Protein AF-A0A661BI18-F1 (afdb_monomer_lite)

Foldseek 3Di:
DPDDAFKWFKAALDLLRATQFIDQNCCVVAVDGGVCDHRVNPHGQNVQFDPVCSVVVSVQQVVCQVVQHKDKDWGWTQHPVRDIFTKIKIWGFDADPVRHTDIITITIHGCRVVVVVVVVVVVVVVLVVLLVVLLVQLQVDQALVVSFVSLFVSLCVNQQFQWKWKFFDDPQWTFTQWIAGNNDIDGDTDTGHAQAAPFNPCQVVVAKDWDQALCPDPRHDNVVCVVVVFGIKIKHFQAAPVRDTGIIMMTGAHPPRDGGDPVSRVSSNSSSPSSNNSSVNSVVVVVVVVVVVVVVVVVLVVVLVVQLVVQLVPDPDPLSSQLSNQQSVCVSVVPQKGFDWFQDPPDRFWIATDPRMDHNDCVLCVLVVVVVNVDTAGQPAALVNPCQNPVAKDKFQALCPPPRHPCSVVCVSSVNGMDIDHFDDDPSHGGD

Structure (mmCIF, N/CA/C/O backbone):
data_AF-A0A661BI18-F1
#
_entry.id   AF-A0A661BI18-F1
#
loop_
_atom_site.group_PDB
_atom_site.id
_atom_site.type_symbol
_atom_site.label_atom_id
_atom_site.label_alt_id
_atom_site.label_comp_id
_atom_site.label_asym_id
_atom_site.label_entity_id
_atom_site.label_seq_id
_atom_site.pdbx_PDB_ins_code
_atom_site.Cartn_x
_atom_site.Cartn_y
_atom_site.Cartn_z
_atom_site.occupancy
_atom_site.B_iso_or_equiv
_atom_site.auth_seq_id
_atom_site.auth_comp_id
_atom_site.auth_asym_id
_atom_site.auth_atom_id
_atom_site.pdbx_PDB_model_num
ATOM 1 N N . MET A 1 1 ? 36.092 -23.874 -42.105 1.00 39.41 1 MET A N 1
ATOM 2 C CA . MET A 1 1 ? 36.125 -23.458 -40.686 1.00 39.41 1 MET A CA 1
ATOM 3 C C . MET A 1 1 ? 34.942 -22.525 -40.419 1.00 39.41 1 MET A C 1
ATOM 5 O O . MET A 1 1 ? 35.130 -21.330 -40.264 1.00 39.41 1 MET A O 1
ATOM 9 N N . GLN A 1 2 ? 33.716 -23.055 -40.415 1.00 44.03 2 GLN A N 1
ATOM 10 C CA . GLN A 1 2 ? 32.519 -22.332 -39.965 1.00 44.03 2 GLN A CA 1
ATOM 11 C C . GLN A 1 2 ? 32.244 -22.826 -38.549 1.00 44.03 2 GLN A C 1
ATOM 13 O O . GLN A 1 2 ? 31.972 -24.012 -38.420 1.00 44.03 2 GLN A O 1
ATOM 18 N N . ASN A 1 3 ? 32.469 -21.990 -37.526 1.00 47.00 3 ASN A N 1
ATOM 19 C CA . ASN A 1 3 ? 31.967 -22.163 -36.144 1.00 47.00 3 ASN A CA 1
ATOM 20 C C . ASN A 1 3 ? 32.455 -21.077 -35.154 1.00 47.00 3 ASN A C 1
ATOM 22 O O . ASN A 1 3 ? 32.251 -21.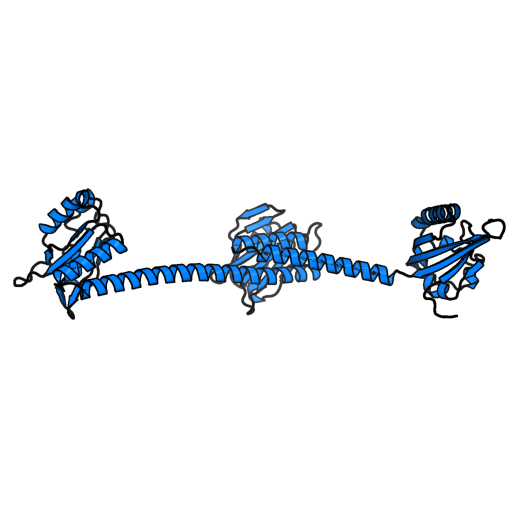223 -33.953 1.00 47.00 3 ASN A O 1
ATOM 26 N N . LEU A 1 4 ? 33.096 -19.992 -35.605 1.00 54.78 4 LEU A N 1
ATOM 27 C CA . LEU A 1 4 ? 33.368 -18.839 -34.740 1.00 54.78 4 LEU A CA 1
ATOM 28 C C . LEU A 1 4 ? 32.207 -17.840 -34.871 1.00 54.78 4 LEU A C 1
ATOM 30 O O . LEU A 1 4 ? 32.028 -17.312 -35.968 1.00 54.78 4 LEU A O 1
ATOM 34 N N . PRO A 1 5 ? 31.409 -17.600 -33.811 1.00 69.69 5 PRO A N 1
ATOM 35 C CA . PRO A 1 5 ? 30.408 -16.541 -33.828 1.00 69.69 5 PRO A CA 1
ATOM 36 C C . PRO A 1 5 ? 31.130 -15.190 -33.878 1.00 69.69 5 PRO A C 1
ATOM 38 O O . PRO A 1 5 ? 31.867 -14.845 -32.954 1.00 69.69 5 PRO A O 1
ATOM 41 N N . GLY A 1 6 ? 30.949 -14.454 -34.976 1.00 86.06 6 GLY A N 1
ATOM 42 C CA . GLY A 1 6 ? 31.563 -13.146 -35.200 1.00 86.06 6 GLY A CA 1
ATOM 43 C C . GLY A 1 6 ? 32.480 -13.062 -36.424 1.00 86.06 6 GLY A C 1
ATOM 44 O O . GLY A 1 6 ? 32.723 -14.028 -37.151 1.00 86.06 6 GLY A O 1
ATOM 45 N N . MET A 1 7 ? 32.986 -11.855 -36.647 1.00 94.38 7 MET A N 1
ATOM 46 C CA . MET A 1 7 ? 33.828 -11.481 -37.773 1.00 94.38 7 MET A CA 1
ATOM 47 C C . MET A 1 7 ? 35.299 -11.511 -37.360 1.00 94.38 7 MET A C 1
ATOM 49 O O . MET A 1 7 ? 35.743 -10.656 -36.599 1.00 94.38 7 MET A O 1
ATOM 53 N N . ALA A 1 8 ? 36.063 -12.477 -37.863 1.00 95.75 8 ALA A N 1
ATOM 54 C CA . ALA A 1 8 ? 37.522 -12.443 -37.788 1.00 95.75 8 ALA A CA 1
ATOM 55 C C . ALA A 1 8 ? 38.056 -11.549 -38.909 1.00 95.75 8 ALA A C 1
ATOM 57 O O . ALA A 1 8 ? 37.572 -11.639 -40.040 1.00 95.75 8 ALA A O 1
ATOM 58 N N . TYR A 1 9 ? 39.047 -10.714 -38.609 1.00 96.19 9 TYR A N 1
ATOM 59 C CA . TYR A 1 9 ? 39.599 -9.766 -39.568 1.00 96.19 9 TYR A CA 1
ATOM 60 C C . TYR A 1 9 ? 41.121 -9.667 -39.489 1.00 96.19 9 TYR A C 1
ATOM 62 O O . TYR A 1 9 ? 41.740 -9.900 -38.447 1.00 96.19 9 TYR A O 1
ATOM 70 N N . ARG A 1 10 ? 41.698 -9.246 -40.612 1.00 97.50 10 ARG A N 1
ATOM 71 C CA . ARG A 1 10 ? 43.020 -8.644 -40.707 1.00 97.50 10 ARG A CA 1
ATOM 72 C C . ARG A 1 10 ? 42.878 -7.334 -41.470 1.00 97.50 10 ARG A C 1
ATOM 74 O O . ARG A 1 10 ? 42.322 -7.343 -42.565 1.00 97.50 10 ARG A O 1
ATOM 81 N N . CYS A 1 11 ? 43.363 -6.226 -40.925 1.00 96.88 11 CYS A N 1
ATOM 82 C CA . CYS A 1 11 ? 43.286 -4.919 -41.576 1.00 96.88 11 CYS A CA 1
ATOM 83 C C . CYS A 1 11 ? 44.583 -4.126 -41.451 1.00 96.88 11 CYS A C 1
ATOM 85 O O . CYS A 1 11 ? 45.434 -4.397 -40.601 1.00 96.88 11 CYS A O 1
ATOM 87 N N . ARG A 1 12 ? 44.731 -3.122 -42.309 1.00 96.69 12 ARG A N 1
ATOM 88 C CA . ARG A 1 12 ? 45.801 -2.134 -42.195 1.00 96.69 12 ARG A CA 1
ATOM 89 C C . ARG A 1 12 ? 45.498 -1.185 -41.045 1.00 96.69 12 ARG A C 1
ATOM 91 O O . ARG A 1 12 ? 44.347 -0.826 -40.805 1.00 96.69 12 ARG A O 1
ATOM 98 N N . ASN A 1 13 ? 46.549 -0.729 -40.369 1.00 96.12 13 ASN A N 1
ATOM 99 C CA . ASN A 1 13 ? 46.438 0.356 -39.399 1.00 96.12 13 ASN A CA 1
ATOM 100 C C . ASN A 1 13 ? 46.360 1.713 -40.124 1.00 96.12 13 ASN A C 1
ATOM 102 O O . ASN A 1 13 ? 47.310 2.495 -40.110 1.00 96.12 13 ASN A O 1
ATOM 106 N N . ASP A 1 14 ? 45.245 1.967 -40.804 1.00 96.12 14 ASP A N 1
ATOM 107 C CA . ASP A 1 14 ? 44.929 3.238 -41.450 1.00 96.12 14 ASP A CA 1
ATOM 108 C C . ASP A 1 14 ? 43.568 3.766 -40.975 1.00 96.12 14 ASP A C 1
ATOM 110 O O . ASP A 1 14 ? 42.781 3.057 -40.349 1.00 96.12 14 ASP A O 1
ATOM 114 N N . ARG A 1 15 ? 43.279 5.038 -41.261 1.00 94.50 15 ARG A N 1
ATOM 115 C CA . ARG A 1 15 ? 42.033 5.690 -40.823 1.00 94.50 15 ARG A CA 1
ATOM 116 C C . ARG A 1 15 ? 40.769 5.082 -41.440 1.00 94.50 15 ARG A C 1
ATOM 118 O O . ARG A 1 15 ? 39.683 5.360 -40.946 1.00 94.50 15 ARG A O 1
ATOM 125 N N . GLN A 1 16 ? 40.899 4.303 -42.515 1.00 95.75 16 GLN A N 1
ATOM 126 C CA . GLN A 1 16 ? 39.777 3.633 -43.175 1.00 95.75 16 GLN A CA 1
ATOM 127 C C . GLN A 1 16 ? 39.543 2.213 -42.641 1.00 95.75 16 GLN A C 1
ATOM 129 O O . GLN A 1 16 ? 38.509 1.617 -42.948 1.00 95.75 16 GLN A O 1
ATOM 134 N N . TRP A 1 17 ? 40.466 1.694 -41.826 1.00 95.88 17 TRP A N 1
ATOM 135 C CA . TRP A 1 17 ? 40.516 0.303 -41.386 1.00 95.88 17 TRP A CA 1
ATOM 136 C C . TRP A 1 17 ? 40.476 -0.666 -42.571 1.00 95.88 17 TRP A C 1
ATOM 138 O O . TRP A 1 17 ? 39.679 -1.604 -42.586 1.00 95.88 17 TRP A O 1
ATOM 148 N N . THR A 1 18 ? 41.324 -0.426 -43.578 1.00 97.06 18 THR A N 1
ATOM 149 C CA . THR A 1 18 ? 41.319 -1.191 -44.834 1.00 97.06 18 THR A CA 1
ATOM 150 C C . THR A 1 18 ? 41.488 -2.686 -44.580 1.00 97.06 18 THR A C 1
ATOM 152 O O . THR A 1 18 ? 42.557 -3.138 -44.160 1.00 97.06 18 THR A O 1
ATOM 155 N N . MET A 1 19 ? 40.439 -3.464 -44.846 1.00 97.19 19 MET A N 1
ATOM 156 C CA . MET A 1 19 ? 40.406 -4.897 -44.557 1.00 97.19 19 MET A CA 1
ATOM 157 C C . MET A 1 19 ? 41.218 -5.688 -45.588 1.00 97.19 19 MET A C 1
ATOM 159 O O . MET A 1 19 ? 40.919 -5.657 -46.774 1.00 97.19 19 MET A O 1
ATOM 163 N N . GLU A 1 20 ? 42.230 -6.434 -45.156 1.00 96.62 20 GLU A N 1
ATOM 164 C CA . GLU A 1 20 ? 43.003 -7.352 -46.009 1.00 96.62 20 GLU A CA 1
ATOM 165 C C . GLU A 1 20 ? 42.360 -8.739 -46.069 1.00 96.62 20 GLU A C 1
ATOM 167 O O . GLU A 1 20 ? 42.471 -9.450 -47.066 1.00 96.62 20 GLU A O 1
ATOM 172 N N . PHE A 1 21 ? 41.689 -9.122 -44.985 1.00 96.31 21 PHE A N 1
ATOM 173 C CA . PHE A 1 21 ? 40.945 -10.364 -44.871 1.00 96.31 21 PHE A CA 1
ATOM 174 C C . PHE A 1 21 ? 39.792 -10.182 -43.891 1.00 96.31 21 PHE A C 1
ATOM 176 O O . PHE A 1 21 ? 39.972 -9.604 -42.820 1.00 96.31 21 PHE A O 1
ATOM 183 N N . VAL A 1 22 ? 38.633 -10.742 -44.227 1.00 95.69 22 VAL A N 1
ATOM 184 C CA . VAL A 1 22 ? 37.495 -10.920 -43.321 1.00 95.69 22 VAL A CA 1
ATOM 185 C C . VAL A 1 22 ? 36.860 -12.281 -43.604 1.00 95.69 22 VAL A C 1
ATOM 187 O O . VAL A 1 22 ? 36.855 -12.735 -44.748 1.00 95.69 22 VAL A O 1
ATOM 190 N N . ASN A 1 23 ? 36.352 -12.966 -42.580 1.00 94.56 23 ASN A N 1
ATOM 191 C CA . ASN A 1 23 ? 35.616 -14.219 -42.776 1.00 94.56 23 ASN A CA 1
ATOM 192 C C . ASN A 1 23 ? 34.126 -13.966 -43.093 1.00 94.56 23 ASN A C 1
ATOM 194 O O . ASN A 1 23 ? 33.617 -12.861 -42.922 1.00 94.56 23 ASN A O 1
ATOM 198 N N . ASP A 1 24 ? 33.398 -15.028 -43.460 1.00 93.31 24 ASP A N 1
ATOM 199 C CA . ASP A 1 24 ? 31.957 -14.973 -43.775 1.00 93.31 24 ASP A CA 1
ATOM 200 C C . ASP A 1 24 ? 31.078 -14.418 -42.635 1.00 93.31 24 ASP A C 1
ATOM 202 O O . ASP A 1 24 ? 29.957 -13.969 -42.877 1.00 93.31 24 ASP A O 1
ATOM 206 N N . GLY A 1 25 ? 31.580 -14.410 -41.392 1.00 91.06 25 GLY A N 1
ATOM 207 C CA . GLY A 1 25 ? 30.890 -13.832 -40.235 1.00 91.06 25 GLY A CA 1
ATOM 208 C C . GLY A 1 25 ? 30.641 -12.323 -40.349 1.00 91.06 25 GLY A C 1
ATOM 209 O O . GLY A 1 25 ? 29.800 -11.788 -39.625 1.00 91.06 25 GLY A O 1
ATOM 210 N N . CYS A 1 26 ? 31.307 -11.629 -41.281 1.00 93.44 26 CYS A N 1
ATOM 211 C CA . CYS A 1 26 ? 31.039 -10.218 -41.552 1.00 93.44 26 CYS A CA 1
ATOM 212 C C . CYS A 1 26 ? 29.621 -9.971 -42.088 1.00 93.44 26 CYS A C 1
ATOM 214 O O . CYS A 1 26 ? 29.071 -8.904 -41.824 1.00 93.44 26 CYS A O 1
ATOM 216 N N . LEU A 1 27 ? 29.006 -10.937 -42.784 1.00 92.50 27 LEU A N 1
ATOM 217 C CA . LEU A 1 27 ? 27.680 -10.758 -43.381 1.00 92.50 27 LEU A CA 1
ATOM 218 C C . LEU A 1 27 ? 26.599 -10.594 -42.312 1.00 92.50 27 LEU A C 1
ATOM 220 O O . LEU A 1 27 ? 25.784 -9.682 -42.397 1.00 92.50 27 LEU A O 1
ATOM 224 N N . GLU A 1 28 ? 26.615 -11.439 -41.284 1.00 90.12 28 GLU A N 1
ATOM 225 C CA . GLU A 1 28 ? 25.668 -11.349 -40.167 1.00 90.12 28 GLU A CA 1
ATOM 226 C C . GLU A 1 28 ? 25.927 -10.108 -39.296 1.00 90.12 28 GLU A C 1
ATOM 228 O O . GLU A 1 28 ? 24.995 -9.469 -38.800 1.00 90.12 28 GLU A O 1
ATOM 233 N N . LEU A 1 29 ? 27.198 -9.736 -39.123 1.00 91.88 29 LEU A N 1
ATOM 234 C CA . LEU A 1 29 ? 27.583 -8.600 -38.292 1.00 91.88 29 LEU A CA 1
ATOM 235 C C . LEU A 1 29 ? 27.287 -7.251 -38.962 1.00 91.88 29 LEU A C 1
ATOM 237 O O . LEU A 1 29 ? 26.745 -6.361 -38.320 1.00 91.88 29 LEU A O 1
ATOM 241 N N . THR A 1 30 ? 27.647 -7.096 -40.235 1.00 93.62 30 THR A N 1
ATOM 242 C CA . THR A 1 30 ? 27.671 -5.799 -40.934 1.00 93.62 30 THR A CA 1
ATOM 243 C C . THR A 1 30 ? 26.608 -5.668 -42.022 1.00 93.62 30 THR A C 1
ATOM 245 O O . THR A 1 30 ? 26.292 -4.556 -42.432 1.00 93.62 30 THR A O 1
ATOM 248 N N . GLY A 1 31 ? 26.054 -6.782 -42.509 1.00 93.44 31 GLY A N 1
ATOM 249 C CA . GLY A 1 31 ? 25.196 -6.819 -43.696 1.00 93.44 31 GLY A CA 1
ATOM 250 C C . GLY A 1 31 ? 25.953 -6.852 -45.031 1.00 93.44 31 GLY A C 1
ATOM 251 O O . GLY A 1 31 ? 25.314 -7.001 -46.071 1.00 93.44 31 GLY A O 1
ATOM 252 N N . TYR A 1 32 ? 27.289 -6.770 -45.020 1.00 94.81 32 TYR A N 1
ATOM 253 C CA . TYR A 1 32 ? 28.136 -6.806 -46.216 1.00 94.81 32 TYR A CA 1
ATOM 254 C C . TYR A 1 32 ? 28.881 -8.135 -46.347 1.00 94.81 32 TYR A C 1
ATOM 256 O O . TYR A 1 32 ? 29.312 -8.732 -45.358 1.00 94.81 32 TYR A O 1
ATOM 264 N N . ARG A 1 33 ? 29.059 -8.601 -47.586 1.00 95.31 33 ARG A N 1
ATOM 265 C CA . ARG A 1 33 ? 29.855 -9.801 -47.885 1.00 95.31 33 ARG A CA 1
ATOM 266 C C . ARG A 1 33 ? 31.360 -9.506 -47.802 1.00 95.31 33 ARG A C 1
ATOM 268 O O . ARG A 1 33 ? 31.752 -8.351 -47.993 1.00 95.31 33 ARG A O 1
ATOM 275 N N . PRO A 1 34 ? 32.217 -10.522 -47.584 1.00 95.69 34 PRO A N 1
ATOM 276 C CA . PRO A 1 34 ? 33.662 -10.327 -47.490 1.00 95.69 34 PRO A CA 1
ATOM 277 C C . PRO A 1 34 ? 34.270 -9.544 -48.656 1.00 95.69 34 PRO A C 1
ATOM 279 O O . PRO A 1 34 ? 35.119 -8.677 -48.445 1.00 95.69 34 PRO A O 1
ATOM 282 N N . GLU A 1 35 ? 33.808 -9.799 -49.880 1.00 95.75 35 GLU A N 1
ATOM 283 C CA . GLU A 1 35 ? 34.329 -9.173 -51.098 1.00 95.75 35 GLU A CA 1
ATOM 284 C C . GLU A 1 35 ? 34.038 -7.670 -51.166 1.00 95.75 35 GLU A C 1
ATOM 286 O O . GLU A 1 35 ? 34.763 -6.947 -51.838 1.00 95.75 35 GLU A O 1
ATOM 291 N N . GLN A 1 36 ? 33.006 -7.205 -50.456 1.00 95.69 36 GLN A N 1
ATOM 292 C CA . GLN A 1 36 ? 32.573 -5.805 -50.429 1.00 95.69 36 GLN A CA 1
ATOM 293 C C . GLN A 1 36 ? 33.377 -4.969 -49.422 1.00 95.69 36 GLN A C 1
ATOM 295 O O . GLN A 1 36 ? 33.557 -3.768 -49.607 1.00 95.69 36 GLN A O 1
ATOM 300 N N . LEU A 1 37 ? 33.873 -5.612 -48.359 1.00 94.75 37 LEU A N 1
ATOM 301 C CA . LEU A 1 37 ? 34.681 -4.980 -47.310 1.00 94.75 37 LEU A CA 1
ATOM 302 C C . LEU A 1 37 ? 36.182 -5.063 -47.600 1.00 94.75 37 LEU A C 1
ATOM 304 O O . LEU A 1 37 ? 36.948 -4.175 -47.225 1.00 94.75 37 LEU A O 1
ATOM 308 N N . THR A 1 38 ? 36.623 -6.142 -48.249 1.00 96.12 38 THR A N 1
ATOM 309 C CA . THR A 1 38 ? 38.045 -6.390 -48.506 1.00 96.12 38 THR A CA 1
ATOM 310 C C . THR A 1 38 ? 38.610 -5.325 -49.447 1.00 96.12 38 THR A C 1
ATOM 312 O O . THR A 1 38 ? 38.064 -5.061 -50.513 1.00 96.12 38 THR A O 1
ATOM 315 N N . ASN A 1 39 ? 39.725 -4.715 -49.050 1.00 94.56 39 ASN A N 1
ATOM 316 C CA . ASN A 1 39 ? 40.373 -3.579 -49.702 1.00 94.56 39 ASN A CA 1
ATOM 317 C C . ASN A 1 39 ? 39.441 -2.374 -49.932 1.00 94.56 39 ASN A C 1
ATOM 319 O O . ASN A 1 39 ? 39.679 -1.605 -50.861 1.00 94.56 39 ASN A O 1
ATOM 323 N N . ASN A 1 40 ? 38.408 -2.210 -49.094 1.00 93.88 40 ASN A N 1
ATOM 324 C CA . ASN A 1 40 ? 37.386 -1.163 -49.210 1.00 93.88 40 ASN A CA 1
ATOM 325 C C . ASN A 1 40 ? 36.717 -1.154 -50.597 1.00 93.88 40 ASN A C 1
ATOM 327 O O . ASN A 1 40 ? 36.548 -0.094 -51.195 1.00 93.88 40 ASN A O 1
ATOM 331 N N . ALA A 1 41 ? 36.402 -2.338 -51.139 1.00 92.38 41 ALA A N 1
ATOM 332 C CA . ALA A 1 41 ? 35.873 -2.481 -52.495 1.00 92.38 41 ALA A CA 1
ATOM 333 C C . ALA A 1 41 ? 34.565 -1.704 -52.716 1.00 92.38 41 ALA A C 1
ATOM 335 O O . ALA A 1 41 ? 34.469 -0.947 -53.681 1.00 92.38 41 ALA A O 1
ATOM 336 N N . ASP A 1 42 ? 33.601 -1.865 -51.805 1.00 92.94 42 ASP A N 1
ATOM 337 C CA . ASP A 1 42 ? 32.327 -1.137 -51.831 1.00 92.94 42 ASP A CA 1
ATOM 338 C C . ASP A 1 42 ? 32.218 -0.140 -50.669 1.00 92.94 42 ASP A C 1
ATOM 340 O O . ASP A 1 42 ? 31.704 0.961 -50.854 1.00 92.94 42 ASP A O 1
ATOM 344 N N . VAL A 1 43 ? 32.674 -0.522 -49.469 1.00 93.69 43 VAL A N 1
ATOM 345 C CA . VAL A 1 43 ? 32.559 0.294 -48.250 1.00 93.69 43 VAL A CA 1
ATOM 346 C C . VAL A 1 43 ? 33.785 0.117 -47.359 1.00 93.69 43 VAL A C 1
ATOM 348 O O . VAL A 1 43 ? 34.260 -1.006 -47.158 1.00 93.69 43 VAL A O 1
ATOM 351 N N . ALA A 1 44 ? 34.313 1.217 -46.814 1.00 96.00 44 ALA A N 1
ATOM 352 C CA . ALA A 1 44 ? 35.384 1.145 -45.829 1.00 96.00 44 ALA A CA 1
ATOM 353 C C . ALA A 1 44 ? 34.826 0.779 -44.450 1.00 96.00 44 ALA A C 1
ATOM 355 O O . ALA A 1 44 ? 33.776 1.267 -44.033 1.00 96.00 44 ALA A O 1
ATOM 356 N N . PHE A 1 45 ? 35.555 -0.031 -43.681 1.00 96.19 45 PHE A N 1
ATOM 357 C CA . PHE A 1 45 ? 35.076 -0.442 -42.358 1.00 96.19 45 PHE A CA 1
ATOM 358 C C . PHE A 1 45 ? 34.932 0.745 -41.386 1.00 96.19 45 PHE A C 1
ATOM 360 O O . PHE A 1 45 ? 34.052 0.732 -40.527 1.00 96.19 45 PHE A O 1
ATOM 367 N N . ALA A 1 46 ? 35.722 1.813 -41.565 1.00 96.00 46 ALA A N 1
ATOM 368 C CA . ALA A 1 46 ? 35.547 3.079 -40.846 1.00 96.00 46 ALA A CA 1
ATOM 369 C C . ALA A 1 46 ? 34.145 3.691 -40.988 1.00 96.00 46 ALA A C 1
ATOM 371 O O . ALA A 1 46 ? 33.646 4.277 -40.031 1.00 96.00 46 ALA A O 1
ATOM 372 N N . GLU A 1 47 ? 33.498 3.531 -42.145 1.00 94.94 47 GLU A N 1
ATOM 373 C CA . GLU A 1 47 ? 32.154 4.066 -42.408 1.00 94.94 47 GLU A CA 1
ATOM 374 C C . GLU A 1 47 ? 31.067 3.303 -41.643 1.00 94.94 47 GLU A C 1
ATOM 376 O O . GLU A 1 47 ? 29.988 3.838 -41.397 1.00 94.94 47 GLU A O 1
ATOM 381 N N . LEU A 1 48 ? 31.365 2.069 -41.228 1.00 96.19 48 LEU A N 1
ATOM 382 C CA . LEU A 1 48 ? 30.469 1.257 -40.413 1.00 96.19 48 LEU A CA 1
ATOM 383 C C . LEU A 1 48 ? 30.592 1.585 -38.924 1.00 96.19 48 LEU A C 1
ATOM 385 O O . LEU A 1 48 ? 29.712 1.225 -38.154 1.00 96.19 48 LEU A O 1
ATOM 389 N N . ILE A 1 49 ? 31.655 2.251 -38.476 1.00 96.62 49 ILE A N 1
ATOM 390 C CA . ILE A 1 49 ? 31.801 2.633 -37.067 1.00 96.62 49 ILE A CA 1
ATOM 391 C C . ILE A 1 49 ? 30.976 3.895 -36.814 1.00 96.62 49 ILE A C 1
ATOM 393 O O . ILE A 1 49 ? 31.099 4.883 -37.543 1.00 96.62 49 ILE A O 1
ATOM 397 N N . HIS A 1 50 ? 30.160 3.881 -35.758 1.00 96.56 50 HIS A N 1
ATOM 398 C CA . HIS A 1 50 ? 29.341 5.031 -35.383 1.00 96.56 50 HIS A CA 1
ATOM 399 C C . HIS A 1 50 ? 30.214 6.296 -35.241 1.00 96.56 50 HIS A C 1
ATOM 401 O O . HIS A 1 50 ? 31.247 6.228 -34.571 1.00 96.56 50 HIS A O 1
ATOM 407 N N . PRO A 1 51 ? 29.827 7.456 -35.815 1.00 95.38 51 PRO A N 1
ATOM 408 C CA . PRO A 1 51 ? 30.688 8.644 -35.893 1.00 95.38 51 PRO A CA 1
ATOM 409 C C . PRO A 1 51 ? 31.281 9.105 -34.554 1.00 95.38 51 PRO A C 1
ATOM 411 O O . PRO A 1 51 ? 32.435 9.521 -34.498 1.00 95.38 51 PRO A O 1
ATOM 414 N N . GLU A 1 52 ? 30.512 8.989 -33.468 1.00 96.88 52 GLU A N 1
ATOM 415 C CA . GLU A 1 52 ? 30.960 9.333 -32.107 1.00 96.88 52 GLU A CA 1
ATOM 416 C C . GLU A 1 52 ? 32.074 8.418 -31.570 1.00 96.88 52 GLU A C 1
ATOM 418 O O . GLU A 1 52 ? 32.849 8.840 -30.714 1.00 96.88 52 GLU A O 1
ATOM 423 N N . ASP A 1 53 ? 32.177 7.185 -32.073 1.00 96.50 53 ASP A N 1
ATOM 424 C CA . ASP A 1 53 ? 33.119 6.181 -31.573 1.00 96.50 53 ASP A CA 1
ATOM 425 C C . ASP A 1 53 ? 34.434 6.167 -32.385 1.00 96.50 53 ASP A C 1
ATOM 427 O O . ASP A 1 53 ? 35.442 5.639 -31.915 1.00 96.50 53 ASP A O 1
ATOM 431 N N . GLN A 1 54 ? 34.467 6.771 -33.584 1.00 95.25 54 GLN A N 1
ATOM 432 C CA . GLN A 1 54 ? 35.589 6.669 -34.533 1.00 95.25 54 GLN A CA 1
ATOM 433 C C . GLN A 1 54 ? 36.918 7.213 -33.986 1.00 95.25 54 GLN A C 1
ATOM 435 O O . GLN A 1 54 ? 37.941 6.526 -34.045 1.00 95.25 54 GLN A O 1
ATOM 440 N N . GLU A 1 55 ? 36.924 8.440 -33.453 1.00 96.19 55 GLU A N 1
ATOM 441 C CA . GLU A 1 55 ? 38.167 9.065 -32.977 1.00 96.19 55 GLU A CA 1
ATOM 442 C C . GLU A 1 55 ? 38.661 8.402 -31.686 1.00 96.19 55 GLU A C 1
ATOM 444 O O . GLU A 1 55 ? 39.852 8.117 -31.556 1.00 96.19 55 GLU A O 1
ATOM 449 N N . ALA A 1 56 ? 37.751 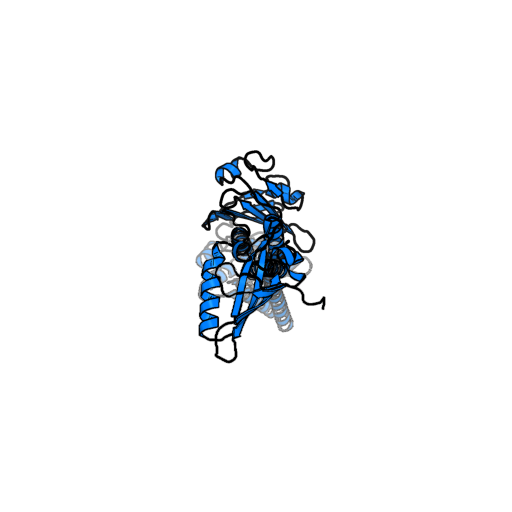8.081 -30.762 1.00 94.50 56 ALA A N 1
ATOM 450 C CA . ALA A 1 56 ? 38.093 7.378 -29.528 1.00 94.50 56 ALA A CA 1
ATOM 451 C C . ALA A 1 56 ? 38.701 5.996 -29.818 1.00 94.50 56 ALA A C 1
ATOM 453 O O . ALA A 1 56 ? 39.741 5.649 -29.253 1.00 94.50 56 ALA A O 1
ATOM 454 N N . LEU A 1 57 ? 38.102 5.238 -30.744 1.00 95.88 57 LEU A N 1
ATOM 455 C CA . LEU A 1 57 ? 38.598 3.926 -31.154 1.00 95.88 57 LEU A CA 1
ATOM 456 C C . LEU A 1 57 ? 39.983 4.020 -31.808 1.00 95.88 57 LEU A C 1
ATOM 458 O O . LEU A 1 57 ? 40.875 3.246 -31.459 1.00 95.88 57 LEU A O 1
ATOM 462 N N . TRP A 1 58 ? 40.193 4.988 -32.709 1.00 96.44 58 TRP A N 1
ATOM 463 C CA . TRP A 1 58 ? 41.496 5.209 -33.342 1.00 96.44 58 TRP A CA 1
ATOM 464 C C . TRP A 1 58 ? 42.597 5.453 -32.305 1.00 96.44 58 TRP A C 1
ATOM 466 O O . TRP A 1 58 ? 43.620 4.764 -32.317 1.00 96.44 58 TRP A O 1
ATOM 476 N N . GLN A 1 59 ? 42.381 6.397 -31.384 1.00 96.31 59 GLN A N 1
ATOM 477 C CA . GLN A 1 59 ? 43.370 6.751 -30.360 1.00 96.31 59 GLN A CA 1
ATOM 478 C C . GLN A 1 59 ? 43.679 5.582 -29.423 1.00 96.31 59 GLN A C 1
ATOM 480 O O . GLN A 1 59 ? 44.843 5.335 -29.088 1.00 96.31 59 GLN A O 1
ATOM 485 N N . ALA A 1 60 ? 42.647 4.836 -29.027 1.00 94.00 60 ALA A N 1
ATOM 486 C CA . ALA A 1 60 ? 42.803 3.692 -28.146 1.00 94.00 60 ALA A CA 1
ATOM 487 C C . ALA A 1 60 ? 43.621 2.569 -28.806 1.00 94.00 60 ALA A C 1
ATOM 489 O O . ALA A 1 60 ? 44.525 2.015 -28.176 1.00 94.00 60 ALA A O 1
ATOM 490 N N . VAL A 1 61 ? 43.387 2.295 -30.096 1.00 95.88 61 VAL A N 1
ATOM 491 C CA . VAL A 1 61 ? 44.208 1.355 -30.873 1.00 95.88 61 VAL A CA 1
ATOM 492 C C . VAL A 1 61 ? 45.650 1.855 -30.989 1.00 95.88 61 VAL A C 1
ATOM 494 O O . VAL A 1 61 ? 46.566 1.088 -30.702 1.00 95.88 61 VAL A O 1
ATOM 497 N N . GLN A 1 62 ? 45.889 3.130 -31.326 1.00 96.38 62 GLN A N 1
ATOM 498 C CA . GLN A 1 62 ? 47.264 3.650 -31.434 1.00 96.38 62 GLN A CA 1
ATOM 499 C C . GLN A 1 62 ? 48.028 3.558 -30.107 1.00 96.38 62 GLN A C 1
ATOM 501 O O . GLN A 1 62 ? 49.213 3.221 -30.090 1.00 96.38 62 GLN A O 1
ATOM 506 N N . THR A 1 63 ? 47.344 3.803 -28.988 1.00 95.38 63 THR A N 1
ATOM 507 C CA . THR A 1 63 ? 47.940 3.690 -27.654 1.00 95.38 63 THR A CA 1
ATOM 508 C C . THR A 1 63 ? 48.338 2.243 -27.362 1.00 95.38 63 THR A C 1
ATOM 510 O O . THR A 1 63 ? 49.492 1.994 -27.008 1.00 95.38 63 THR A O 1
ATOM 513 N N . ALA A 1 64 ? 47.443 1.280 -27.597 1.00 94.25 64 ALA A N 1
ATOM 514 C CA . ALA A 1 64 ? 47.736 -0.141 -27.402 1.00 94.25 64 ALA A CA 1
ATOM 515 C C . ALA A 1 64 ? 48.880 -0.638 -28.304 1.00 94.25 64 ALA A C 1
ATOM 517 O O . ALA A 1 64 ? 49.764 -1.367 -27.852 1.00 94.25 64 ALA A O 1
ATOM 518 N N . LEU A 1 65 ? 48.925 -0.186 -29.561 1.00 94.00 65 LEU A N 1
ATOM 519 C CA . LEU A 1 65 ? 50.006 -0.515 -30.491 1.00 94.00 65 LEU A CA 1
ATOM 520 C C . LEU A 1 65 ? 51.356 0.039 -30.034 1.00 94.00 65 LEU A C 1
ATOM 522 O O . LEU A 1 65 ? 52.360 -0.666 -30.122 1.00 94.00 65 LEU A O 1
ATOM 526 N N . SER A 1 66 ? 51.384 1.264 -29.499 1.00 92.25 66 SER A N 1
ATOM 527 C CA . SER A 1 66 ? 52.611 1.866 -28.960 1.00 92.25 66 SER A CA 1
ATOM 528 C C . SER A 1 66 ? 53.153 1.090 -27.753 1.00 92.25 66 SER A C 1
ATOM 530 O O . SER A 1 66 ? 54.366 0.942 -27.605 1.00 92.25 66 SER A O 1
ATOM 532 N N . ALA A 1 67 ? 52.251 0.524 -26.945 1.00 91.00 67 ALA A N 1
ATOM 533 C CA . ALA A 1 67 ? 52.571 -0.341 -25.815 1.00 91.00 67 ALA A CA 1
ATOM 534 C C . ALA A 1 67 ? 52.868 -1.798 -26.222 1.00 91.00 67 ALA A C 1
ATOM 536 O O . ALA A 1 67 ? 53.347 -2.573 -25.399 1.00 91.00 67 ALA A O 1
ATOM 537 N N . ARG A 1 68 ? 52.626 -2.174 -27.489 1.00 87.75 68 ARG A N 1
ATOM 538 C CA . ARG A 1 68 ? 52.677 -3.559 -28.001 1.00 87.75 68 ARG A CA 1
ATOM 539 C C . ARG A 1 68 ? 51.758 -4.521 -27.239 1.00 87.75 68 ARG A C 1
ATOM 541 O O . ARG A 1 68 ? 52.079 -5.697 -27.070 1.00 87.75 68 ARG A O 1
ATOM 548 N N . GLU A 1 69 ? 50.600 -4.030 -26.815 1.00 92.31 69 GLU A N 1
ATOM 549 C CA . GLU A 1 69 ? 49.604 -4.804 -26.078 1.00 92.31 69 GLU A CA 1
ATOM 550 C C . GLU A 1 69 ? 48.402 -5.171 -26.966 1.00 92.31 69 GLU A C 1
ATOM 552 O O . GLU A 1 69 ? 48.053 -4.435 -27.897 1.00 92.31 69 GLU A O 1
ATOM 557 N N . PRO A 1 70 ? 47.738 -6.313 -26.707 1.00 93.50 70 PRO A N 1
ATOM 558 C CA . PRO A 1 70 ? 46.414 -6.574 -27.253 1.00 93.50 70 PRO A CA 1
ATOM 559 C C . PRO A 1 70 ? 45.417 -5.513 -26.786 1.00 93.50 70 PRO A C 1
ATOM 561 O O . PRO A 1 70 ? 45.510 -5.001 -25.673 1.00 93.50 70 PRO A O 1
ATOM 564 N N . PHE A 1 71 ? 44.412 -5.246 -27.606 1.00 93.88 71 PHE A N 1
ATOM 565 C CA . PHE A 1 71 ? 43.370 -4.278 -27.310 1.00 93.88 71 PHE A CA 1
ATOM 566 C C . PHE A 1 71 ? 41.982 -4.913 -27.308 1.00 93.88 71 PHE A C 1
ATOM 568 O O . PHE A 1 71 ? 41.718 -5.880 -28.027 1.00 93.88 71 PHE A O 1
ATOM 575 N N . GLN A 1 72 ? 41.095 -4.358 -26.483 1.00 94.69 72 GLN A N 1
ATOM 576 C CA . GLN A 1 72 ? 39.702 -4.773 -26.362 1.00 94.69 72 GLN A CA 1
ATOM 577 C C . GLN A 1 72 ? 38.804 -3.548 -26.230 1.00 94.69 72 GLN A C 1
ATOM 579 O O . GLN A 1 72 ? 39.046 -2.709 -25.364 1.00 94.69 72 GLN A O 1
ATOM 584 N N . PHE A 1 73 ? 37.751 -3.468 -27.044 1.00 92.31 73 PHE A N 1
ATOM 585 C CA . PHE A 1 73 ? 36.841 -2.321 -27.059 1.00 92.31 73 PHE A CA 1
ATOM 586 C C . PHE A 1 73 ? 35.388 -2.739 -27.254 1.00 92.31 73 PHE A C 1
ATOM 588 O O . PHE A 1 73 ? 35.104 -3.758 -27.883 1.00 92.31 73 PHE A O 1
ATOM 595 N N . HIS A 1 74 ? 34.483 -1.903 -26.748 1.00 93.88 74 HIS A N 1
ATOM 596 C CA . HIS A 1 74 ? 33.065 -1.920 -27.090 1.00 93.88 74 HIS A CA 1
ATOM 597 C C . HIS A 1 74 ? 32.747 -0.652 -27.876 1.00 93.88 74 HIS A C 1
ATOM 599 O O . HIS A 1 74 ? 33.163 0.431 -27.467 1.00 93.88 74 HIS A O 1
ATOM 605 N N . TYR A 1 75 ? 32.044 -0.784 -28.993 1.00 94.75 75 TYR A N 1
ATOM 606 C CA . TYR A 1 75 ? 31.624 0.355 -29.808 1.00 94.75 75 TYR A CA 1
ATOM 607 C C . TYR A 1 75 ? 30.378 0.007 -30.622 1.00 94.75 75 TYR A C 1
ATOM 609 O O . TYR A 1 75 ? 29.936 -1.144 -30.659 1.00 94.75 75 TYR A O 1
ATOM 617 N N . ARG A 1 76 ? 29.796 1.017 -31.265 1.00 96.00 76 ARG A N 1
ATOM 618 C CA . ARG A 1 76 ? 28.615 0.875 -32.113 1.00 96.00 76 ARG A CA 1
ATOM 619 C C . ARG A 1 76 ? 29.010 0.708 -33.575 1.00 96.00 76 ARG A C 1
ATOM 621 O O . ARG A 1 76 ? 29.807 1.482 -34.106 1.00 96.00 76 ARG A O 1
ATOM 628 N N . LEU A 1 77 ? 28.402 -0.277 -34.229 1.00 95.62 77 LEU A N 1
ATOM 629 C CA . LEU A 1 77 ? 28.536 -0.546 -35.656 1.00 95.62 77 LEU A CA 1
ATOM 630 C C . LEU A 1 77 ? 27.191 -0.313 -36.356 1.00 95.62 77 LEU A C 1
ATOM 632 O O . LEU A 1 77 ? 26.159 -0.809 -35.912 1.00 95.62 77 LEU A O 1
ATOM 636 N N . LEU A 1 78 ? 27.203 0.451 -37.440 1.00 96.00 78 LEU A N 1
ATOM 637 C CA . LEU A 1 78 ? 26.077 0.738 -38.318 1.00 96.00 78 LEU A CA 1
ATOM 638 C C . LEU A 1 78 ? 26.026 -0.334 -39.412 1.00 96.00 78 LEU A C 1
ATOM 640 O O . LEU A 1 78 ? 26.862 -0.358 -40.315 1.00 96.00 78 LEU A O 1
ATOM 644 N N . ALA A 1 79 ? 25.074 -1.259 -39.310 1.00 92.31 79 ALA A N 1
ATOM 645 C CA . ALA A 1 79 ? 24.899 -2.313 -40.303 1.00 92.31 79 ALA A CA 1
ATOM 646 C C . ALA A 1 79 ? 24.211 -1.777 -41.573 1.00 92.31 79 ALA A C 1
ATOM 648 O O . ALA A 1 79 ? 23.456 -0.806 -41.524 1.00 92.31 79 ALA A O 1
ATOM 649 N N . ALA A 1 80 ? 24.397 -2.457 -42.709 1.00 90.06 80 ALA A N 1
ATOM 650 C CA . ALA A 1 80 ? 23.809 -2.090 -44.005 1.00 90.06 80 ALA A CA 1
ATOM 651 C C . ALA A 1 80 ? 22.273 -1.941 -43.977 1.00 90.06 80 ALA A C 1
ATOM 653 O O . ALA A 1 80 ? 21.704 -1.196 -44.771 1.00 90.06 80 ALA A O 1
ATOM 654 N N . GLY A 1 81 ? 21.600 -2.648 -43.061 1.00 82.38 81 GLY A N 1
ATOM 655 C CA . GLY A 1 81 ? 20.150 -2.572 -42.856 1.00 82.38 81 GLY A CA 1
ATOM 656 C C . GLY A 1 81 ? 19.666 -1.324 -42.107 1.00 82.38 81 GLY A C 1
ATOM 657 O O . GLY A 1 81 ? 18.460 -1.149 -41.969 1.00 82.38 81 GLY A O 1
ATOM 658 N N . GLY A 1 82 ? 20.574 -0.466 -41.627 1.00 84.12 82 GLY A N 1
ATOM 659 C CA . GLY A 1 82 ? 20.263 0.722 -40.823 1.00 84.12 82 GLY A CA 1
ATOM 660 C C . GLY A 1 82 ? 20.254 0.477 -39.310 1.00 84.12 82 GLY A C 1
ATOM 661 O O . GLY A 1 82 ? 20.174 1.432 -38.538 1.00 84.12 82 GLY A O 1
ATOM 662 N N . ASP A 1 83 ? 20.383 -0.777 -38.873 1.00 88.62 83 ASP A N 1
ATOM 663 C CA . ASP A 1 83 ? 20.451 -1.130 -37.457 1.00 88.62 83 ASP A CA 1
ATOM 664 C C . ASP A 1 83 ? 21.804 -0.745 -36.849 1.00 88.62 83 ASP A C 1
ATOM 666 O O . ASP A 1 83 ? 22.866 -0.955 -37.440 1.00 88.62 83 ASP A O 1
ATOM 670 N N . THR A 1 84 ? 21.770 -0.235 -35.618 1.00 93.62 84 THR A N 1
ATOM 671 C CA . THR A 1 84 ? 22.977 -0.038 -34.808 1.00 93.62 84 THR A CA 1
ATOM 672 C C . THR A 1 84 ? 23.204 -1.251 -33.917 1.00 93.62 84 THR A C 1
ATOM 674 O O . THR A 1 84 ? 22.363 -1.579 -33.080 1.00 93.62 84 THR A O 1
ATOM 677 N N . LYS A 1 85 ? 24.363 -1.889 -34.061 1.00 93.12 85 LYS A N 1
ATOM 678 C CA . LYS A 1 85 ? 24.790 -3.036 -33.260 1.00 93.12 85 LYS A CA 1
ATOM 679 C C . LYS A 1 85 ? 25.839 -2.621 -32.242 1.00 93.12 85 LYS A C 1
ATOM 681 O O . LYS A 1 85 ? 26.774 -1.894 -32.565 1.00 93.12 85 LYS A O 1
ATOM 686 N N . GLN A 1 86 ? 25.700 -3.108 -31.017 1.00 94.12 86 GLN A N 1
ATOM 687 C CA . GLN A 1 86 ? 26.755 -3.038 -30.011 1.00 94.12 86 GLN A CA 1
ATOM 688 C C . GLN A 1 86 ? 27.729 -4.176 -30.286 1.00 94.12 86 GLN A C 1
ATOM 690 O O . GLN A 1 86 ? 27.332 -5.342 -30.269 1.00 94.12 86 GLN A O 1
ATOM 695 N N . VAL A 1 87 ? 28.991 -3.853 -30.546 1.00 94.62 87 VAL A N 1
ATOM 696 C CA . VAL A 1 87 ? 30.010 -4.853 -30.859 1.00 94.62 87 VAL A CA 1
ATOM 697 C C . VAL A 1 87 ? 31.126 -4.830 -29.834 1.00 94.62 87 VAL A C 1
ATOM 699 O O . VAL A 1 87 ? 31.527 -3.775 -29.344 1.00 94.62 87 VAL A O 1
ATOM 702 N N . TRP A 1 88 ? 31.637 -6.014 -29.521 1.00 95.31 88 TRP A N 1
ATOM 703 C CA . TRP A 1 88 ? 32.873 -6.183 -28.777 1.00 95.31 88 TRP A CA 1
ATOM 704 C C . TRP A 1 88 ? 33.959 -6.658 -29.734 1.00 95.31 88 TRP A C 1
ATOM 706 O O . TRP A 1 88 ? 33.767 -7.645 -30.446 1.00 95.31 88 TRP A O 1
ATOM 716 N N . ALA A 1 89 ? 35.092 -5.962 -29.759 1.00 94.69 89 ALA A N 1
ATOM 717 C CA . ALA A 1 89 ? 36.236 -6.329 -30.577 1.00 94.69 89 ALA A CA 1
ATOM 718 C C . ALA A 1 89 ? 37.455 -6.600 -29.707 1.00 94.69 89 ALA A C 1
ATOM 720 O O . ALA A 1 89 ? 37.752 -5.842 -28.784 1.00 94.69 89 ALA A O 1
ATOM 721 N N . GLN A 1 90 ? 38.200 -7.639 -30.067 1.00 95.94 90 GLN A N 1
ATOM 722 C CA . GLN A 1 90 ? 39.514 -7.920 -29.515 1.00 95.94 90 GLN A CA 1
ATOM 723 C C . GLN A 1 90 ? 40.508 -8.084 -30.658 1.00 95.94 90 GLN A C 1
ATOM 725 O O . GLN A 1 90 ? 40.268 -8.849 -31.592 1.00 95.94 90 GLN A O 1
ATOM 730 N N . GLY A 1 91 ? 41.636 -7.384 -30.579 1.00 95.38 91 GLY A N 1
ATOM 731 C CA . GLY A 1 91 ? 42.673 -7.450 -31.599 1.00 95.38 91 GLY A CA 1
ATOM 732 C C . GLY A 1 91 ? 44.066 -7.169 -31.060 1.00 95.38 91 GLY A C 1
ATOM 733 O O . GLY A 1 91 ? 44.265 -6.926 -29.870 1.00 95.38 91 GLY A O 1
ATOM 734 N N . ARG A 1 92 ? 45.054 -7.258 -31.944 1.00 96.06 92 ARG A N 1
ATOM 735 C CA . ARG A 1 92 ? 46.457 -6.939 -31.666 1.00 96.06 92 ARG A CA 1
ATOM 736 C C . ARG A 1 92 ? 47.162 -6.474 -32.934 1.00 96.06 92 ARG A C 1
ATOM 738 O O . ARG A 1 92 ? 46.757 -6.830 -34.040 1.00 96.06 92 ARG A O 1
ATOM 745 N N . GLY A 1 93 ? 48.259 -5.744 -32.761 1.00 95.69 93 GLY A N 1
ATOM 746 C CA . GLY A 1 93 ? 49.209 -5.501 -33.843 1.00 95.69 93 GLY A CA 1
ATOM 747 C C . GLY A 1 93 ? 50.040 -6.745 -34.154 1.00 95.69 93 GLY A C 1
ATOM 748 O O . GLY A 1 93 ? 50.469 -7.459 -33.247 1.00 95.69 93 GLY A O 1
ATOM 749 N N . VAL A 1 94 ? 50.275 -6.994 -35.437 1.00 93.69 94 VAL A N 1
ATOM 750 C CA . VAL A 1 94 ? 51.211 -8.000 -35.944 1.00 93.69 94 VAL A CA 1
ATOM 751 C C . VAL A 1 94 ? 52.376 -7.261 -36.579 1.00 93.69 94 VAL A C 1
ATOM 753 O O . VAL A 1 94 ? 52.170 -6.487 -37.511 1.00 93.69 94 VAL A O 1
ATOM 756 N N . SER A 1 95 ? 53.584 -7.500 -36.079 1.00 91.88 95 SER A N 1
ATOM 757 C CA . SER A 1 95 ? 54.812 -6.868 -36.565 1.00 91.88 95 SER A CA 1
ATOM 758 C C . SER A 1 95 ? 55.723 -7.866 -37.274 1.00 91.88 95 SER A C 1
ATOM 760 O O . SER A 1 95 ? 55.619 -9.071 -37.045 1.00 91.88 95 SER A O 1
ATOM 762 N N . ASP A 1 96 ? 56.605 -7.361 -38.132 1.00 90.25 96 ASP A N 1
ATOM 763 C CA . ASP A 1 96 ? 57.661 -8.147 -38.769 1.00 90.25 96 ASP A CA 1
ATOM 764 C C . ASP A 1 96 ? 58.837 -8.433 -37.808 1.00 90.25 96 ASP A C 1
ATOM 766 O O . ASP A 1 96 ? 58.831 -8.039 -36.638 1.00 90.25 96 ASP A O 1
ATOM 770 N N . GLU A 1 97 ? 59.871 -9.118 -38.307 1.00 85.31 97 GLU A N 1
ATOM 771 C CA . GLU A 1 97 ? 61.088 -9.438 -37.542 1.00 85.31 97 GLU A CA 1
ATOM 772 C C . GLU A 1 97 ? 61.884 -8.189 -37.111 1.00 85.31 97 GLU A C 1
ATOM 774 O O . GLU A 1 97 ? 62.641 -8.248 -36.141 1.00 85.31 97 GLU A O 1
ATOM 779 N N . ASN A 1 98 ? 61.684 -7.049 -37.782 1.00 84.81 98 ASN A N 1
ATOM 780 C CA . ASN A 1 98 ? 62.320 -5.768 -37.467 1.00 84.81 98 ASN A CA 1
ATOM 781 C C . ASN A 1 98 ? 61.490 -4.918 -36.487 1.00 84.81 98 ASN A C 1
ATOM 783 O O . ASN A 1 98 ? 61.951 -3.875 -36.019 1.00 84.81 98 ASN A O 1
ATOM 787 N N . GLY A 1 99 ? 60.285 -5.372 -36.130 1.00 81.44 99 GLY A N 1
ATOM 788 C CA . GLY A 1 99 ? 59.369 -4.677 -35.233 1.00 81.44 99 GLY A CA 1
ATOM 789 C C . GLY A 1 99 ? 58.504 -3.609 -35.907 1.00 81.44 99 GLY A C 1
ATOM 790 O O . GLY A 1 99 ? 57.856 -2.844 -35.188 1.00 81.44 99 GLY A O 1
ATOM 791 N N . GLU A 1 100 ? 58.462 -3.554 -37.240 1.00 89.19 100 GLU A N 1
ATOM 792 C CA . GLU A 1 100 ? 57.545 -2.699 -37.998 1.00 89.19 100 GLU A CA 1
ATOM 793 C C . GLU A 1 100 ? 56.141 -3.317 -38.030 1.00 89.19 100 GLU A C 1
ATOM 795 O O . GLU A 1 100 ? 55.980 -4.527 -38.178 1.00 89.19 100 GLU A O 1
ATOM 800 N N . LEU A 1 101 ? 55.096 -2.503 -37.848 1.00 91.88 101 LEU A N 1
ATOM 801 C CA . LEU A 1 101 ? 53.705 -2.969 -37.837 1.00 91.88 101 LEU A CA 1
ATOM 802 C C . LEU A 1 101 ? 53.256 -3.367 -39.252 1.00 91.88 101 LEU A C 1
ATOM 804 O O . LEU A 1 101 ? 53.167 -2.517 -40.132 1.00 91.88 101 LEU A O 1
ATOM 808 N N . LEU A 1 102 ? 52.915 -4.642 -39.445 1.00 92.56 102 LEU A N 1
ATOM 809 C CA . LEU A 1 102 ? 52.430 -5.183 -40.717 1.00 92.56 102 LEU A CA 1
ATOM 810 C C . LEU A 1 102 ? 50.912 -5.065 -40.864 1.00 92.56 102 LEU A C 1
ATOM 812 O O . LEU A 1 102 ? 50.427 -4.696 -41.927 1.00 92.56 102 LEU A O 1
ATOM 816 N N . ALA A 1 103 ? 50.158 -5.419 -39.823 1.00 95.38 103 ALA A N 1
ATOM 817 C CA . ALA A 1 103 ? 48.697 -5.377 -39.836 1.00 95.38 103 ALA A CA 1
ATOM 818 C C . ALA A 1 103 ? 48.124 -5.441 -38.420 1.00 95.38 103 ALA A C 1
ATOM 820 O O . ALA A 1 103 ? 48.834 -5.687 -37.445 1.00 95.38 103 ALA A O 1
ATOM 821 N N . LEU A 1 104 ? 46.813 -5.270 -38.330 1.00 96.56 104 LEU A N 1
ATOM 822 C CA . LEU A 1 104 ? 46.008 -5.556 -37.157 1.00 96.56 104 LEU A CA 1
ATOM 823 C C . LEU A 1 104 ? 45.222 -6.831 -37.411 1.00 96.56 104 LEU A C 1
ATOM 825 O O . LEU A 1 104 ? 44.620 -6.981 -38.470 1.00 96.56 104 LEU A O 1
ATOM 829 N N . GLU A 1 105 ? 45.211 -7.735 -36.441 1.00 96.88 105 GLU A N 1
ATOM 830 C CA . GLU A 1 105 ? 44.406 -8.954 -36.489 1.00 96.88 105 GLU A CA 1
ATOM 831 C C . GLU A 1 105 ? 43.515 -9.030 -35.262 1.00 96.88 105 GLU A C 1
ATOM 833 O O . GLU A 1 105 ? 43.944 -8.715 -34.148 1.00 96.88 105 GLU A O 1
ATOM 838 N N . GLY A 1 106 ? 42.283 -9.482 -35.456 1.00 95.00 106 GLY A N 1
ATOM 839 C CA . GLY A 1 106 ? 41.334 -9.589 -34.366 1.00 95.00 106 GLY A CA 1
ATOM 840 C C . GLY A 1 106 ? 40.032 -10.251 -34.761 1.00 95.00 106 GLY A C 1
ATOM 841 O O . GLY A 1 106 ? 39.880 -10.813 -35.847 1.00 95.00 106 GLY A O 1
ATOM 842 N N . PHE A 1 107 ? 39.080 -10.183 -33.846 1.00 95.12 107 PHE A N 1
ATOM 843 C CA . PHE A 1 107 ? 37.722 -10.629 -34.079 1.00 95.12 107 PHE A CA 1
ATOM 844 C C . PHE A 1 107 ? 36.722 -9.659 -33.445 1.00 95.12 107 PHE A C 1
ATOM 846 O O . PHE A 1 107 ? 37.043 -8.953 -32.487 1.00 95.12 107 PHE A O 1
ATOM 853 N N . ILE A 1 108 ? 35.520 -9.614 -34.011 1.00 95.88 108 ILE A N 1
ATOM 854 C CA . ILE A 1 108 ? 34.437 -8.707 -33.636 1.00 95.88 108 ILE A CA 1
ATOM 855 C C . ILE A 1 108 ? 33.166 -9.532 -33.455 1.00 95.88 108 ILE A C 1
ATOM 857 O O . ILE A 1 108 ? 32.802 -10.312 -34.335 1.00 95.88 108 ILE A O 1
ATOM 861 N N . ILE A 1 109 ? 32.489 -9.372 -32.322 1.00 93.81 109 ILE A N 1
ATOM 862 C CA . ILE A 1 109 ? 31.269 -10.109 -31.979 1.00 93.81 109 ILE A CA 1
ATOM 863 C C . ILE A 1 109 ? 30.137 -9.118 -31.731 1.00 93.81 109 ILE A C 1
ATOM 865 O O . ILE A 1 109 ? 30.320 -8.120 -31.035 1.00 93.81 109 ILE A O 1
ATOM 869 N N . ASP A 1 110 ? 28.959 -9.423 -32.272 1.00 92.81 110 ASP A N 1
ATOM 870 C CA . ASP A 1 110 ? 27.718 -8.730 -31.935 1.00 92.81 110 ASP A CA 1
ATOM 871 C C . ASP A 1 110 ? 27.301 -9.088 -30.501 1.00 92.81 110 ASP A C 1
ATOM 873 O O . ASP A 1 110 ? 27.008 -10.243 -30.187 1.00 92.81 110 ASP A O 1
ATOM 877 N N . VAL A 1 111 ? 27.287 -8.094 -29.618 1.00 92.06 111 VAL A N 1
ATOM 878 C CA . VAL A 1 111 ? 26.860 -8.232 -28.221 1.00 92.06 111 VAL A CA 1
ATOM 879 C C . VAL A 1 111 ? 25.522 -7.539 -27.958 1.00 92.06 111 VAL A C 1
ATOM 881 O O . VAL A 1 111 ? 25.110 -7.440 -26.804 1.00 92.06 111 VAL A O 1
ATOM 884 N N . SER A 1 112 ? 24.799 -7.114 -29.002 1.00 88.19 112 SER A N 1
ATOM 885 C CA . SER A 1 112 ? 23.538 -6.364 -28.885 1.00 88.19 112 SER A CA 1
ATOM 886 C C . SER A 1 112 ? 22.478 -7.130 -28.095 1.00 88.19 112 SER A C 1
ATOM 888 O O . SER A 1 112 ? 21.890 -6.589 -27.160 1.00 88.19 112 SER A O 1
ATOM 890 N N . ALA A 1 113 ? 22.279 -8.416 -28.404 1.00 87.00 113 ALA A N 1
ATOM 891 C CA . ALA A 1 113 ? 21.304 -9.253 -27.701 1.00 87.00 113 ALA A CA 1
ATOM 892 C C . ALA A 1 113 ? 21.656 -9.435 -26.216 1.00 87.00 113 ALA A C 1
ATOM 894 O O . ALA A 1 113 ? 20.778 -9.389 -25.355 1.00 87.00 113 ALA A O 1
ATOM 895 N N . ARG A 1 114 ? 22.949 -9.599 -25.905 1.00 86.00 114 ARG A N 1
ATOM 896 C CA . ARG A 1 114 ? 23.434 -9.726 -24.526 1.00 86.00 114 ARG A CA 1
ATOM 897 C C . ARG A 1 114 ? 23.263 -8.418 -23.759 1.00 86.00 114 ARG A C 1
ATOM 899 O O . ARG A 1 114 ? 22.733 -8.449 -22.656 1.00 86.00 114 ARG A O 1
ATOM 906 N N . ALA A 1 115 ? 23.673 -7.294 -24.342 1.00 82.25 115 ALA A N 1
ATOM 907 C CA . ALA A 1 115 ? 23.552 -5.978 -23.724 1.00 82.25 115 ALA A CA 1
ATOM 908 C C . ALA A 1 115 ? 22.082 -5.618 -23.448 1.00 82.25 115 ALA A C 1
ATOM 910 O O . ALA A 1 115 ? 21.755 -5.143 -22.361 1.00 82.25 115 ALA A O 1
ATOM 911 N N . ALA A 1 116 ? 21.179 -5.918 -24.388 1.00 83.88 116 ALA A N 1
ATOM 912 C CA . ALA A 1 116 ? 19.743 -5.728 -24.199 1.00 83.88 116 ALA A CA 1
ATOM 913 C C . ALA A 1 116 ? 19.177 -6.629 -23.087 1.00 83.88 116 ALA A C 1
ATOM 915 O O . ALA A 1 116 ? 18.431 -6.153 -22.232 1.00 83.88 116 ALA A O 1
ATOM 916 N N . ALA A 1 117 ? 19.553 -7.913 -23.059 1.00 85.38 117 ALA A N 1
ATOM 917 C CA . ALA A 1 117 ? 19.111 -8.846 -22.022 1.00 85.38 117 ALA A CA 1
ATOM 918 C C . ALA A 1 117 ? 19.625 -8.459 -20.625 1.00 85.38 117 ALA A C 1
ATOM 920 O O . ALA A 1 117 ? 18.879 -8.538 -19.652 1.00 85.38 117 ALA A O 1
ATOM 921 N N . GLU A 1 118 ? 20.879 -8.018 -20.523 1.00 87.81 118 GLU A N 1
ATOM 922 C CA . GLU A 1 118 ? 21.487 -7.566 -19.270 1.00 87.81 118 GLU A CA 1
ATOM 923 C C . GLU A 1 118 ? 20.841 -6.272 -18.767 1.00 87.81 118 GLU A C 1
ATOM 925 O O . GLU A 1 118 ? 20.488 -6.185 -17.592 1.00 87.81 118 GLU A O 1
ATOM 930 N N . SER A 1 119 ? 20.593 -5.309 -19.658 1.00 82.88 119 SER A N 1
ATOM 931 C CA . SER A 1 119 ? 19.874 -4.076 -19.324 1.00 82.88 119 SER A CA 1
ATOM 932 C C . SER A 1 119 ? 18.445 -4.356 -18.846 1.00 82.88 119 SER A C 1
ATOM 934 O O . SER A 1 119 ? 18.014 -3.826 -17.821 1.00 82.88 119 SER A O 1
ATOM 936 N N . GLU A 1 120 ? 17.719 -5.250 -19.524 1.00 86.00 120 GLU A N 1
ATOM 937 C CA . GLU A 1 120 ? 16.372 -5.648 -19.108 1.00 86.00 120 GLU A CA 1
ATOM 938 C C . GLU A 1 120 ? 16.378 -6.370 -17.754 1.00 86.00 120 GLU A C 1
ATOM 940 O O . GLU A 1 120 ? 15.513 -6.121 -16.910 1.00 86.00 120 GLU A O 1
ATOM 945 N N . LEU A 1 121 ? 17.361 -7.241 -17.516 1.00 88.44 121 LEU A N 1
ATOM 946 C CA . LEU A 1 121 ? 17.517 -7.936 -16.242 1.00 88.44 121 LEU A CA 1
ATOM 947 C C . LEU A 1 121 ? 17.831 -6.959 -15.105 1.00 88.44 121 LEU A C 1
ATOM 949 O O . LEU A 1 121 ? 17.180 -7.026 -14.063 1.00 88.44 121 LEU A O 1
ATOM 953 N N . GLN A 1 122 ? 18.755 -6.018 -15.313 1.00 85.88 122 GLN A N 1
ATOM 954 C CA . GLN A 1 122 ? 19.062 -4.965 -14.342 1.00 85.88 122 GLN A CA 1
ATOM 955 C C . GLN A 1 122 ? 17.829 -4.106 -14.043 1.00 85.88 122 GLN A C 1
ATOM 957 O O . GLN A 1 122 ? 17.527 -3.852 -12.877 1.00 85.88 122 GLN A O 1
ATOM 962 N N . ARG A 1 123 ? 17.058 -3.732 -15.072 1.00 81.88 123 ARG A N 1
ATOM 963 C CA . ARG A 1 123 ? 15.807 -2.979 -14.916 1.00 81.88 123 ARG A CA 1
ATOM 964 C C . ARG A 1 123 ? 14.789 -3.740 -14.066 1.00 81.88 123 ARG A C 1
ATOM 966 O O . ARG A 1 123 ? 14.199 -3.164 -13.155 1.00 81.88 123 ARG A O 1
ATOM 973 N N . ARG A 1 124 ? 14.591 -5.035 -14.327 1.00 86.25 124 ARG A N 1
ATOM 974 C CA . ARG A 1 124 ? 13.694 -5.888 -13.526 1.00 86.25 124 ARG A CA 1
ATOM 975 C C . ARG A 1 124 ? 14.189 -6.056 -12.095 1.00 86.25 124 ARG A C 1
ATOM 977 O O . ARG A 1 124 ? 13.386 -5.979 -11.171 1.00 86.25 124 ARG A O 1
ATOM 984 N N . GLN A 1 125 ? 15.490 -6.267 -11.906 1.00 87.75 125 GLN A N 1
ATOM 985 C CA . GLN A 1 125 ? 16.085 -6.431 -10.583 1.00 87.75 125 GLN A CA 1
ATOM 986 C C . GLN A 1 125 ? 15.927 -5.163 -9.742 1.00 87.75 125 GLN A C 1
ATOM 988 O O . GLN A 1 125 ? 15.524 -5.259 -8.587 1.00 87.75 125 GLN A O 1
ATOM 993 N N . HIS A 1 126 ? 16.177 -3.990 -10.328 1.00 83.69 126 HIS A N 1
ATOM 994 C CA . HIS A 1 126 ? 15.972 -2.714 -9.652 1.00 83.69 126 HIS A CA 1
ATOM 995 C C . HIS A 1 126 ? 14.506 -2.535 -9.232 1.00 83.69 126 HIS A C 1
ATOM 997 O O . HIS A 1 126 ? 14.235 -2.278 -8.064 1.00 83.69 126 HIS A O 1
ATOM 1003 N N . LYS A 1 127 ? 13.550 -2.805 -10.134 1.00 81.56 127 LYS A N 1
ATOM 1004 C CA . LYS A 1 127 ? 12.109 -2.750 -9.821 1.00 81.56 127 LYS A CA 1
ATOM 1005 C C . LYS A 1 127 ? 11.711 -3.682 -8.671 1.00 81.56 127 LYS A C 1
ATOM 1007 O O . LYS A 1 127 ? 10.984 -3.273 -7.769 1.00 81.56 127 LYS A O 1
ATOM 1012 N N . LEU A 1 128 ? 12.195 -4.927 -8.679 1.00 84.75 128 LEU A N 1
ATOM 1013 C CA . LEU A 1 128 ? 11.929 -5.889 -7.603 1.00 84.75 128 LEU A CA 1
ATOM 1014 C C . LEU A 1 128 ? 12.525 -5.440 -6.263 1.00 84.75 128 LEU A C 1
ATOM 1016 O O . LEU A 1 128 ? 11.904 -5.650 -5.223 1.00 84.75 128 LEU A O 1
ATOM 1020 N N . GLN A 1 129 ? 13.709 -4.822 -6.278 1.00 88.19 129 GLN A N 1
ATOM 1021 C CA . GLN A 1 129 ? 14.329 -4.269 -5.074 1.00 88.19 129 GLN A CA 1
ATOM 1022 C C . GLN A 1 129 ? 13.495 -3.123 -4.498 1.00 88.19 129 GLN A C 1
ATOM 1024 O O . GLN A 1 129 ? 13.167 -3.173 -3.314 1.00 88.19 129 GLN A O 1
ATOM 1029 N N . THR A 1 130 ? 13.078 -2.165 -5.332 1.00 86.75 130 THR A N 1
ATOM 1030 C CA . THR A 1 130 ? 12.224 -1.045 -4.911 1.00 86.75 130 THR A CA 1
ATOM 1031 C C . THR A 1 130 ? 10.910 -1.540 -4.311 1.00 86.75 130 THR A C 1
ATOM 1033 O O . THR A 1 130 ? 10.540 -1.121 -3.217 1.00 86.75 130 THR A O 1
ATOM 1036 N N . LEU A 1 131 ? 10.236 -2.494 -4.966 1.00 88.44 131 LEU A N 1
ATOM 1037 C CA . LEU A 1 131 ? 9.013 -3.107 -4.437 1.00 88.44 131 LEU A CA 1
ATOM 1038 C C . LEU A 1 131 ? 9.251 -3.834 -3.108 1.00 88.44 131 LEU A C 1
ATOM 1040 O O . LEU A 1 131 ? 8.456 -3.705 -2.183 1.00 88.44 131 LEU A O 1
ATOM 1044 N N . SER A 1 132 ? 10.345 -4.587 -2.980 1.00 88.50 132 SER A N 1
ATOM 1045 C CA . SER A 1 132 ? 10.650 -5.308 -1.739 1.00 88.50 132 SER A CA 1
ATOM 1046 C C . SER A 1 132 ? 10.925 -4.363 -0.567 1.00 88.50 132 SER A C 1
ATOM 1048 O O . SER A 1 132 ? 10.508 -4.641 0.561 1.00 88.50 132 SER A O 1
ATOM 1050 N N . GL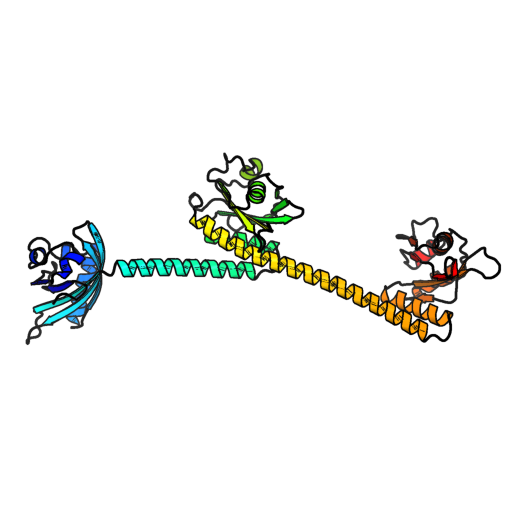U A 1 133 ? 11.621 -3.255 -0.813 1.00 91.12 133 GLU A N 1
ATOM 1051 C CA . GLU A 1 133 ? 11.887 -2.226 0.192 1.00 91.12 133 GLU A CA 1
ATOM 1052 C C . GLU A 1 133 ? 10.603 -1.493 0.598 1.00 91.12 133 GLU A C 1
ATOM 1054 O O . GLU A 1 133 ? 10.316 -1.368 1.790 1.00 91.12 133 GLU A O 1
ATOM 1059 N N . ALA A 1 134 ? 9.785 -1.118 -0.386 1.00 89.44 134 ALA A N 1
ATOM 1060 C CA . ALA A 1 134 ? 8.449 -0.564 -0.207 1.00 89.44 134 ALA A CA 1
ATOM 1061 C C . ALA A 1 134 ? 7.558 -1.458 0.675 1.00 89.44 134 ALA A C 1
ATOM 1063 O O . ALA A 1 134 ? 7.068 -1.023 1.720 1.00 89.44 134 ALA A O 1
ATOM 1064 N N . SER A 1 135 ? 7.415 -2.738 0.317 1.00 90.62 135 SER A N 1
ATOM 1065 C CA . SER A 1 135 ? 6.650 -3.713 1.100 1.00 90.62 135 SER A CA 1
ATOM 1066 C C . SER A 1 135 ? 7.177 -3.844 2.529 1.00 90.62 135 SER A C 1
ATOM 1068 O O . SER A 1 135 ? 6.386 -3.967 3.464 1.00 90.62 135 SER A O 1
ATOM 1070 N N . ARG A 1 136 ? 8.501 -3.803 2.729 1.00 91.81 136 ARG A N 1
ATOM 1071 C CA . ARG A 1 136 ? 9.111 -3.895 4.063 1.00 91.81 136 ARG A CA 1
ATOM 1072 C C . ARG A 1 136 ? 8.801 -2.674 4.925 1.00 91.81 136 ARG A C 1
ATOM 1074 O O . ARG A 1 136 ? 8.495 -2.857 6.098 1.00 91.81 136 ARG A O 1
ATOM 1081 N N . ARG A 1 137 ? 8.858 -1.460 4.360 1.00 93.12 137 ARG A N 1
ATOM 1082 C CA . ARG A 1 137 ? 8.482 -0.214 5.056 1.00 93.12 137 ARG A CA 1
ATOM 1083 C C . ARG A 1 137 ? 7.040 -0.292 5.555 1.00 93.12 137 ARG A C 1
ATOM 1085 O O . ARG A 1 137 ? 6.802 -0.053 6.732 1.00 93.12 137 ARG A O 1
ATOM 1092 N N . ILE A 1 138 ? 6.115 -0.708 4.688 1.00 92.56 138 ILE A N 1
ATOM 1093 C CA . ILE A 1 138 ? 4.687 -0.847 5.018 1.00 92.56 138 ILE A CA 1
ATOM 1094 C C . ILE A 1 138 ? 4.474 -1.899 6.121 1.00 92.56 138 ILE A C 1
ATOM 1096 O O . ILE A 1 138 ? 3.793 -1.633 7.106 1.00 92.56 138 ILE A O 1
ATOM 1100 N N . ASN A 1 139 ? 5.099 -3.076 6.001 1.00 89.62 139 ASN A N 1
ATOM 1101 C CA . ASN A 1 139 ? 4.924 -4.178 6.959 1.00 89.62 139 ASN A CA 1
ATOM 1102 C C . ASN A 1 139 ? 5.645 -3.981 8.306 1.00 89.62 139 ASN A C 1
ATOM 1104 O O . ASN A 1 139 ? 5.411 -4.751 9.234 1.00 89.62 139 ASN A O 1
ATOM 1108 N N . ALA A 1 140 ? 6.527 -2.987 8.435 1.00 88.06 140 ALA A N 1
ATOM 1109 C CA . ALA A 1 140 ? 7.186 -2.670 9.704 1.00 88.06 140 ALA A CA 1
ATOM 1110 C C . ALA A 1 140 ? 6.287 -1.872 10.668 1.00 88.06 140 ALA A C 1
ATOM 1112 O O . ALA A 1 140 ? 6.640 -1.691 11.833 1.00 88.06 140 ALA A O 1
ATOM 1113 N N . VAL A 1 141 ? 5.146 -1.379 10.184 1.00 87.50 141 VAL A N 1
ATOM 1114 C CA . VAL A 1 141 ? 4.239 -0.503 10.922 1.00 87.50 141 VAL A CA 1
ATOM 1115 C C . VAL A 1 141 ? 3.079 -1.306 11.508 1.00 87.50 141 VAL A C 1
ATOM 1117 O O . VAL A 1 141 ? 2.488 -2.141 10.832 1.00 87.50 141 VAL A O 1
ATOM 1120 N N . LEU A 1 142 ? 2.741 -1.035 12.772 1.00 86.62 142 LEU A N 1
ATOM 1121 C CA . LEU A 1 142 ? 1.724 -1.784 13.526 1.00 86.62 142 LEU A CA 1
ATOM 1122 C C . LEU A 1 142 ? 0.451 -0.974 13.820 1.00 86.62 142 LEU A C 1
ATOM 1124 O O . LEU A 1 142 ? -0.475 -1.487 14.443 1.00 86.62 142 LEU A O 1
ATOM 1128 N N . GLU A 1 143 ? 0.391 0.283 13.380 1.00 92.62 143 GLU A N 1
ATOM 1129 C CA . GLU A 1 143 ? -0.763 1.165 13.557 1.00 92.62 143 GLU A CA 1
ATOM 1130 C C . GLU A 1 143 ? -1.378 1.511 12.203 1.00 92.62 143 GLU A C 1
ATOM 1132 O O . GLU A 1 143 ? -0.697 2.061 11.338 1.00 92.62 143 GLU A O 1
ATOM 1137 N N . ILE A 1 144 ? -2.675 1.231 12.031 1.00 94.44 144 ILE A N 1
ATOM 1138 C CA . ILE A 1 144 ? -3.385 1.405 10.752 1.00 94.44 144 ILE A CA 1
ATOM 1139 C C . ILE A 1 144 ? -3.188 2.810 10.151 1.00 94.44 144 ILE A C 1
ATOM 1141 O O . ILE A 1 144 ? -2.800 2.873 8.987 1.00 94.44 144 ILE A O 1
ATOM 1145 N N . PRO A 1 145 ? -3.353 3.931 10.889 1.00 94.44 145 PRO A N 1
ATOM 1146 C CA . PRO A 1 145 ? -3.154 5.261 10.303 1.00 94.44 145 PRO A CA 1
ATOM 1147 C C . PRO A 1 145 ? -1.745 5.455 9.727 1.00 94.44 145 PRO A C 1
ATOM 1149 O O . PRO A 1 145 ? -1.569 6.056 8.670 1.00 94.44 145 PRO A O 1
ATOM 1152 N N . VAL A 1 146 ? -0.734 4.893 10.393 1.00 94.94 146 VAL A N 1
ATOM 1153 C CA . VAL A 1 146 ? 0.657 4.976 9.943 1.00 94.94 146 VAL A CA 1
ATOM 1154 C C . VAL A 1 146 ? 0.893 4.046 8.745 1.00 94.94 146 VAL A C 1
ATOM 1156 O O . VAL A 1 146 ? 1.580 4.450 7.812 1.00 94.94 146 VAL A O 1
ATOM 1159 N N . VAL A 1 147 ? 0.279 2.852 8.712 1.00 96.31 147 VAL A N 1
ATOM 1160 C CA . VAL A 1 147 ? 0.327 1.941 7.550 1.00 96.31 147 VAL A CA 1
ATOM 1161 C C . VAL A 1 147 ? -0.216 2.643 6.307 1.00 96.31 147 VAL A C 1
ATOM 1163 O O . VAL A 1 147 ? 0.444 2.638 5.269 1.00 96.31 147 VAL A O 1
ATOM 1166 N N . LEU A 1 148 ? -1.388 3.277 6.419 1.00 97.38 148 LEU A N 1
ATOM 1167 C CA . LEU A 1 148 ? -2.030 4.003 5.321 1.00 97.38 148 LEU A CA 1
ATOM 1168 C C . LEU A 1 148 ? -1.168 5.176 4.838 1.00 97.38 148 LEU A C 1
ATOM 1170 O O . LEU A 1 148 ? -0.945 5.322 3.636 1.00 97.38 148 LEU A O 1
ATOM 1174 N N . ARG A 1 149 ? -0.607 5.968 5.760 1.00 96.25 149 ARG A N 1
ATOM 1175 C CA . ARG A 1 149 ? 0.294 7.076 5.413 1.00 96.25 149 ARG A CA 1
ATOM 1176 C C . ARG A 1 149 ? 1.544 6.593 4.676 1.00 96.25 149 ARG A C 1
ATOM 1178 O O . ARG A 1 149 ? 1.892 7.147 3.635 1.00 96.25 149 ARG A O 1
ATOM 1185 N N . THR A 1 150 ? 2.199 5.549 5.189 1.00 96.44 150 THR A N 1
ATOM 1186 C CA . THR A 1 150 ? 3.386 4.957 4.555 1.00 96.44 150 THR A CA 1
ATOM 1187 C C . THR A 1 150 ? 3.050 4.345 3.197 1.00 96.44 150 THR A C 1
ATOM 1189 O O . THR A 1 150 ? 3.835 4.495 2.266 1.00 96.44 150 THR A O 1
ATOM 1192 N N . LEU A 1 151 ? 1.887 3.698 3.049 1.00 97.69 151 LEU A N 1
ATOM 1193 C CA . LEU A 1 151 ? 1.412 3.184 1.764 1.00 97.69 151 LEU A CA 1
ATOM 1194 C C . LEU A 1 151 ? 1.308 4.305 0.726 1.00 97.69 151 LEU A C 1
ATOM 1196 O O . LEU A 1 151 ? 1.851 4.157 -0.365 1.00 97.69 151 LEU A O 1
ATOM 1200 N N . VAL A 1 152 ? 0.651 5.417 1.065 1.00 98.06 152 VAL A N 1
ATOM 1201 C CA . VAL A 1 152 ? 0.473 6.555 0.150 1.00 98.06 152 VAL A CA 1
ATOM 1202 C C . VAL A 1 152 ? 1.813 7.170 -0.244 1.00 98.06 152 VAL A C 1
ATOM 1204 O O . VAL A 1 152 ? 2.040 7.426 -1.422 1.00 98.06 152 VAL A O 1
ATOM 1207 N N . GLU A 1 153 ? 2.709 7.382 0.722 1.00 96.00 153 GLU A N 1
ATOM 1208 C CA . GLU A 1 153 ? 4.048 7.933 0.484 1.00 96.00 153 GLU A CA 1
ATOM 1209 C C . GLU A 1 153 ? 4.852 7.058 -0.489 1.00 96.00 153 GLU A C 1
ATOM 1211 O O . GLU A 1 153 ? 5.336 7.533 -1.516 1.00 96.00 153 GLU A O 1
ATOM 1216 N N . VAL A 1 154 ? 4.924 5.759 -0.201 1.00 95.25 154 VAL A N 1
ATOM 1217 C CA . VAL A 1 154 ? 5.655 4.778 -1.009 1.00 95.25 154 VAL A CA 1
ATOM 1218 C C . VAL A 1 154 ? 5.037 4.618 -2.398 1.00 95.25 154 VAL A C 1
ATOM 1220 O O . VAL A 1 154 ? 5.759 4.545 -3.392 1.00 95.25 154 VAL A O 1
ATOM 1223 N N . ALA A 1 155 ? 3.706 4.562 -2.486 1.00 96.69 155 ALA A N 1
ATOM 1224 C CA . ALA A 1 155 ? 2.995 4.462 -3.754 1.00 96.69 155 ALA A CA 1
ATOM 1225 C C . ALA A 1 155 ? 3.286 5.669 -4.645 1.00 96.69 155 ALA A C 1
ATOM 1227 O O . ALA A 1 155 ? 3.621 5.492 -5.815 1.00 96.69 155 ALA A O 1
ATOM 1228 N N . ARG A 1 156 ? 3.248 6.876 -4.077 1.00 95.81 156 ARG A N 1
ATOM 1229 C CA . ARG A 1 156 ? 3.582 8.110 -4.785 1.00 95.81 156 ARG A CA 1
ATOM 1230 C C . ARG A 1 156 ? 4.973 8.093 -5.395 1.00 95.81 156 ARG A C 1
ATOM 1232 O O . ARG A 1 156 ? 5.116 8.443 -6.560 1.00 95.81 156 ARG A O 1
ATOM 1239 N N . GLU A 1 157 ? 5.981 7.707 -4.616 1.00 93.56 157 GLU A N 1
ATOM 1240 C CA . GLU A 1 157 ? 7.367 7.606 -5.089 1.00 93.56 157 GLU A CA 1
ATOM 1241 C C . GLU A 1 157 ? 7.492 6.576 -6.219 1.00 93.56 157 GLU A C 1
ATOM 1243 O O . GLU A 1 157 ? 8.219 6.789 -7.186 1.00 93.56 157 GLU A O 1
ATOM 1248 N N . LEU A 1 158 ? 6.760 5.464 -6.109 1.00 92.75 158 LEU A N 1
ATOM 1249 C CA . LEU A 1 158 ? 6.848 4.346 -7.039 1.00 92.75 158 LEU A CA 1
ATOM 1250 C C . LEU A 1 158 ? 6.213 4.636 -8.404 1.00 92.75 158 LEU A C 1
ATOM 1252 O O . LEU A 1 158 ? 6.763 4.212 -9.421 1.00 92.75 158 LEU A O 1
ATOM 1256 N N . VAL A 1 159 ? 5.069 5.326 -8.428 1.00 94.75 159 VAL A N 1
ATOM 1257 C CA . VAL A 1 159 ? 4.351 5.672 -9.671 1.00 94.75 159 VAL A CA 1
ATOM 1258 C C . VAL A 1 159 ? 4.492 7.140 -10.067 1.00 94.75 159 VAL A C 1
ATOM 1260 O O . VAL A 1 159 ? 3.791 7.594 -10.965 1.00 94.75 159 VAL A O 1
ATOM 1263 N N . ASP A 1 160 ? 5.392 7.878 -9.416 1.00 95.44 160 ASP A N 1
ATOM 1264 C CA . ASP A 1 160 ? 5.667 9.299 -9.663 1.00 95.44 160 ASP A CA 1
ATOM 1265 C C . ASP A 1 160 ? 4.417 10.203 -9.586 1.00 95.44 160 ASP A C 1
ATOM 1267 O O . ASP A 1 160 ? 4.210 11.100 -10.408 1.00 95.44 160 ASP A O 1
ATOM 1271 N N . ALA A 1 161 ? 3.553 9.943 -8.600 1.00 97.19 161 ALA A N 1
ATOM 1272 C CA . ALA A 1 161 ? 2.335 10.720 -8.379 1.00 97.19 161 ALA A CA 1
ATOM 1273 C C . ALA A 1 161 ? 2.582 11.977 -7.522 1.00 97.19 161 ALA A C 1
ATOM 1275 O O . ALA A 1 161 ? 3.407 11.995 -6.600 1.00 97.19 161 ALA A O 1
ATOM 1276 N N . GLU A 1 162 ? 1.822 13.035 -7.797 1.00 96.88 162 GLU A N 1
ATOM 1277 C CA . GLU A 1 162 ? 1.866 14.312 -7.084 1.00 96.88 162 GLU A CA 1
ATOM 1278 C C . GLU A 1 162 ? 1.127 14.233 -5.748 1.00 96.88 162 GLU A C 1
ATOM 1280 O O . GLU A 1 162 ? 1.526 14.864 -4.760 1.00 96.88 162 GLU A O 1
ATOM 1285 N N . SER A 1 163 ? 0.041 13.461 -5.685 1.00 97.50 163 SER A N 1
ATOM 1286 C CA . SER A 1 163 ? -0.777 13.350 -4.482 1.00 97.50 163 SER A CA 1
ATOM 1287 C C . SER A 1 163 ? -1.503 12.015 -4.356 1.00 97.50 163 SER A C 1
ATOM 1289 O O . SER A 1 163 ? -1.502 11.207 -5.280 1.00 97.50 163 SER A O 1
ATOM 1291 N N . GLY A 1 164 ? -2.077 11.761 -3.186 1.00 97.94 164 GLY A N 1
ATOM 1292 C CA . GLY A 1 164 ? -2.862 10.562 -2.943 1.00 97.94 164 GLY A CA 1
ATOM 1293 C C . GLY A 1 164 ? -3.393 10.468 -1.521 1.00 97.94 164 GLY A C 1
ATOM 1294 O O . GLY A 1 164 ? -3.041 11.273 -0.654 1.00 97.94 164 GLY A O 1
ATOM 1295 N N . ALA A 1 165 ? -4.246 9.481 -1.289 1.00 98.31 165 ALA A N 1
ATOM 1296 C CA . ALA A 1 165 ? -4.888 9.234 -0.005 1.00 98.31 165 ALA A CA 1
ATOM 1297 C C . ALA A 1 165 ? -5.193 7.746 0.158 1.00 98.31 165 ALA A C 1
ATOM 1299 O O . ALA A 1 165 ? -5.230 7.006 -0.820 1.00 98.31 165 ALA A O 1
ATOM 1300 N N . ALA A 1 166 ? -5.409 7.295 1.387 1.00 98.50 166 ALA A N 1
ATOM 1301 C CA . ALA A 1 166 ? -5.803 5.920 1.655 1.00 98.50 166 ALA A CA 1
ATOM 1302 C C . ALA A 1 166 ? -6.872 5.869 2.740 1.00 98.50 166 ALA A C 1
ATOM 1304 O O . ALA A 1 166 ? -6.921 6.729 3.623 1.00 98.50 166 ALA A O 1
ATOM 1305 N N . ALA A 1 167 ? -7.703 4.840 2.661 1.00 98.25 167 ALA A N 1
ATOM 1306 C CA . ALA A 1 167 ? -8.821 4.606 3.550 1.00 98.25 167 ALA A CA 1
ATOM 1307 C C . ALA A 1 167 ? -8.817 3.190 4.104 1.00 98.25 167 ALA A C 1
ATOM 1309 O O . ALA A 1 167 ? -8.323 2.249 3.482 1.00 98.25 167 ALA A O 1
ATOM 1310 N N . VAL A 1 168 ? -9.448 3.052 5.264 1.00 97.50 168 VAL A N 1
ATOM 1311 C CA . VAL A 1 168 ? -9.839 1.774 5.858 1.00 97.50 168 VAL A CA 1
ATOM 1312 C C . VAL A 1 168 ? -11.363 1.691 5.887 1.00 97.50 168 VAL A C 1
ATOM 1314 O O . VAL A 1 168 ? -12.048 2.716 5.904 1.00 97.50 168 VAL A O 1
ATOM 1317 N N . VAL A 1 169 ? -11.899 0.474 5.863 1.00 96.94 169 VAL A N 1
ATOM 1318 C CA . VAL A 1 169 ? -13.333 0.249 6.051 1.00 96.94 169 VAL A CA 1
ATOM 1319 C C . VAL A 1 169 ? -13.691 0.390 7.535 1.00 96.94 169 VAL A C 1
ATOM 1321 O O . VAL A 1 169 ? -13.200 -0.372 8.368 1.00 96.94 169 VAL A O 1
ATOM 1324 N N . GLU A 1 170 ? -14.583 1.326 7.862 1.00 95.44 170 GLU A N 1
ATOM 1325 C CA . GLU A 1 170 ? -15.174 1.508 9.195 1.00 95.44 170 GLU A CA 1
ATOM 1326 C C . GLU A 1 170 ? -16.698 1.583 9.071 1.00 95.44 170 GLU A C 1
ATOM 1328 O O . GLU A 1 170 ? -17.221 2.324 8.244 1.00 95.44 170 GLU A O 1
ATOM 1333 N N . ASP A 1 171 ? -17.423 0.789 9.865 1.00 93.75 171 ASP A N 1
ATOM 1334 C CA . ASP A 1 171 ? -18.896 0.749 9.876 1.00 93.75 171 ASP A CA 1
ATOM 1335 C C . ASP A 1 171 ? -19.557 0.582 8.486 1.00 93.75 171 ASP A C 1
ATOM 1337 O O . ASP A 1 171 ? -20.697 0.984 8.261 1.00 93.75 171 ASP A O 1
ATOM 1341 N N . GLY A 1 172 ? -18.854 -0.071 7.551 1.00 94.19 172 GLY A N 1
ATOM 1342 C CA . GLY A 1 172 ? -19.323 -0.317 6.183 1.00 94.19 172 GLY A CA 1
ATOM 1343 C C . GLY A 1 172 ? -19.037 0.811 5.184 1.00 94.19 172 GLY A C 1
ATOM 1344 O O . GLY A 1 172 ? -19.462 0.710 4.034 1.00 94.19 172 GLY A O 1
ATOM 1345 N N . GLU A 1 173 ? -18.304 1.848 5.589 1.00 97.75 173 GLU A N 1
ATOM 1346 C CA . GLU A 1 173 ? -17.876 2.968 4.746 1.00 97.75 173 GLU A CA 1
ATOM 1347 C C . GLU A 1 173 ? -16.349 2.998 4.616 1.00 97.75 173 GLU A C 1
ATOM 1349 O O . GLU A 1 173 ? -15.631 2.553 5.509 1.00 97.75 173 GLU A O 1
ATOM 1354 N N . LEU A 1 174 ? -15.832 3.542 3.512 1.00 98.19 174 LEU A N 1
ATOM 1355 C CA . LEU A 1 174 ? -14.408 3.867 3.392 1.00 98.19 174 LEU A CA 1
ATOM 1356 C C . LEU A 1 174 ? -14.147 5.230 4.024 1.00 98.19 174 LEU A C 1
ATOM 1358 O O . LEU A 1 174 ? -14.751 6.223 3.614 1.00 98.19 174 LEU A O 1
ATOM 1362 N N . VAL A 1 175 ? -13.243 5.271 5.002 1.00 98.19 175 VAL A N 1
ATOM 1363 C CA . VAL A 1 175 ? -12.911 6.481 5.761 1.00 98.19 175 VAL A CA 1
ATOM 1364 C C . VAL A 1 175 ? -11.499 6.942 5.421 1.00 98.19 175 VAL A C 1
ATOM 1366 O O . VAL A 1 175 ? -10.522 6.264 5.741 1.00 98.19 175 VAL A O 1
ATOM 1369 N N . PHE A 1 176 ? -11.395 8.114 4.797 1.00 98.12 176 PHE A N 1
ATOM 1370 C CA . PHE A 1 176 ? -10.134 8.802 4.529 1.00 98.12 176 PHE A CA 1
ATOM 1371 C C . PHE A 1 176 ? -9.906 9.887 5.579 1.00 98.12 176 PHE A C 1
ATOM 1373 O O . PHE A 1 176 ? -10.711 10.812 5.708 1.00 98.12 176 PHE A O 1
ATOM 1380 N N . SER A 1 177 ? -8.786 9.793 6.294 1.00 96.88 177 SER A N 1
ATOM 1381 C CA . SER A 1 177 ? -8.402 10.741 7.349 1.00 96.88 177 SER A CA 1
ATOM 1382 C C . SER A 1 177 ? -7.271 11.689 6.947 1.00 96.88 177 SER A C 1
ATOM 1384 O O . SER A 1 177 ? -7.085 12.742 7.560 1.00 96.88 177 SER A O 1
ATOM 1386 N N . GLU A 1 178 ? -6.496 11.332 5.921 1.00 97.81 178 GLU A N 1
ATOM 1387 C CA . GLU A 1 178 ? -5.300 12.063 5.508 1.00 97.81 178 GLU A CA 1
ATOM 1388 C C . GLU A 1 178 ? -5.181 12.130 3.985 1.00 97.81 178 GLU A C 1
ATOM 1390 O O . GLU A 1 178 ? -5.409 11.147 3.280 1.00 97.81 178 GLU A O 1
ATOM 1395 N N . TYR A 1 179 ? -4.774 13.298 3.488 1.00 97.81 179 TYR A N 1
ATOM 1396 C CA . TYR A 1 179 ? -4.448 13.545 2.088 1.00 97.81 179 TYR A CA 1
ATOM 1397 C C . TYR A 1 179 ? -2.991 13.986 1.971 1.00 97.81 179 TYR A C 1
ATOM 1399 O O . TYR A 1 179 ? -2.588 14.960 2.604 1.00 97.81 179 TYR A O 1
ATOM 1407 N N . ASN A 1 180 ? -2.193 13.305 1.153 1.00 97.69 180 ASN A N 1
ATOM 1408 C CA . ASN A 1 180 ? -0.805 13.679 0.900 1.00 97.69 180 ASN A CA 1
ATOM 1409 C C . ASN A 1 180 ? -0.716 14.451 -0.421 1.00 97.69 180 ASN A C 1
ATOM 1411 O O . ASN A 1 180 ? -0.932 13.869 -1.482 1.00 97.69 180 ASN A O 1
ATOM 1415 N N . LYS A 1 181 ? -0.352 15.738 -0.378 1.00 95.44 181 LYS A N 1
ATOM 1416 C CA . LYS A 1 181 ? -0.114 16.574 -1.565 1.00 95.44 181 LYS A CA 1
ATOM 1417 C C . LYS A 1 181 ? 1.318 17.079 -1.579 1.00 95.44 181 LYS A C 1
ATOM 1419 O O . LYS A 1 181 ? 1.761 17.743 -0.649 1.00 95.44 181 LYS A O 1
ATOM 1424 N N . THR A 1 182 ? 2.053 16.758 -2.639 1.00 89.88 182 THR A N 1
ATOM 1425 C CA . THR A 1 182 ? 3.465 17.141 -2.829 1.00 89.88 182 THR A CA 1
ATOM 1426 C C . THR A 1 182 ? 4.389 16.896 -1.614 1.00 89.88 182 THR A C 1
ATOM 1428 O O . THR A 1 182 ? 5.367 17.605 -1.423 1.00 89.88 182 THR A O 1
ATOM 1431 N N . GLY A 1 183 ? 4.111 15.866 -0.810 1.00 88.75 183 GLY A N 1
ATOM 1432 C CA . GLY A 1 183 ? 4.876 15.440 0.366 1.00 88.75 183 GLY A CA 1
ATOM 1433 C C . GLY A 1 183 ? 4.329 15.989 1.684 1.00 88.75 183 GLY A C 1
ATOM 1434 O O . GLY A 1 183 ? 4.745 15.544 2.749 1.00 88.75 183 GLY A O 1
ATOM 1435 N N . GLU A 1 184 ? 3.381 16.922 1.625 1.00 94.44 184 GLU A N 1
ATOM 1436 C CA . GLU A 1 184 ? 2.720 17.500 2.788 1.00 94.44 184 GLU A CA 1
ATOM 1437 C C . GLU A 1 184 ? 1.412 16.753 3.079 1.00 94.44 184 GLU A C 1
ATOM 1439 O O . GLU A 1 184 ? 0.634 16.459 2.169 1.00 94.44 184 GLU A O 1
ATOM 1444 N N . VAL A 1 185 ? 1.184 16.411 4.349 1.00 95.81 185 VAL A N 1
ATOM 1445 C CA . VAL A 1 185 ? 0.009 15.650 4.794 1.00 95.81 185 VAL A CA 1
ATOM 1446 C C . VAL A 1 185 ? -1.008 16.596 5.422 1.00 95.81 185 VAL A C 1
ATOM 1448 O O . VAL A 1 185 ? -0.698 17.304 6.379 1.00 95.81 185 VAL A O 1
ATOM 1451 N N . PHE A 1 186 ? -2.234 16.566 4.906 1.00 95.19 186 PHE A N 1
ATOM 1452 C CA . PHE A 1 186 ? -3.357 17.375 5.364 1.00 95.19 186 PHE A CA 1
ATOM 1453 C C . PHE A 1 186 ? -4.436 16.479 5.976 1.00 95.19 186 PHE A C 1
ATOM 1455 O O . PHE A 1 186 ? -4.759 15.443 5.389 1.00 95.19 186 PHE A O 1
ATOM 1462 N N . PRO A 1 187 ? -5.026 16.861 7.121 1.00 96.69 187 PRO A N 1
ATOM 1463 C CA . PRO A 1 187 ? -6.162 16.139 7.671 1.00 96.69 187 PRO A CA 1
ATOM 1464 C C . PRO A 1 187 ? -7.404 16.361 6.802 1.00 96.69 187 PRO A C 1
ATOM 1466 O O . PRO A 1 187 ? -7.696 17.485 6.388 1.00 96.69 187 PRO A O 1
ATOM 1469 N N . ILE A 1 188 ? -8.147 15.286 6.568 1.00 95.81 188 ILE A N 1
ATOM 1470 C CA . ILE A 1 188 ? -9.446 15.273 5.890 1.00 95.81 188 ILE A CA 1
ATOM 1471 C C . ILE A 1 188 ? -10.416 14.386 6.682 1.00 95.81 188 ILE A C 1
ATOM 1473 O O . ILE A 1 188 ? -10.002 13.636 7.561 1.00 95.81 188 ILE A O 1
ATOM 1477 N N . ASP A 1 189 ? -11.710 14.490 6.397 1.00 95.94 189 ASP A N 1
ATOM 1478 C CA . ASP A 1 189 ? -12.739 13.596 6.942 1.00 95.94 189 ASP A CA 1
ATOM 1479 C C . ASP A 1 189 ? -13.738 13.304 5.824 1.00 95.94 189 ASP A C 1
ATOM 1481 O O . ASP A 1 189 ? -14.769 13.967 5.681 1.00 95.94 189 ASP A O 1
ATOM 1485 N N . TYR A 1 190 ? -13.355 12.374 4.948 1.00 96.75 190 TYR A N 1
ATOM 1486 C CA . TYR A 1 190 ? -14.208 11.924 3.855 1.00 96.75 190 TYR A CA 1
ATOM 1487 C C . TYR A 1 190 ? -14.640 10.484 4.083 1.00 96.75 190 TYR A C 1
ATOM 1489 O O . TYR A 1 190 ? -13.819 9.598 4.326 1.00 96.75 190 TYR A O 1
ATOM 1497 N N . ARG A 1 191 ? -15.951 10.267 3.977 1.00 97.81 191 ARG A N 1
ATOM 1498 C CA . ARG A 1 191 ? -16.606 8.977 4.170 1.00 97.81 191 ARG A CA 1
ATOM 1499 C C . ARG A 1 191 ? -17.375 8.614 2.917 1.00 97.81 191 ARG A C 1
ATOM 1501 O O . ARG A 1 191 ? -18.179 9.409 2.427 1.00 97.81 191 ARG A O 1
ATOM 1508 N N . PHE A 1 192 ? -17.114 7.421 2.406 1.00 97.88 192 PHE A N 1
ATOM 1509 C CA . PHE A 1 192 ? -17.706 6.940 1.169 1.00 97.88 192 PHE A CA 1
ATOM 1510 C C . PHE A 1 192 ? -18.463 5.639 1.433 1.00 97.88 192 PHE A C 1
ATOM 1512 O O . PHE A 1 192 ? -17.834 4.590 1.614 1.00 97.88 192 PHE A O 1
ATOM 1519 N N . PRO A 1 193 ? -19.807 5.678 1.467 1.00 97.44 193 PRO A N 1
ATOM 1520 C CA . PRO A 1 193 ? -20.598 4.462 1.436 1.00 97.44 193 PRO A CA 1
ATOM 1521 C C . PRO A 1 193 ? -20.489 3.785 0.065 1.00 97.44 193 PRO A C 1
ATOM 1523 O O . PRO A 1 193 ? -20.029 4.361 -0.926 1.00 97.44 193 PRO A O 1
ATOM 1526 N N . ARG A 1 194 ? -20.960 2.541 -0.003 1.00 95.50 194 ARG A N 1
ATOM 1527 C CA . ARG A 1 194 ? -20.987 1.759 -1.243 1.00 95.50 194 ARG A CA 1
ATOM 1528 C C . ARG A 1 194 ? -21.679 2.516 -2.386 1.00 95.50 194 ARG A C 1
ATOM 1530 O O . ARG A 1 194 ? -22.717 3.145 -2.186 1.00 95.50 194 ARG A O 1
ATOM 1537 N N . SER A 1 195 ? -21.103 2.415 -3.583 1.00 93.44 195 SER A N 1
ATOM 1538 C CA . SER A 1 195 ? -21.574 3.045 -4.827 1.00 93.44 195 SER A CA 1
ATOM 1539 C C . SER A 1 195 ? -21.594 4.585 -4.822 1.00 93.44 195 SER A C 1
ATOM 1541 O O . SER A 1 195 ? -22.173 5.185 -5.728 1.00 93.44 195 SER A O 1
ATOM 1543 N N . TYR A 1 196 ? -20.957 5.239 -3.842 1.00 96.50 196 TYR A N 1
ATOM 1544 C CA . TYR A 1 196 ? -20.821 6.696 -3.778 1.00 96.50 196 TYR A CA 1
ATOM 1545 C C . TYR A 1 196 ? -19.364 7.140 -3.952 1.00 96.50 196 TYR A C 1
ATOM 1547 O O . TYR A 1 196 ? -18.489 6.765 -3.172 1.00 96.50 196 TYR A O 1
ATOM 1555 N N . GLY A 1 197 ? -19.107 7.969 -4.966 1.00 97.56 197 GLY A N 1
ATOM 1556 C CA . GLY A 1 197 ? -17.746 8.354 -5.340 1.00 97.56 197 GLY A CA 1
ATOM 1557 C C . GLY A 1 197 ? -16.950 7.203 -5.969 1.00 97.56 197 GLY A C 1
ATOM 1558 O O . GLY A 1 197 ? -17.424 6.065 -6.047 1.00 97.56 197 GLY A O 1
ATOM 1559 N N . VAL A 1 198 ? -15.714 7.488 -6.383 1.00 98.12 198 VAL A N 1
ATOM 1560 C CA . VAL A 1 198 ? -14.779 6.455 -6.851 1.00 98.12 198 VAL A CA 1
ATOM 1561 C C . VAL A 1 198 ? -14.507 5.408 -5.760 1.00 98.12 198 VAL A C 1
ATOM 1563 O O . VAL A 1 198 ? -14.703 4.229 -6.068 1.00 98.12 198 VAL A O 1
ATOM 1566 N N . PRO A 1 199 ? -14.224 5.772 -4.489 1.00 98.06 199 PRO A N 1
ATOM 1567 C CA . PRO A 1 199 ? -14.010 4.779 -3.435 1.00 98.06 199 PRO A CA 1
ATOM 1568 C C . PRO A 1 199 ? -15.206 3.845 -3.232 1.00 98.06 199 PRO A C 1
ATOM 1570 O O . PRO A 1 199 ? -15.057 2.626 -3.132 1.00 98.06 199 PRO A O 1
ATOM 1573 N N . GLY A 1 200 ? -16.427 4.389 -3.229 1.00 97.75 200 GLY A N 1
ATOM 1574 C CA . GLY A 1 200 ? -17.643 3.586 -3.115 1.00 97.75 200 GLY A CA 1
ATOM 1575 C C . GLY A 1 200 ? -17.878 2.683 -4.328 1.00 97.75 200 GLY A C 1
ATOM 1576 O O . GLY A 1 200 ? -18.415 1.583 -4.174 1.00 97.75 200 GLY A O 1
ATOM 1577 N N . HIS A 1 201 ? -17.470 3.111 -5.526 1.00 98.12 201 HIS A N 1
ATOM 1578 C CA . HIS A 1 201 ? -17.505 2.274 -6.724 1.00 98.12 201 HIS A CA 1
ATOM 1579 C C . HIS A 1 201 ? -16.468 1.144 -6.656 1.00 98.12 201 HIS A C 1
ATOM 1581 O O . HIS A 1 201 ? -16.817 -0.010 -6.905 1.00 98.12 201 HIS A O 1
ATOM 1587 N N . VAL A 1 202 ? -15.233 1.430 -6.231 1.00 97.94 202 VAL A N 1
ATOM 1588 C CA . VAL A 1 202 ? -14.182 0.422 -5.999 1.00 97.94 202 VAL A CA 1
ATOM 1589 C C . VAL A 1 202 ? -14.598 -0.586 -4.933 1.00 97.94 202 VAL A C 1
ATOM 1591 O O . VAL A 1 202 ? -14.375 -1.785 -5.110 1.00 97.94 202 VAL A O 1
ATOM 1594 N N . MET A 1 203 ? -15.289 -0.146 -3.878 1.00 96.81 203 MET A N 1
ATOM 1595 C CA . MET A 1 203 ? -15.892 -1.045 -2.891 1.00 96.81 203 MET A CA 1
ATOM 1596 C C . MET A 1 203 ? -16.878 -2.040 -3.525 1.00 96.81 203 MET A C 1
ATOM 1598 O O . MET A 1 203 ? -16.998 -3.173 -3.060 1.00 96.81 203 MET A O 1
ATOM 1602 N N . GLU A 1 204 ? -17.593 -1.641 -4.577 1.00 95.38 204 GLU A N 1
ATOM 1603 C CA . GLU A 1 204 ? -18.565 -2.493 -5.260 1.00 95.38 204 GLU A CA 1
ATOM 1604 C C . GLU A 1 204 ? -17.914 -3.472 -6.243 1.00 95.38 204 GLU A C 1
ATOM 1606 O O . GLU A 1 204 ? -18.296 -4.643 -6.262 1.00 95.38 204 GLU A O 1
ATOM 1611 N N . ILE A 1 205 ? -16.950 -3.008 -7.045 1.00 96.69 205 ILE A N 1
ATOM 1612 C CA . ILE A 1 205 ? -16.311 -3.829 -8.086 1.00 96.69 205 ILE A CA 1
ATOM 1613 C C . ILE A 1 205 ? -15.120 -4.650 -7.572 1.00 96.69 205 ILE A C 1
ATOM 1615 O O . ILE A 1 205 ? -14.715 -5.598 -8.241 1.00 96.69 205 ILE A O 1
ATOM 1619 N N . GLN A 1 206 ? -14.550 -4.280 -6.418 1.00 96.06 206 GLN A N 1
ATOM 1620 C CA . GLN A 1 206 ? -13.337 -4.866 -5.828 1.00 96.06 206 GLN A CA 1
ATOM 1621 C C . GLN A 1 206 ? -12.176 -5.011 -6.830 1.00 96.06 206 GLN A C 1
ATOM 1623 O O . GLN A 1 206 ? -11.401 -5.967 -6.800 1.00 96.06 206 GLN A O 1
ATOM 1628 N N . ALA A 1 207 ? -12.044 -4.037 -7.724 1.00 97.25 207 ALA A N 1
ATOM 1629 C CA . ALA A 1 207 ? -11.012 -3.968 -8.745 1.00 97.25 207 ALA A CA 1
ATOM 1630 C C . ALA A 1 207 ? -10.513 -2.521 -8.875 1.00 97.25 207 ALA A C 1
ATOM 1632 O O . ALA A 1 207 ? -11.250 -1.602 -8.511 1.00 97.25 207 ALA A O 1
ATOM 1633 N N . PRO A 1 208 ? -9.285 -2.300 -9.382 1.00 98.31 208 PRO A N 1
ATOM 1634 C CA . PRO A 1 208 ? -8.792 -0.952 -9.616 1.00 98.31 208 PRO A CA 1
ATOM 1635 C C . PRO A 1 208 ? -9.707 -0.166 -10.554 1.00 98.31 208 PRO A C 1
ATOM 1637 O O . PRO A 1 208 ? -10.147 -0.689 -11.582 1.00 98.31 208 PRO A O 1
ATOM 1640 N N . TYR A 1 209 ? -9.926 1.102 -10.231 1.00 98.19 209 TYR A N 1
ATOM 1641 C CA . TYR A 1 209 ? -10.632 2.047 -11.083 1.00 98.19 209 TYR A CA 1
ATOM 1642 C C . TYR A 1 209 ? -9.677 3.162 -11.499 1.00 98.19 209 TYR A C 1
ATOM 1644 O O . TYR A 1 209 ? -8.967 3.725 -10.670 1.00 98.19 209 TYR A O 1
ATOM 1652 N N . ARG A 1 210 ? -9.637 3.485 -12.794 1.00 97.25 210 ARG A N 1
ATOM 1653 C CA . ARG A 1 210 ? -8.759 4.526 -13.339 1.00 97.25 210 ARG A CA 1
ATOM 1654 C C . ARG A 1 210 ? -9.573 5.540 -14.123 1.00 97.25 210 ARG A C 1
ATOM 1656 O O . ARG A 1 210 ? -10.236 5.167 -15.089 1.00 97.25 210 ARG A O 1
ATOM 1663 N N . SER A 1 211 ? -9.399 6.814 -13.787 1.00 96.19 211 SER A N 1
ATOM 1664 C CA . SER A 1 211 ? -9.929 7.938 -14.553 1.00 96.19 211 SER A CA 1
ATOM 1665 C C . SER A 1 211 ? -8.805 8.762 -15.174 1.00 96.19 211 SER A C 1
ATOM 1667 O O . SER A 1 211 ? -7.882 9.197 -14.484 1.00 96.19 211 SER A O 1
ATOM 1669 N N . GLN A 1 212 ? -8.885 8.992 -16.487 1.00 93.94 212 GLN A N 1
ATOM 1670 C CA . GLN A 1 212 ? -7.982 9.897 -17.217 1.00 93.94 212 GLN A CA 1
ATOM 1671 C C . GLN A 1 212 ? -8.571 11.307 -17.393 1.00 93.94 212 GLN A C 1
ATOM 1673 O O . GLN A 1 212 ? -7.912 12.177 -17.957 1.00 93.94 212 GLN A O 1
ATOM 1678 N N . ASP A 1 213 ? -9.803 11.524 -16.935 1.00 95.31 213 ASP A N 1
ATOM 1679 C CA . ASP A 1 213 ? -10.487 12.813 -16.972 1.00 95.31 213 ASP A CA 1
ATOM 1680 C C . ASP A 1 213 ? -11.455 12.897 -15.791 1.00 95.31 213 ASP A C 1
ATOM 1682 O O . ASP A 1 213 ? -12.665 12.718 -15.927 1.00 95.31 213 ASP A O 1
ATOM 1686 N N . ALA A 1 214 ? -10.898 13.155 -14.610 1.00 95.56 214 ALA A N 1
ATOM 1687 C CA . ALA A 1 214 ? -11.646 13.210 -13.361 1.00 95.56 214 ALA A CA 1
ATOM 1688 C C . ALA A 1 214 ? -12.735 14.295 -13.362 1.00 95.56 214 ALA A C 1
ATOM 1690 O O . ALA A 1 214 ? -13.691 14.202 -12.602 1.00 95.56 214 ALA A O 1
ATOM 1691 N N . VAL A 1 215 ? -12.612 15.322 -14.210 1.00 95.81 215 VAL A N 1
ATOM 1692 C CA . VAL A 1 215 ? -13.595 16.413 -14.304 1.00 95.81 215 VAL A CA 1
ATOM 1693 C C . VAL A 1 215 ? -14.903 15.927 -14.930 1.00 95.81 215 VAL A C 1
ATOM 1695 O O . VAL A 1 215 ? -15.973 16.398 -14.550 1.00 95.81 215 VAL A O 1
ATOM 1698 N N . ASN A 1 216 ? -14.822 14.999 -15.885 1.00 96.62 216 ASN A N 1
ATOM 1699 C CA . ASN A 1 216 ? -15.978 14.477 -16.618 1.00 96.62 216 ASN A CA 1
ATOM 1700 C C . ASN A 1 216 ? -16.335 13.030 -16.235 1.00 96.62 216 ASN A C 1
ATOM 1702 O O . ASN A 1 216 ? -17.210 12.426 -16.861 1.00 96.62 216 ASN A O 1
ATOM 1706 N N . ASP A 1 217 ? -15.665 12.463 -15.233 1.00 97.62 217 ASP A N 1
ATOM 1707 C CA . ASP A 1 217 ? -15.885 11.092 -14.786 1.00 97.62 217 ASP A CA 1
ATOM 1708 C C . ASP A 1 217 ? -17.184 10.970 -13.965 1.00 97.62 217 ASP A C 1
ATOM 1710 O O . ASP A 1 217 ? -17.377 11.720 -13.006 1.00 97.62 217 ASP A O 1
ATOM 1714 N N . PRO A 1 218 ? -18.084 10.024 -14.297 1.00 96.69 218 PRO A N 1
ATOM 1715 C CA . PRO A 1 218 ? -19.381 9.895 -13.632 1.00 96.69 218 PRO A CA 1
ATOM 1716 C C . PRO A 1 218 ? -19.299 9.424 -12.173 1.00 96.69 218 PRO A C 1
ATOM 1718 O O . PRO A 1 218 ? -20.272 9.589 -11.437 1.00 96.69 218 PRO A O 1
ATOM 1721 N N . HIS A 1 219 ? -18.184 8.819 -11.757 1.00 97.19 219 HIS A N 1
ATOM 1722 C CA . HIS A 1 219 ? -17.972 8.350 -10.388 1.00 97.19 219 HIS A CA 1
ATOM 1723 C C . HIS A 1 219 ? -17.215 9.367 -9.531 1.00 97.19 219 HIS A C 1
ATOM 1725 O O . HIS A 1 219 ? -17.197 9.236 -8.308 1.00 97.19 219 HIS A O 1
ATOM 1731 N N . VAL A 1 220 ? -16.613 10.396 -10.128 1.00 97.75 220 VAL A N 1
ATOM 1732 C CA . VAL A 1 220 ? -15.905 11.440 -9.382 1.00 97.75 220 VAL A CA 1
ATOM 1733 C C . VAL A 1 220 ? -16.895 12.466 -8.841 1.00 97.75 220 VAL A C 1
ATOM 1735 O O . VAL A 1 220 ? -17.739 12.990 -9.562 1.00 97.75 220 VAL A O 1
ATOM 1738 N N . ILE A 1 221 ? -16.776 12.779 -7.549 1.00 97.62 221 ILE A N 1
ATOM 1739 C CA . ILE A 1 221 ? -17.601 13.799 -6.894 1.00 97.62 221 ILE A CA 1
ATOM 1740 C C . ILE A 1 221 ? -17.027 15.187 -7.226 1.00 97.62 221 ILE A C 1
ATOM 1742 O O . ILE A 1 221 ? -15.899 15.479 -6.805 1.00 97.62 221 ILE A O 1
ATOM 1746 N N . PRO A 1 222 ? -17.770 16.058 -7.940 1.00 96.69 222 PRO A N 1
ATOM 1747 C CA . PRO A 1 222 ? -17.245 17.333 -8.428 1.00 96.69 222 PRO A CA 1
ATOM 1748 C C . PRO A 1 222 ? -16.726 18.255 -7.323 1.00 96.69 222 PRO A C 1
ATOM 1750 O O . PRO A 1 222 ? -15.707 18.914 -7.498 1.00 96.69 222 PRO A O 1
ATOM 1753 N N . GLU A 1 223 ? -17.391 18.294 -6.170 1.00 96.88 223 GLU A N 1
ATOM 1754 C CA . GLU A 1 223 ? -17.011 19.150 -5.045 1.00 96.88 223 GLU A CA 1
ATOM 1755 C C . GLU A 1 223 ? -15.647 18.751 -4.462 1.00 96.88 223 GLU A C 1
ATOM 1757 O O . GLU A 1 223 ? -14.828 19.615 -4.145 1.00 96.88 223 GLU A O 1
ATOM 1762 N N . ILE A 1 224 ? -15.379 17.444 -4.362 1.00 95.25 224 ILE A N 1
ATOM 1763 C CA . ILE A 1 224 ? -14.103 16.909 -3.865 1.00 95.25 224 ILE A CA 1
ATOM 1764 C C . ILE A 1 224 ? -13.004 17.127 -4.907 1.00 95.25 224 ILE A C 1
ATOM 1766 O O . ILE A 1 224 ? -11.915 17.595 -4.568 1.00 95.25 224 ILE A O 1
ATOM 1770 N N . GLN A 1 225 ? -13.303 16.860 -6.182 1.00 96.31 225 GLN A N 1
ATOM 1771 C CA . GLN A 1 225 ? -12.378 17.103 -7.289 1.00 96.31 225 GLN A CA 1
ATOM 1772 C C . GLN A 1 225 ? -11.954 18.574 -7.354 1.00 96.31 225 GLN A C 1
ATOM 1774 O O . GLN A 1 225 ? -10.765 18.857 -7.474 1.00 96.31 225 GLN A O 1
ATOM 1779 N N . GLN A 1 226 ? -12.889 19.516 -7.204 1.00 95.69 226 GLN A N 1
ATOM 1780 C CA . GLN A 1 226 ? -12.594 20.952 -7.200 1.00 95.69 226 GLN A CA 1
ATOM 1781 C C . GLN A 1 226 ? -11.776 21.381 -5.978 1.00 95.69 226 GLN A C 1
ATOM 1783 O O . GLN A 1 226 ? -10.885 22.221 -6.107 1.00 95.69 226 GLN A O 1
ATOM 1788 N N . ALA A 1 227 ? -12.060 20.814 -4.802 1.00 94.19 227 ALA A N 1
ATOM 1789 C CA . ALA A 1 227 ? -11.343 21.133 -3.571 1.00 94.19 227 ALA A CA 1
ATOM 1790 C C . ALA A 1 227 ? -9.885 20.642 -3.594 1.00 94.19 227 ALA A C 1
ATOM 1792 O O . ALA A 1 227 ? -8.978 21.367 -3.182 1.00 94.19 227 ALA A O 1
ATOM 1793 N N . LEU A 1 228 ? -9.649 19.422 -4.087 1.00 93.62 228 LEU A N 1
ATOM 1794 C CA . LEU A 1 228 ? -8.319 18.801 -4.114 1.00 93.62 228 LEU A CA 1
ATOM 1795 C C . LEU A 1 228 ? -7.526 19.152 -5.386 1.00 93.62 228 LEU A C 1
ATOM 1797 O O . LEU A 1 228 ? -6.294 19.278 -5.339 1.00 93.62 228 LEU A O 1
ATOM 1801 N N . GLY A 1 229 ? -8.235 19.395 -6.491 1.00 94.56 229 GLY A N 1
ATOM 1802 C CA . GLY A 1 229 ? -7.717 19.906 -7.758 1.00 94.56 229 GLY A CA 1
ATOM 1803 C C . GLY A 1 229 ? -7.103 18.859 -8.690 1.00 94.56 229 GLY A C 1
ATOM 1804 O O . GLY A 1 229 ? -6.333 19.249 -9.566 1.00 94.56 229 GLY A O 1
ATOM 1805 N N . PHE A 1 230 ? -7.405 17.570 -8.507 1.00 95.19 230 PHE A N 1
ATOM 1806 C CA . PHE A 1 230 ? -6.809 16.490 -9.303 1.00 95.19 230 PHE A CA 1
ATOM 1807 C C . PHE A 1 230 ? -7.477 16.317 -10.672 1.00 95.19 230 PHE A C 1
ATOM 1809 O O . PHE A 1 230 ? -8.676 16.560 -10.814 1.00 95.19 230 PHE A O 1
ATOM 1816 N N . LYS A 1 231 ? -6.727 15.895 -11.696 1.00 95.81 231 LYS A N 1
ATOM 1817 C CA . LYS A 1 231 ? -7.240 15.729 -13.075 1.00 95.81 231 LYS A CA 1
ATOM 1818 C C . LYS A 1 231 ? -7.316 14.277 -13.515 1.00 95.81 231 LYS A C 1
ATOM 1820 O O . LYS A 1 231 ? -8.196 13.930 -14.297 1.00 95.81 231 LYS A O 1
ATOM 1825 N N . VAL A 1 232 ? -6.405 13.445 -13.031 1.00 96.31 232 VAL A N 1
ATOM 1826 C CA . VAL A 1 232 ? -6.404 12.000 -13.258 1.00 96.31 232 VAL A CA 1
ATOM 1827 C C . VAL A 1 232 ? -6.267 11.281 -11.929 1.00 96.31 232 VAL A C 1
ATOM 1829 O O . VAL A 1 232 ? -5.612 11.779 -11.012 1.00 96.31 232 VAL A O 1
ATOM 1832 N N . LEU A 1 233 ? -6.871 10.101 -11.831 1.00 96.88 233 LEU A N 1
ATOM 1833 C CA . LEU A 1 233 ? -6.797 9.285 -10.627 1.00 96.88 233 LEU A CA 1
ATOM 1834 C C . LEU A 1 233 ? -6.726 7.798 -10.948 1.00 96.88 233 LEU A C 1
ATOM 1836 O O . LEU A 1 233 ? -7.226 7.330 -11.976 1.00 96.88 233 LEU A O 1
ATOM 1840 N N . VAL A 1 234 ? -6.149 7.056 -10.017 1.00 98.38 234 VAL A N 1
ATOM 1841 C CA . VAL A 1 234 ? -6.299 5.609 -9.915 1.00 98.38 234 VAL A CA 1
ATOM 1842 C C . VAL A 1 234 ? -6.610 5.263 -8.467 1.00 98.38 234 VAL A C 1
ATOM 1844 O O . VAL A 1 234 ? -5.863 5.662 -7.581 1.00 98.38 234 VAL A O 1
ATOM 1847 N N . ASP A 1 235 ? -7.694 4.527 -8.243 1.00 98.56 235 ASP A N 1
ATOM 1848 C CA . ASP A 1 235 ? -8.070 3.969 -6.944 1.00 98.56 235 ASP A CA 1
ATOM 1849 C C . ASP A 1 235 ? -7.889 2.450 -6.974 1.00 98.56 235 ASP A C 1
ATOM 1851 O O . ASP A 1 235 ? -8.270 1.780 -7.942 1.00 98.56 235 ASP A O 1
ATOM 1855 N N . VAL A 1 236 ? -7.263 1.903 -5.936 1.00 98.75 236 VAL A N 1
ATOM 1856 C CA . VAL A 1 236 ? -6.901 0.491 -5.835 1.00 98.75 236 VAL A CA 1
ATOM 1857 C C . VAL A 1 236 ? -7.442 -0.094 -4.529 1.00 98.75 236 VAL A C 1
ATOM 1859 O O . VAL A 1 236 ? -7.111 0.398 -3.447 1.00 98.75 236 VAL A O 1
ATOM 1862 N N . PRO A 1 237 ? -8.227 -1.187 -4.587 1.00 98.62 237 PRO A N 1
ATOM 1863 C CA . PRO A 1 237 ? -8.741 -1.829 -3.387 1.00 98.62 237 PRO A CA 1
ATOM 1864 C C . PRO A 1 237 ? -7.622 -2.538 -2.617 1.00 98.62 237 PRO A C 1
ATOM 1866 O O . PRO A 1 237 ? -6.756 -3.197 -3.197 1.00 98.62 237 PRO A O 1
ATOM 1869 N N . ILE A 1 238 ? -7.692 -2.459 -1.293 1.00 98.56 238 ILE A N 1
ATOM 1870 C CA . ILE A 1 238 ? -6.864 -3.227 -0.366 1.00 98.56 238 ILE A CA 1
ATOM 1871 C C . ILE A 1 238 ? -7.699 -4.426 0.079 1.00 98.56 238 ILE A C 1
ATOM 1873 O O . ILE A 1 238 ? -8.610 -4.297 0.899 1.00 98.56 238 ILE A O 1
ATOM 1877 N N . LEU A 1 239 ? -7.411 -5.584 -0.511 1.00 97.94 239 LEU A N 1
ATOM 1878 C CA . LEU A 1 239 ? -8.126 -6.831 -0.248 1.00 97.94 239 LEU A CA 1
ATOM 1879 C C . LEU A 1 239 ? -7.313 -7.712 0.699 1.00 97.94 239 LEU A C 1
ATOM 1881 O O . LEU A 1 239 ? -6.128 -7.947 0.452 1.00 97.94 239 LEU A O 1
ATOM 1885 N N . GLY A 1 240 ? -7.964 -8.184 1.758 1.00 95.06 240 GLY A N 1
ATOM 1886 C CA . GLY A 1 240 ? -7.409 -9.159 2.688 1.00 95.06 240 GLY A CA 1
ATOM 1887 C C . GLY A 1 240 ? -7.281 -10.551 2.075 1.00 95.06 240 GLY A C 1
ATOM 1888 O O . GLY A 1 240 ? -7.596 -10.787 0.900 1.00 95.06 240 GLY A O 1
ATOM 1889 N N . ARG A 1 241 ? -6.786 -11.496 2.875 1.00 87.75 241 ARG A N 1
ATOM 1890 C CA . ARG A 1 241 ? -6.526 -12.874 2.431 1.00 87.75 241 ARG A CA 1
ATOM 1891 C C . ARG A 1 241 ? -7.783 -13.595 1.924 1.00 87.75 241 ARG A C 1
ATOM 1893 O O . ARG A 1 241 ? -7.660 -14.404 1.001 1.00 87.75 241 ARG A O 1
ATOM 1900 N N . ASP A 1 242 ? -8.953 -13.306 2.485 1.00 89.19 242 ASP A N 1
ATOM 1901 C CA . ASP A 1 242 ? -10.233 -13.931 2.132 1.00 89.19 242 ASP A CA 1
ATOM 1902 C C . ASP A 1 242 ? -11.034 -13.092 1.111 1.00 89.19 242 ASP A C 1
ATOM 1904 O O . ASP A 1 242 ? -12.226 -13.328 0.898 1.00 89.19 242 ASP A O 1
ATOM 1908 N N . LEU A 1 243 ? -10.364 -12.152 0.424 1.00 89.69 243 LEU A N 1
ATOM 1909 C CA . LEU A 1 243 ? -10.943 -11.193 -0.532 1.00 89.69 243 LEU A CA 1
ATOM 1910 C C . LEU A 1 243 ? -11.951 -10.216 0.096 1.00 89.69 243 LEU A C 1
ATOM 1912 O O . LEU A 1 243 ? -12.730 -9.559 -0.603 1.00 89.69 243 LEU A O 1
ATOM 1916 N N . GLU A 1 244 ? -11.925 -10.083 1.417 1.00 94.56 244 GLU A N 1
ATOM 1917 C CA . GLU A 1 244 ? -12.613 -9.030 2.136 1.00 94.56 244 GLU A CA 1
ATOM 1918 C C . GLU A 1 244 ? -11.965 -7.672 1.846 1.00 94.56 244 GLU A C 1
ATOM 1920 O O . GLU A 1 244 ? -10.744 -7.540 1.751 1.00 94.56 244 GLU A O 1
ATOM 1925 N N . LEU A 1 245 ? -12.786 -6.635 1.690 1.00 97.19 245 LEU A N 1
ATOM 1926 C CA . LEU A 1 245 ? -12.284 -5.279 1.507 1.00 97.19 245 LEU A CA 1
ATOM 1927 C C . LEU A 1 245 ? -11.848 -4.714 2.859 1.00 97.19 245 LEU A C 1
ATOM 1929 O O . LEU A 1 245 ? -12.681 -4.489 3.735 1.00 97.19 245 LEU A O 1
ATOM 1933 N N . LEU A 1 246 ? -10.552 -4.456 3.008 1.00 97.62 246 LEU A N 1
ATOM 1934 C CA . LEU A 1 246 ? -9.987 -3.812 4.193 1.00 97.62 246 LEU A CA 1
ATOM 1935 C C . LEU A 1 246 ? -9.924 -2.290 4.034 1.00 97.62 246 LEU A C 1
ATOM 1937 O O . LEU A 1 246 ? -9.966 -1.563 5.023 1.00 97.62 246 LEU A O 1
ATOM 1941 N N . GLY A 1 247 ? -9.828 -1.806 2.796 1.00 98.12 247 GLY A N 1
ATOM 1942 C CA . GLY A 1 247 ? -9.664 -0.393 2.478 1.00 98.12 247 GLY A CA 1
ATOM 1943 C C . GLY A 1 247 ? -9.488 -0.151 0.982 1.00 98.12 247 GLY A C 1
ATOM 1944 O O . GLY A 1 247 ? -9.638 -1.067 0.174 1.00 98.12 247 GLY A O 1
ATOM 1945 N N . CYS A 1 248 ? -9.115 1.066 0.612 1.00 98.62 248 CYS A N 1
ATOM 1946 C CA . CYS A 1 248 ? -8.626 1.400 -0.725 1.00 98.62 248 CYS A CA 1
ATOM 1947 C C . CYS A 1 248 ? -7.600 2.532 -0.634 1.00 98.62 248 CYS A C 1
ATOM 1949 O O . CYS A 1 248 ? -7.408 3.120 0.436 1.00 98.62 248 CYS A O 1
ATOM 1951 N N . PHE A 1 249 ? -6.899 2.811 -1.725 1.00 98.62 249 PHE A N 1
ATOM 1952 C CA . PHE A 1 249 ? -6.015 3.964 -1.796 1.00 98.62 249 PHE A CA 1
ATOM 1953 C C . PHE A 1 249 ? -5.915 4.516 -3.211 1.00 98.62 249 PHE A C 1
ATOM 1955 O O . PHE A 1 249 ? -5.868 3.775 -4.194 1.00 98.62 249 PHE A O 1
ATOM 1962 N N . GLU A 1 250 ? -5.823 5.838 -3.276 1.00 98.19 250 GLU A N 1
ATOM 1963 C CA . GLU A 1 250 ? -5.923 6.624 -4.493 1.00 98.19 250 GLU A CA 1
ATOM 1964 C C . GLU A 1 250 ? -4.631 7.386 -4.755 1.00 98.19 250 GLU A C 1
ATOM 1966 O O . GLU A 1 250 ? -4.091 8.031 -3.852 1.00 98.19 250 GLU A O 1
ATOM 1971 N N . MET A 1 251 ? -4.155 7.348 -5.999 1.00 98.50 251 MET A N 1
ATOM 1972 C CA . MET A 1 251 ? -3.099 8.226 -6.501 1.00 98.50 251 MET A CA 1
ATOM 1973 C C . MET A 1 251 ? -3.690 9.234 -7.480 1.00 98.50 251 MET A C 1
ATOM 1975 O O . MET A 1 251 ? -4.492 8.880 -8.345 1.00 98.50 251 MET A O 1
ATOM 1979 N N . HIS A 1 252 ? -3.251 10.481 -7.364 1.00 97.81 252 HIS A N 1
ATOM 1980 C CA . HIS A 1 252 ? -3.747 11.627 -8.113 1.00 97.81 252 HIS A CA 1
ATOM 1981 C C . HIS A 1 252 ? -2.605 12.348 -8.806 1.00 97.81 252 HIS A C 1
ATOM 1983 O O . HIS A 1 252 ? -1.653 12.755 -8.135 1.00 97.81 252 HIS A O 1
ATOM 1989 N N . ASP A 1 253 ? -2.782 12.548 -10.114 1.00 96.81 253 ASP A N 1
ATOM 1990 C CA . ASP A 1 253 ? -1.878 13.232 -11.042 1.00 96.81 253 ASP A CA 1
ATOM 1991 C C . ASP A 1 253 ? -0.435 12.706 -11.046 1.00 96.81 253 ASP A C 1
ATOM 1993 O O . ASP A 1 253 ? 0.245 12.653 -10.029 1.00 96.81 253 ASP A O 1
ATOM 1997 N N . LYS A 1 254 ? 0.081 12.336 -12.218 1.00 94.88 254 LYS A N 1
ATOM 1998 C CA . LYS A 1 254 ? 1.498 11.984 -12.377 1.00 94.88 254 LYS A CA 1
ATOM 1999 C C . LYS A 1 254 ? 2.303 13.232 -12.719 1.00 94.88 254 LYS A C 1
ATOM 2001 O O . LYS A 1 254 ? 1.826 14.068 -13.500 1.00 94.88 254 LYS A O 1
ATOM 2006 N N . HIS A 1 255 ? 3.533 13.339 -12.218 1.00 92.69 255 HIS A N 1
ATOM 2007 C CA . HIS A 1 255 ? 4.408 14.441 -12.613 1.00 92.69 255 HIS A CA 1
ATOM 2008 C C . HIS A 1 255 ? 4.559 14.494 -14.141 1.00 92.69 255 HIS A C 1
ATOM 2010 O O . HIS A 1 255 ? 4.617 13.483 -14.845 1.00 92.69 255 HIS A O 1
ATOM 2016 N N . GLY A 1 256 ? 4.572 15.713 -14.680 1.00 87.81 256 GLY A N 1
ATOM 2017 C CA . GLY A 1 256 ? 4.612 15.938 -16.126 1.00 87.81 256 GLY A CA 1
ATOM 2018 C C . GLY A 1 256 ? 3.270 15.741 -16.845 1.00 87.81 256 GLY A C 1
ATOM 2019 O O . GLY A 1 256 ? 3.221 15.920 -18.061 1.00 87.81 256 GLY A O 1
ATOM 2020 N N . GLY A 1 257 ? 2.182 15.431 -16.128 1.00 84.38 257 GLY A N 1
ATOM 2021 C CA . GLY A 1 257 ? 0.826 15.363 -16.685 1.00 84.38 257 GLY A CA 1
ATOM 2022 C C . GLY A 1 257 ? 0.553 14.124 -17.542 1.00 84.38 257 GLY A C 1
ATOM 2023 O O . GLY A 1 257 ? -0.318 14.157 -18.412 1.00 84.38 257 GLY A O 1
ATOM 2024 N N . VAL A 1 258 ? 1.309 13.046 -17.329 1.00 89.06 258 VAL A N 1
ATOM 2025 C CA . VAL A 1 258 ? 1.125 11.760 -18.017 1.00 89.06 258 VAL A CA 1
ATOM 2026 C C . VAL A 1 258 ? 0.029 10.951 -17.297 1.00 89.06 258 VAL A C 1
ATOM 2028 O O . VAL A 1 258 ? -0.011 10.959 -16.069 1.00 89.06 258 VAL A O 1
ATOM 2031 N N . PRO A 1 259 ? -0.880 10.250 -17.998 1.00 91.25 259 PRO A N 1
ATOM 2032 C CA . PRO A 1 259 ? -1.867 9.394 -17.338 1.00 91.25 259 PRO A CA 1
ATOM 2033 C C . PRO A 1 259 ? -1.224 8.142 -16.718 1.00 91.25 259 PRO A C 1
ATOM 2035 O O . PRO A 1 259 ? -0.208 7.653 -17.214 1.00 91.25 259 PRO A O 1
ATOM 2038 N N . PHE A 1 260 ? -1.858 7.583 -15.682 1.00 96.31 260 PHE A N 1
ATOM 2039 C CA . PHE A 1 260 ? -1.460 6.297 -15.097 1.00 96.31 260 PHE A CA 1
ATOM 2040 C C . PHE A 1 260 ? -1.651 5.143 -16.094 1.00 96.31 260 PHE A C 1
ATOM 2042 O O . PHE A 1 260 ? -2.736 4.973 -16.660 1.00 96.31 260 PHE A O 1
ATOM 2049 N N . ASP A 1 261 ? -0.632 4.314 -16.293 1.00 95.44 261 ASP A N 1
ATOM 2050 C CA . ASP A 1 261 ? -0.673 3.186 -17.229 1.00 95.44 261 ASP A CA 1
ATOM 2051 C C . ASP A 1 261 ? -0.952 1.831 -16.538 1.00 95.44 261 ASP A C 1
ATOM 2053 O O . ASP A 1 261 ? -1.250 1.751 -15.348 1.00 95.44 261 ASP A O 1
ATOM 2057 N N . GLU A 1 262 ? -0.945 0.738 -17.308 1.00 95.56 262 GLU A N 1
ATOM 2058 C CA . GLU A 1 262 ? -1.147 -0.624 -16.778 1.00 95.56 262 GLU A CA 1
ATOM 2059 C C . GLU A 1 262 ? 0.025 -1.122 -15.917 1.00 95.56 262 GLU A C 1
ATOM 2061 O O . GLU A 1 262 ? -0.103 -2.090 -15.165 1.00 95.56 262 GLU A O 1
ATOM 2066 N N . GLU A 1 263 ? 1.216 -0.547 -16.069 1.00 93.19 263 GLU A N 1
ATOM 2067 C CA . GLU A 1 263 ? 2.344 -0.853 -15.198 1.00 93.19 263 GLU A CA 1
ATOM 2068 C C . GLU A 1 263 ? 2.169 -0.182 -13.834 1.00 93.19 263 GLU A C 1
ATOM 2070 O O . GLU A 1 263 ? 2.321 -0.868 -12.823 1.00 93.19 263 GLU A O 1
ATOM 2075 N N . ASP A 1 264 ? 1.733 1.079 -13.799 1.00 96.00 264 ASP A N 1
ATOM 2076 C CA . ASP A 1 264 ? 1.409 1.797 -12.563 1.00 96.00 264 ASP A CA 1
ATOM 2077 C C . ASP A 1 264 ? 0.359 1.036 -11.741 1.00 96.00 264 ASP A C 1
ATOM 2079 O O . ASP A 1 264 ? 0.581 0.735 -10.568 1.00 96.00 264 ASP A O 1
ATOM 2083 N N . VAL A 1 265 ? -0.752 0.627 -12.367 1.00 97.25 265 VAL A N 1
ATOM 2084 C CA . VAL A 1 265 ? -1.818 -0.137 -11.690 1.00 97.25 265 VAL A CA 1
ATOM 2085 C C . VAL A 1 265 ? -1.275 -1.437 -11.086 1.00 97.25 265 VAL A C 1
ATOM 2087 O O . VAL A 1 265 ? -1.573 -1.752 -9.934 1.00 97.25 265 VAL A O 1
ATOM 2090 N N . ARG A 1 266 ? -0.427 -2.176 -11.816 1.00 95.50 266 ARG A N 1
ATOM 2091 C CA . ARG A 1 266 ? 0.180 -3.422 -11.313 1.00 95.50 266 ARG A CA 1
ATOM 2092 C C . ARG A 1 266 ? 1.103 -3.181 -10.120 1.00 95.50 266 ARG A C 1
ATOM 2094 O O . ARG A 1 266 ? 1.112 -3.983 -9.187 1.00 95.50 266 ARG A O 1
ATOM 2101 N N . LEU A 1 267 ? 1.881 -2.100 -10.140 1.00 94.81 267 LEU A N 1
ATOM 2102 C CA . LEU A 1 267 ? 2.746 -1.718 -9.022 1.00 94.81 267 LEU A CA 1
ATOM 2103 C C . LEU A 1 267 ? 1.916 -1.371 -7.779 1.00 94.81 267 LEU A C 1
ATOM 2105 O O . LEU A 1 267 ? 2.206 -1.870 -6.691 1.00 94.81 267 LEU A O 1
ATOM 2109 N N . LEU A 1 268 ? 0.844 -0.596 -7.950 1.00 97.62 268 LEU A N 1
ATOM 2110 C CA . LEU A 1 268 ? -0.067 -0.229 -6.866 1.00 97.62 268 LEU A CA 1
ATOM 2111 C C . LEU A 1 268 ? -0.780 -1.456 -6.282 1.00 97.62 268 LEU A C 1
ATOM 2113 O O . LEU A 1 268 ? -0.843 -1.597 -5.065 1.00 97.62 268 LEU A O 1
ATOM 2117 N N . GLN A 1 269 ? -1.226 -2.410 -7.103 1.00 97.12 269 GLN A N 1
ATOM 2118 C CA . GLN A 1 269 ? -1.812 -3.666 -6.612 1.00 97.12 269 GLN A CA 1
ATOM 2119 C C . GLN A 1 269 ? -0.836 -4.487 -5.747 1.00 97.12 269 GLN A C 1
ATOM 2121 O O . GLN A 1 269 ? -1.241 -5.064 -4.737 1.00 97.12 269 GLN A O 1
ATOM 2126 N N . CYS A 1 270 ? 0.458 -4.515 -6.089 1.00 95.44 270 CYS A N 1
ATOM 2127 C CA . CYS A 1 270 ? 1.481 -5.160 -5.254 1.00 95.44 270 CYS A CA 1
ATOM 2128 C C . CYS A 1 270 ? 1.621 -4.481 -3.880 1.00 95.44 270 CYS A C 1
ATOM 2130 O O . CYS A 1 270 ? 1.786 -5.158 -2.856 1.00 95.44 270 CYS A O 1
ATOM 2132 N N . LEU A 1 271 ? 1.540 -3.148 -3.842 1.00 97.25 271 LEU A N 1
ATOM 2133 C CA . LEU A 1 271 ? 1.536 -2.399 -2.586 1.00 97.25 271 LEU A CA 1
ATOM 2134 C C . LEU A 1 271 ? 0.244 -2.624 -1.798 1.00 97.25 271 LEU A C 1
ATOM 2136 O O . LEU A 1 271 ? 0.320 -2.806 -0.586 1.00 97.25 271 LEU A O 1
ATOM 2140 N N . ALA A 1 272 ? -0.905 -2.716 -2.471 1.00 97.88 272 ALA A N 1
ATOM 2141 C CA . ALA A 1 272 ? -2.194 -3.034 -1.859 1.00 97.88 272 ALA A CA 1
ATOM 2142 C C . ALA A 1 272 ? -2.136 -4.362 -1.092 1.00 97.88 272 ALA A C 1
ATOM 2144 O O . ALA A 1 272 ? -2.499 -4.419 0.078 1.00 97.88 272 ALA A O 1
ATOM 2145 N N . ALA A 1 273 ? -1.591 -5.416 -1.709 1.00 95.81 273 ALA A N 1
ATOM 2146 C CA . ALA A 1 273 ? -1.415 -6.716 -1.058 1.00 95.81 273 ALA A CA 1
ATOM 2147 C C . ALA A 1 273 ? -0.473 -6.648 0.161 1.00 95.81 273 ALA A C 1
ATOM 2149 O O . ALA A 1 273 ? -0.683 -7.315 1.178 1.00 95.81 273 ALA A O 1
ATOM 2150 N N . SER A 1 274 ? 0.564 -5.808 0.081 1.00 95.44 274 SER A N 1
ATOM 2151 C CA . SER A 1 274 ? 1.479 -5.578 1.204 1.00 95.44 274 SER A CA 1
ATOM 2152 C C . SER A 1 274 ? 0.796 -4.821 2.346 1.00 95.44 274 SER A C 1
ATOM 2154 O O . SER A 1 274 ? 0.992 -5.169 3.508 1.00 95.44 274 SER A O 1
ATOM 2156 N N . ALA A 1 275 ? -0.019 -3.816 2.024 1.00 97.12 275 ALA A N 1
ATOM 2157 C CA . ALA A 1 275 ? -0.794 -3.053 2.993 1.00 97.12 275 ALA A CA 1
ATOM 2158 C C . ALA A 1 275 ? -1.891 -3.892 3.645 1.00 97.12 275 ALA A C 1
ATOM 2160 O O . ALA A 1 275 ? -2.071 -3.785 4.851 1.00 97.12 275 ALA A O 1
ATOM 2161 N N . ALA A 1 276 ? -2.558 -4.771 2.894 1.00 97.12 276 ALA A N 1
ATOM 2162 C CA . ALA A 1 276 ? -3.537 -5.708 3.438 1.00 97.12 276 ALA A CA 1
ATOM 2163 C C . ALA A 1 276 ? -2.927 -6.544 4.569 1.00 97.12 276 ALA A C 1
ATOM 2165 O O . ALA A 1 276 ? -3.440 -6.550 5.684 1.00 97.12 276 ALA A O 1
ATOM 2166 N N . THR A 1 277 ? -1.750 -7.127 4.319 1.00 95.00 277 THR A N 1
ATOM 2167 C CA . THR A 1 277 ? -1.003 -7.895 5.329 1.00 95.00 277 THR A CA 1
ATOM 2168 C C . THR A 1 277 ? -0.686 -7.050 6.572 1.00 95.00 277 THR A C 1
ATOM 2170 O O . THR A 1 277 ? -0.845 -7.504 7.705 1.00 95.00 277 THR A O 1
ATOM 2173 N N . ALA A 1 278 ? -0.245 -5.803 6.382 1.00 95.62 278 ALA A N 1
ATOM 2174 C CA . ALA A 1 278 ? 0.076 -4.900 7.485 1.00 95.62 278 ALA A CA 1
ATOM 2175 C C . ALA A 1 278 ? -1.169 -4.479 8.291 1.00 95.62 278 ALA A C 1
ATOM 2177 O O . ALA A 1 278 ? -1.117 -4.440 9.521 1.00 95.62 278 ALA A O 1
ATOM 2178 N N . ILE A 1 279 ? -2.295 -4.213 7.621 1.00 95.69 279 ILE A N 1
ATOM 2179 C CA . ILE A 1 279 ? -3.575 -3.870 8.255 1.00 95.69 279 ILE A CA 1
ATOM 2180 C C . ILE A 1 279 ? -4.107 -5.057 9.061 1.00 95.69 279 ILE A C 1
ATOM 2182 O O . ILE A 1 279 ? -4.460 -4.875 10.225 1.00 95.69 279 ILE A O 1
ATOM 2186 N N . GLU A 1 280 ? -4.112 -6.268 8.499 1.00 93.94 280 GLU A N 1
ATOM 2187 C CA . GLU A 1 280 ? -4.510 -7.491 9.211 1.00 93.94 280 GLU A CA 1
ATOM 2188 C C . GLU A 1 280 ? -3.654 -7.698 10.469 1.00 93.94 280 GLU A C 1
ATOM 2190 O O . GLU A 1 280 ? -4.181 -7.916 11.561 1.00 93.94 280 GLU A O 1
ATOM 2195 N N . ASN A 1 281 ? -2.331 -7.549 10.352 1.00 92.25 281 ASN A N 1
ATOM 2196 C CA . ASN A 1 281 ? -1.420 -7.658 11.491 1.00 92.25 281 ASN A CA 1
ATOM 2197 C C . ASN A 1 281 ? -1.722 -6.610 12.573 1.00 92.25 281 ASN A C 1
ATOM 2199 O O . ASN A 1 281 ? -1.793 -6.945 13.758 1.00 92.25 281 ASN A O 1
ATOM 2203 N N . ALA A 1 282 ? -1.940 -5.352 12.182 1.00 91.62 282 ALA A N 1
ATOM 2204 C CA . ALA A 1 282 ? -2.305 -4.277 13.101 1.00 91.62 282 ALA A CA 1
ATOM 2205 C C . ALA A 1 282 ? -3.645 -4.558 13.810 1.00 91.62 282 ALA A C 1
ATOM 2207 O O . ALA A 1 282 ? -3.774 -4.353 15.021 1.00 91.62 282 ALA A O 1
ATOM 2208 N N . GLN A 1 283 ? -4.637 -5.082 13.084 1.00 89.69 283 GLN A N 1
ATOM 2209 C CA . GLN A 1 283 ? -5.931 -5.477 13.644 1.00 89.69 283 GLN A CA 1
ATOM 2210 C C . GLN A 1 283 ? -5.798 -6.645 14.629 1.00 89.69 283 GLN A C 1
ATOM 2212 O O . GLN A 1 283 ? -6.359 -6.574 15.724 1.00 89.69 283 GLN A O 1
ATOM 2217 N N . ILE A 1 284 ? -5.023 -7.681 14.291 1.00 88.69 284 ILE A N 1
ATOM 2218 C CA . ILE A 1 284 ? -4.758 -8.833 15.167 1.00 88.69 284 ILE A CA 1
ATOM 2219 C C . ILE A 1 284 ? -4.084 -8.380 16.464 1.00 88.69 284 ILE A C 1
ATOM 2221 O O . ILE A 1 284 ? -4.519 -8.761 17.552 1.00 88.69 284 ILE A O 1
ATOM 2225 N N . LEU A 1 285 ? -3.060 -7.527 16.378 1.00 86.50 285 LEU A N 1
ATOM 2226 C CA . LEU A 1 285 ? -2.377 -6.992 17.559 1.00 86.50 285 LEU A CA 1
ATOM 2227 C C . LEU A 1 285 ? -3.323 -6.175 18.441 1.00 86.50 285 LEU A C 1
ATOM 2229 O O . LEU A 1 285 ? -3.336 -6.345 19.663 1.00 86.50 285 LEU A O 1
ATOM 2233 N N . LYS A 1 286 ? -4.171 -5.339 17.830 1.00 86.12 286 LYS A N 1
ATOM 2234 C CA . LYS A 1 286 ? -5.201 -4.589 18.555 1.00 86.12 286 LYS A CA 1
ATOM 2235 C C . LYS A 1 286 ? -6.165 -5.538 19.267 1.00 86.12 286 LYS A C 1
ATOM 2237 O O . LYS A 1 286 ? -6.438 -5.341 20.450 1.00 86.12 286 LYS A O 1
ATOM 2242 N N . GLN A 1 287 ? -6.660 -6.575 18.593 1.00 86.56 287 GLN A N 1
ATOM 2243 C CA . GLN A 1 287 ? -7.553 -7.572 19.196 1.00 86.56 287 GLN A CA 1
ATOM 2244 C C . GLN A 1 287 ? -6.882 -8.323 20.352 1.00 86.56 287 GLN A C 1
ATOM 2246 O O . GLN A 1 287 ? -7.511 -8.512 21.395 1.00 86.56 287 GLN A O 1
ATOM 2251 N N . HIS A 1 288 ? -5.608 -8.694 20.203 1.00 88.31 288 HIS A N 1
ATOM 2252 C CA . HIS A 1 288 ? -4.836 -9.368 21.245 1.00 88.31 288 HIS A CA 1
ATOM 2253 C C . HIS A 1 288 ? -4.718 -8.512 22.508 1.00 88.31 288 HIS A C 1
ATOM 2255 O O . HIS A 1 288 ? -5.073 -8.973 23.590 1.00 88.31 288 HIS A O 1
ATOM 2261 N N . ALA A 1 289 ? -4.332 -7.241 22.372 1.00 84.44 289 ALA A N 1
ATOM 2262 C CA . ALA A 1 289 ? -4.223 -6.321 23.506 1.00 84.44 289 ALA A CA 1
ATOM 2263 C C . ALA A 1 289 ? -5.563 -6.144 24.256 1.00 84.44 289 ALA A C 1
ATOM 2265 O O . ALA A 1 289 ? -5.611 -6.105 25.491 1.00 84.44 289 ALA A O 1
ATOM 2266 N N . HIS A 1 290 ? -6.683 -6.093 23.522 1.00 84.75 290 HIS A N 1
ATOM 2267 C CA . HIS A 1 290 ? -8.018 -6.043 24.130 1.00 84.75 290 HIS A CA 1
ATOM 2268 C C . HIS A 1 290 ? -8.374 -7.355 24.843 1.00 84.75 290 HIS A C 1
ATOM 2270 O O . HIS A 1 290 ? -8.954 -7.328 25.931 1.00 84.75 290 HIS A O 1
ATOM 2276 N N . ALA A 1 291 ? -8.039 -8.504 24.251 1.00 87.19 291 ALA A N 1
ATOM 2277 C CA . ALA A 1 291 ? -8.267 -9.812 24.853 1.00 87.19 291 ALA A CA 1
ATOM 2278 C C . ALA A 1 291 ? -7.444 -10.001 26.136 1.00 87.19 291 ALA A C 1
ATOM 2280 O O . ALA A 1 291 ? -7.997 -10.452 27.137 1.00 87.19 291 ALA A O 1
ATOM 2281 N N . GLU A 1 292 ? -6.175 -9.590 26.147 1.00 87.81 292 GLU A N 1
ATOM 2282 C CA . GLU A 1 292 ? -5.313 -9.607 27.335 1.00 87.81 292 GLU A CA 1
ATOM 2283 C C . GLU A 1 292 ? -5.884 -8.747 28.459 1.00 87.81 292 GLU A C 1
ATOM 2285 O O . GLU A 1 292 ? -6.009 -9.214 29.588 1.00 87.81 292 GLU A O 1
ATOM 2290 N N . THR A 1 293 ? -6.326 -7.527 28.146 1.00 86.88 293 THR A N 1
ATOM 2291 C CA . THR A 1 293 ? -6.960 -6.642 29.135 1.00 86.88 293 THR A CA 1
ATOM 2292 C C . THR A 1 293 ? -8.228 -7.279 29.715 1.00 86.88 293 THR A C 1
ATOM 2294 O O . THR A 1 293 ? -8.470 -7.239 30.923 1.00 86.88 293 THR A O 1
ATOM 2297 N N . ARG A 1 294 ? -9.043 -7.927 28.870 1.00 86.81 294 ARG A N 1
ATOM 2298 C CA . ARG A 1 294 ? -10.238 -8.660 29.318 1.00 86.81 294 ARG A CA 1
ATOM 2299 C C . ARG A 1 294 ? -9.885 -9.861 30.191 1.00 86.81 294 ARG A C 1
ATOM 2301 O O . ARG A 1 294 ? -10.579 -10.090 31.181 1.00 86.81 294 ARG A O 1
ATOM 2308 N N . LEU A 1 295 ? -8.853 -10.621 29.828 1.00 90.06 295 LEU A N 1
ATOM 2309 C CA . LEU A 1 295 ? -8.367 -11.776 30.583 1.00 90.06 295 LEU A CA 1
ATOM 2310 C C . LEU A 1 295 ? -7.812 -11.355 31.944 1.00 90.06 295 LEU A C 1
ATOM 2312 O O . LEU A 1 295 ? -8.180 -11.963 32.945 1.00 90.06 295 LEU A O 1
ATOM 2316 N N . ALA A 1 296 ? -7.013 -10.287 31.996 1.00 86.25 296 ALA A N 1
ATOM 2317 C CA . ALA A 1 296 ? -6.504 -9.715 33.240 1.00 86.25 296 ALA A CA 1
ATOM 2318 C C . ALA A 1 296 ? -7.656 -9.352 34.190 1.00 86.25 296 ALA A C 1
ATOM 2320 O O . ALA A 1 296 ? -7.688 -9.819 35.328 1.00 86.25 296 ALA A O 1
ATOM 2321 N N . ARG A 1 297 ? -8.679 -8.649 33.683 1.00 85.00 297 ARG A N 1
ATOM 2322 C CA . ARG A 1 297 ? -9.873 -8.287 34.465 1.00 85.00 297 ARG A CA 1
ATOM 2323 C C . ARG A 1 297 ? -10.663 -9.503 34.967 1.00 85.00 297 ARG A C 1
ATOM 2325 O O . ARG A 1 297 ? -11.190 -9.480 36.076 1.00 85.00 297 ARG A O 1
ATOM 2332 N N . HIS A 1 298 ? -10.762 -10.572 34.172 1.00 85.56 298 HIS A N 1
ATOM 2333 C CA . HIS A 1 298 ? -11.389 -11.821 34.627 1.00 85.56 298 HIS A CA 1
ATOM 2334 C C . HIS A 1 298 ? -10.546 -12.523 35.698 1.00 85.56 298 HIS A C 1
ATOM 2336 O O . HIS A 1 298 ? -11.108 -13.044 36.658 1.00 85.56 298 HIS A O 1
ATOM 2342 N N . GLY A 1 299 ? -9.218 -12.521 35.557 1.00 85.50 299 GLY A N 1
ATOM 2343 C CA . GLY A 1 299 ? -8.296 -13.078 36.546 1.00 85.50 299 GLY A CA 1
ATOM 2344 C C . GLY A 1 299 ? -8.422 -12.398 37.909 1.00 85.50 299 GLY A C 1
ATOM 2345 O O . GLY A 1 299 ? -8.547 -13.088 38.918 1.00 85.50 299 GLY A O 1
ATOM 2346 N N . GLU A 1 300 ? -8.480 -11.064 37.936 1.00 85.44 300 GLU A N 1
ATOM 2347 C CA . GLU A 1 300 ? -8.693 -10.277 39.161 1.00 85.44 300 GLU A CA 1
ATOM 2348 C C . GLU A 1 300 ? -10.013 -10.636 39.859 1.00 85.44 300 GLU A C 1
ATOM 2350 O O . GLU A 1 300 ? -10.038 -10.855 41.071 1.00 85.44 300 GLU A O 1
ATOM 2355 N N . LEU A 1 301 ? -11.106 -10.770 39.098 1.00 85.69 301 LEU A N 1
ATOM 2356 C CA . LEU A 1 301 ? -12.407 -11.160 39.647 1.00 85.69 301 LEU A CA 1
ATOM 2357 C C . LEU A 1 301 ? -12.392 -12.588 40.212 1.00 85.69 301 LEU A C 1
ATOM 2359 O O . LEU A 1 301 ? -12.919 -12.827 41.297 1.00 85.69 301 LEU A O 1
ATOM 2363 N N . VAL A 1 302 ? -11.797 -13.542 39.490 1.00 86.19 302 VAL A N 1
ATOM 2364 C CA . VAL A 1 302 ? -11.686 -14.934 39.956 1.00 86.19 302 VAL A CA 1
ATOM 2365 C C . VAL A 1 302 ? -10.843 -15.014 41.228 1.00 86.19 302 VAL A C 1
ATOM 2367 O O . VAL A 1 302 ? -11.199 -15.763 42.139 1.00 86.19 302 VAL A O 1
ATOM 2370 N N . GLN A 1 303 ? -9.764 -14.234 41.317 1.00 83.75 303 GLN A N 1
ATOM 2371 C CA . GLN A 1 303 ? -8.931 -14.174 42.514 1.00 83.75 303 GLN A CA 1
ATOM 2372 C C . GLN A 1 303 ? -9.710 -13.605 43.707 1.00 83.75 303 GLN A C 1
ATOM 2374 O O . GLN A 1 303 ? -9.726 -14.237 44.759 1.00 83.75 303 GLN A O 1
ATOM 2379 N N . LEU A 1 304 ? -10.447 -12.503 43.518 1.00 85.75 304 LEU A N 1
ATOM 2380 C CA . LEU A 1 304 ? -11.324 -11.945 44.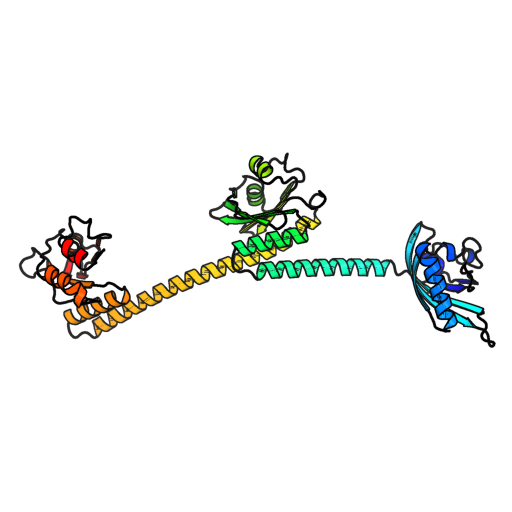552 1.00 85.75 304 LEU A CA 1
ATOM 2381 C C . LEU A 1 304 ? -12.355 -12.972 45.042 1.00 85.75 304 LEU A C 1
ATOM 2383 O O . LEU A 1 304 ? -12.511 -13.167 46.243 1.00 85.75 304 LEU A O 1
ATOM 2387 N N . LEU A 1 305 ? -13.042 -13.663 44.126 1.00 86.44 305 LEU A N 1
ATOM 2388 C CA . LEU A 1 305 ? -14.020 -14.693 44.494 1.00 86.44 305 LEU A CA 1
ATOM 2389 C C . LEU A 1 305 ? -13.378 -15.834 45.294 1.00 86.44 305 LEU A C 1
ATOM 2391 O O . LEU A 1 305 ? -13.986 -16.344 46.235 1.00 86.44 305 LEU A O 1
ATOM 2395 N N . ARG A 1 306 ? -12.153 -16.232 44.936 1.00 84.25 306 ARG A N 1
ATOM 2396 C CA . ARG A 1 306 ? -11.407 -17.271 45.650 1.00 84.25 306 ARG A CA 1
ATOM 2397 C C . ARG A 1 306 ? -11.023 -16.823 47.057 1.00 84.25 306 ARG A C 1
ATOM 2399 O O . ARG A 1 306 ? -11.210 -17.600 47.990 1.00 84.25 306 ARG A O 1
ATOM 2406 N N . ASP A 1 307 ? -10.520 -15.603 47.210 1.00 83.50 307 ASP A N 1
ATOM 2407 C CA . ASP A 1 307 ? -10.095 -15.058 48.503 1.00 83.50 307 ASP A CA 1
ATOM 2408 C C . ASP A 1 307 ? -11.293 -14.898 49.454 1.00 83.50 307 ASP A C 1
ATOM 2410 O O . ASP A 1 307 ? -11.221 -15.306 50.618 1.00 83.50 307 ASP A O 1
ATOM 2414 N N . VAL A 1 308 ? -12.433 -14.430 48.929 1.00 85.62 308 VAL A N 1
ATOM 2415 C CA . VAL A 1 308 ? -13.695 -14.297 49.673 1.00 85.62 308 VAL A CA 1
ATOM 2416 C C . VAL A 1 308 ? -14.215 -15.671 50.106 1.00 85.62 308 VAL A C 1
ATOM 2418 O O . VAL A 1 308 ? -14.618 -15.852 51.257 1.00 85.62 308 VAL A O 1
ATOM 2421 N N . ALA A 1 309 ? -14.170 -16.666 49.214 1.00 83.56 309 ALA A N 1
ATOM 2422 C CA . ALA A 1 309 ? -14.606 -18.028 49.519 1.00 83.56 309 ALA A CA 1
ATOM 2423 C C . ALA A 1 309 ? -13.701 -18.724 50.552 1.00 83.56 309 ALA A C 1
ATOM 2425 O O . ALA A 1 309 ? -14.208 -19.417 51.434 1.00 83.56 309 ALA A O 1
ATOM 2426 N N . MET A 1 310 ? -12.376 -18.542 50.471 1.00 83.19 310 MET A N 1
ATOM 2427 C CA . MET A 1 310 ? -11.433 -19.084 51.459 1.00 83.19 310 MET A CA 1
ATOM 2428 C C . MET A 1 310 ? -11.652 -18.447 52.830 1.00 83.19 310 MET A C 1
ATOM 2430 O O . MET A 1 310 ? -11.841 -19.171 53.804 1.00 83.19 310 MET A O 1
ATOM 2434 N N . ALA A 1 311 ? -11.731 -17.116 52.897 1.00 81.12 311 ALA A N 1
ATOM 2435 C CA . ALA A 1 311 ? -11.992 -16.415 54.149 1.00 81.12 311 ALA A CA 1
ATOM 2436 C C . ALA A 1 311 ? -13.337 -16.795 54.780 1.00 81.12 311 ALA A C 1
ATOM 2438 O O . ALA A 1 311 ? -13.424 -16.937 55.995 1.00 81.12 311 ALA A O 1
ATOM 2439 N N . SER A 1 312 ? -14.370 -17.010 53.961 1.00 82.25 312 SER A N 1
ATOM 2440 C CA . SER A 1 312 ? -15.670 -17.483 54.445 1.00 82.25 312 SER A CA 1
ATOM 2441 C C . SER A 1 312 ? -15.600 -18.899 55.022 1.00 82.25 312 SER A C 1
ATOM 2443 O O . SER A 1 312 ? -16.241 -19.175 56.031 1.00 82.25 312 SER A O 1
ATOM 2445 N N . ASN A 1 313 ? -14.829 -19.799 54.399 1.00 82.19 313 ASN A N 1
ATOM 2446 C CA . ASN A 1 313 ? -14.680 -21.186 54.857 1.00 82.19 313 ASN A CA 1
ATOM 2447 C C . ASN A 1 313 ? -13.790 -21.328 56.102 1.00 82.19 313 ASN A C 1
ATOM 2449 O O . ASN A 1 313 ? -13.960 -22.285 56.855 1.00 82.19 313 ASN A O 1
ATOM 2453 N N . GLU A 1 314 ? -12.822 -20.431 56.297 1.00 84.75 314 GLU A N 1
ATOM 2454 C CA . GLU A 1 314 ? -11.897 -20.458 57.439 1.00 84.75 314 GLU A CA 1
ATOM 2455 C C . GLU A 1 314 ? -12.435 -19.720 58.675 1.00 84.75 314 GLU A C 1
ATOM 2457 O O . GLU A 1 314 ? -11.922 -19.923 59.776 1.00 84.75 314 GLU A O 1
ATOM 2462 N N . ALA A 1 315 ? -13.469 -18.888 58.515 1.00 88.00 315 ALA A N 1
ATOM 2463 C CA . ALA A 1 315 ? -14.058 -18.110 59.599 1.00 88.00 315 ALA A CA 1
ATOM 2464 C C . ALA A 1 315 ? -14.702 -18.992 60.685 1.00 88.00 315 ALA A C 1
ATOM 2466 O O . ALA A 1 315 ? -15.407 -19.964 60.403 1.00 88.00 315 ALA A O 1
ATOM 2467 N N . GLY A 1 316 ? -14.523 -18.608 61.951 1.00 88.44 316 GLY A N 1
ATOM 2468 C CA . GLY A 1 316 ? -15.124 -19.287 63.100 1.00 88.44 316 GLY A CA 1
ATOM 2469 C C . GLY A 1 316 ? -16.580 -18.889 63.371 1.00 88.44 316 GLY A C 1
ATOM 2470 O O . GLY A 1 316 ? -17.239 -19.516 64.202 1.00 88.44 316 GLY A O 1
ATOM 2471 N N . SER A 1 317 ? -17.092 -17.851 62.701 1.00 88.69 317 SER A N 1
ATOM 2472 C CA . SER A 1 317 ? -18.465 -17.345 62.846 1.00 88.69 317 SER A CA 1
ATOM 2473 C C . SER A 1 317 ? -18.957 -16.604 61.594 1.00 88.69 317 SER A C 1
ATOM 2475 O O . SER A 1 317 ? -18.160 -16.210 60.744 1.00 88.69 317 SER A O 1
ATOM 2477 N N . VAL A 1 318 ? -20.276 -16.384 61.494 1.00 83.12 318 VAL A N 1
ATOM 2478 C CA . VAL A 1 318 ? -20.899 -15.635 60.382 1.00 83.12 318 VAL A CA 1
ATOM 2479 C C . VAL A 1 318 ? -20.420 -14.180 60.348 1.00 83.12 318 VAL A C 1
ATOM 2481 O O . VAL A 1 318 ? -20.078 -13.688 59.277 1.00 83.12 318 VAL A O 1
ATOM 2484 N N . ASP A 1 319 ? -20.322 -13.519 61.503 1.00 85.88 319 ASP A N 1
ATOM 2485 C CA . ASP A 1 319 ? -19.852 -12.130 61.594 1.00 85.88 319 ASP A CA 1
ATOM 2486 C C . ASP A 1 319 ? -18.391 -11.996 61.143 1.00 85.88 319 ASP A C 1
ATOM 2488 O O . ASP A 1 319 ? -18.045 -11.059 60.428 1.00 85.88 319 ASP A O 1
ATOM 2492 N N . GLU A 1 320 ? -17.533 -12.959 61.500 1.00 86.88 320 GLU A N 1
ATOM 2493 C CA . GLU A 1 320 ? -16.132 -12.992 61.061 1.00 86.88 320 GLU A CA 1
ATOM 2494 C C . GLU A 1 320 ? -16.017 -13.227 59.547 1.00 86.88 320 GLU A C 1
ATOM 2496 O O . GLU A 1 320 ? -15.241 -12.545 58.871 1.00 86.88 320 GLU A O 1
ATOM 2501 N N . ALA A 1 321 ? -16.840 -14.127 58.995 1.00 86.75 321 ALA A N 1
ATOM 2502 C CA . ALA A 1 321 ? -16.923 -14.351 57.555 1.00 86.75 321 ALA A CA 1
ATOM 2503 C C . ALA A 1 321 ? -17.379 -13.080 56.823 1.00 86.75 321 ALA A C 1
ATOM 2505 O O . ALA A 1 321 ? -16.727 -12.649 55.872 1.00 86.75 321 ALA A O 1
ATOM 2506 N N . MET A 1 322 ? -18.460 -12.443 57.287 1.00 86.75 322 MET A N 1
ATOM 2507 C CA . MET A 1 322 ? -18.996 -11.218 56.691 1.00 86.75 322 MET A CA 1
ATOM 2508 C C . MET A 1 322 ? -18.017 -10.045 56.791 1.00 86.75 322 MET A C 1
ATOM 2510 O O . MET A 1 322 ? -17.838 -9.338 55.800 1.00 86.75 322 MET A O 1
ATOM 2514 N N . GLN A 1 323 ? -17.353 -9.856 57.937 1.00 90.94 323 GLN A N 1
ATOM 2515 C CA . GLN A 1 323 ? -16.317 -8.833 58.105 1.00 90.94 323 GLN A CA 1
ATOM 2516 C C . GLN A 1 323 ? -15.184 -9.045 57.098 1.00 90.94 323 GLN A C 1
ATOM 2518 O O . GLN A 1 323 ? -14.807 -8.116 56.387 1.00 90.94 323 GLN A O 1
ATOM 2523 N N . SER A 1 324 ? -14.666 -10.272 56.992 1.00 88.50 324 SER A N 1
ATOM 2524 C CA . SER A 1 324 ? -13.563 -10.578 56.079 1.00 88.50 324 SER A CA 1
ATOM 2525 C C . SER A 1 324 ? -13.960 -10.390 54.610 1.00 88.50 324 SER A C 1
ATOM 2527 O O . SER A 1 324 ? -13.217 -9.774 53.842 1.00 88.50 324 SER A O 1
ATOM 2529 N N . CYS A 1 325 ? -15.165 -10.827 54.224 1.00 87.75 325 CYS A N 1
ATOM 2530 C CA . CYS A 1 325 ? -15.713 -10.591 52.885 1.00 87.75 325 CYS A CA 1
ATOM 2531 C C . CYS A 1 325 ? -15.811 -9.095 52.570 1.00 87.75 325 CYS A C 1
ATOM 2533 O O . CYS A 1 325 ? -15.371 -8.655 51.509 1.00 87.75 325 CYS A O 1
ATOM 2535 N N . LEU A 1 326 ? -16.368 -8.315 53.500 1.00 90.38 326 LEU A N 1
ATOM 2536 C CA . LEU A 1 326 ? -16.531 -6.872 53.364 1.00 90.38 326 LEU A CA 1
ATOM 2537 C C . LEU A 1 326 ? -15.178 -6.175 53.175 1.00 90.38 326 LEU A C 1
ATOM 2539 O O . LEU A 1 326 ? -15.018 -5.384 52.247 1.00 90.38 326 LEU A O 1
ATOM 2543 N N . GLU A 1 327 ? -14.187 -6.501 54.009 1.00 90.50 327 GLU A N 1
ATOM 2544 C CA . GLU A 1 327 ? -12.843 -5.931 53.904 1.00 90.50 327 GLU A CA 1
ATOM 2545 C C . GLU A 1 327 ? -12.171 -6.262 52.572 1.00 90.50 327 GLU A C 1
ATOM 2547 O O . GLU A 1 327 ? -11.563 -5.383 51.960 1.00 90.50 327 GLU A O 1
ATOM 2552 N N . GLN A 1 328 ? -12.269 -7.510 52.110 1.00 88.19 328 GLN A N 1
ATOM 2553 C CA . GLN A 1 328 ? -11.669 -7.922 50.842 1.00 88.19 328 GLN A CA 1
ATOM 2554 C C . GLN A 1 328 ? -12.329 -7.236 49.651 1.00 88.19 328 GLN A C 1
ATOM 2556 O O . GLN A 1 328 ? -11.626 -6.680 48.808 1.00 88.19 328 GLN A O 1
ATOM 2561 N N . VAL A 1 329 ? -13.665 -7.198 49.605 1.00 88.94 329 VAL A N 1
ATOM 2562 C CA . VAL A 1 329 ? -14.395 -6.491 48.547 1.00 88.94 329 VAL A CA 1
ATOM 2563 C C . VAL A 1 329 ? -13.984 -5.024 48.520 1.00 88.94 329 VAL A C 1
ATOM 2565 O O . VAL A 1 329 ? -13.630 -4.520 47.455 1.00 88.94 329 VAL A O 1
ATOM 2568 N N . CYS A 1 330 ? -13.960 -4.337 49.664 1.00 91.44 330 CYS A N 1
ATOM 2569 C CA . CYS A 1 330 ? -13.582 -2.926 49.704 1.00 91.44 330 CYS A CA 1
ATOM 2570 C C . CYS A 1 330 ? -12.118 -2.689 49.315 1.00 91.44 330 CYS A C 1
ATOM 2572 O O . CYS A 1 330 ? -11.848 -1.788 48.522 1.00 91.44 330 CYS A O 1
ATOM 2574 N N . ARG A 1 331 ? -11.174 -3.513 49.793 1.00 88.75 331 ARG A N 1
ATOM 2575 C CA . ARG A 1 331 ? -9.752 -3.396 49.424 1.00 88.75 331 ARG A CA 1
ATOM 2576 C C . ARG A 1 331 ? -9.518 -3.645 47.933 1.00 88.75 331 ARG A C 1
ATOM 2578 O O . ARG A 1 331 ? -8.756 -2.903 47.323 1.00 88.75 331 ARG A O 1
ATOM 2585 N N . SER A 1 332 ? -10.177 -4.643 47.345 1.00 84.69 332 SER A N 1
ATOM 2586 C CA . SER A 1 332 ? -9.995 -5.001 45.932 1.00 84.69 332 SER A CA 1
ATOM 2587 C C . SER A 1 332 ? -10.717 -4.061 44.966 1.00 84.69 332 SER A C 1
ATOM 2589 O O . SER A 1 332 ? -10.236 -3.841 43.861 1.00 84.69 332 SER A O 1
ATOM 2591 N N . THR A 1 333 ? -11.860 -3.493 45.361 1.00 86.06 333 THR A N 1
ATOM 2592 C CA . THR A 1 333 ? -12.612 -2.526 44.532 1.00 86.06 333 THR A CA 1
ATOM 2593 C C . THR A 1 333 ? -12.166 -1.079 44.737 1.00 86.06 333 THR A C 1
ATOM 2595 O O . THR A 1 333 ? -12.483 -0.220 43.916 1.00 86.06 333 THR A O 1
ATOM 2598 N N . GLY A 1 334 ? -11.446 -0.793 45.825 1.00 89.12 334 GLY A N 1
ATOM 2599 C CA . GLY A 1 334 ? -11.052 0.560 46.213 1.00 89.12 334 GLY A CA 1
ATOM 2600 C C . GLY A 1 334 ? -12.166 1.366 46.889 1.00 89.12 334 GLY A C 1
ATOM 2601 O O . GLY A 1 334 ? -12.034 2.583 47.028 1.00 89.12 334 GLY A O 1
ATOM 2602 N N . PHE A 1 335 ? -13.266 0.734 47.314 1.00 91.88 335 PHE A N 1
ATOM 2603 C CA . PHE A 1 335 ? -14.305 1.425 48.076 1.00 91.88 335 PHE A CA 1
ATOM 2604 C C . PHE A 1 335 ? -13.761 1.917 49.415 1.00 91.88 335 PHE A C 1
ATOM 2606 O O . PHE A 1 335 ? -13.231 1.146 50.208 1.00 91.88 335 PHE A O 1
ATOM 2613 N N . CYS A 1 336 ? -13.927 3.212 49.684 1.00 93.50 336 CYS A N 1
ATOM 2614 C CA . CYS A 1 336 ? -13.397 3.845 50.889 1.00 93.50 336 CYS A CA 1
ATOM 2615 C C . CYS A 1 336 ? -14.140 3.445 52.171 1.00 93.50 336 CYS A C 1
ATOM 2617 O O . CYS A 1 336 ? -13.568 3.555 53.257 1.00 93.50 336 CYS A O 1
ATOM 2619 N N . ILE A 1 337 ? -15.393 2.993 52.048 1.00 94.88 337 ILE A N 1
ATOM 2620 C CA . ILE A 1 337 ? -16.247 2.559 53.154 1.00 94.88 337 ILE A CA 1
ATOM 2621 C C . ILE A 1 337 ? -17.024 1.311 52.736 1.00 94.88 337 ILE A C 1
ATOM 2623 O O . ILE A 1 337 ? -17.626 1.283 51.663 1.00 94.88 337 ILE A O 1
ATOM 2627 N N . GLY A 1 338 ? -17.054 0.314 53.615 1.00 95.06 338 GLY A N 1
ATOM 2628 C CA . GLY A 1 338 ? -17.949 -0.837 53.545 1.00 95.06 338 GLY A CA 1
ATOM 2629 C C . GLY A 1 338 ? -18.712 -0.988 54.853 1.00 95.06 338 GLY A C 1
ATOM 2630 O O . GLY A 1 338 ? -18.141 -0.780 55.922 1.00 95.06 338 GLY A O 1
ATOM 2631 N N . HIS A 1 339 ? -19.991 -1.347 54.779 1.00 95.31 339 HIS A N 1
ATOM 2632 C CA . HIS A 1 339 ? -20.818 -1.607 55.953 1.00 95.31 339 HIS A CA 1
ATOM 2633 C C . HIS A 1 339 ? -21.959 -2.572 55.618 1.00 95.31 339 HIS A C 1
ATOM 2635 O O . HIS A 1 339 ? -22.482 -2.526 54.504 1.00 95.31 339 HIS A O 1
ATOM 2641 N N . ALA A 1 340 ? -22.358 -3.402 56.583 1.00 92.56 340 ALA A N 1
ATOM 2642 C CA . ALA A 1 340 ? -23.491 -4.316 56.472 1.00 92.56 340 ALA A CA 1
ATOM 2643 C C . ALA A 1 340 ? -24.607 -3.945 57.460 1.00 92.56 340 ALA A C 1
ATOM 2645 O O . ALA A 1 340 ? -24.335 -3.527 58.589 1.00 92.56 340 ALA A O 1
ATOM 2646 N N . TYR A 1 341 ? -25.857 -4.146 57.052 1.00 91.44 341 TYR A N 1
ATOM 2647 C CA . TYR A 1 341 ? -27.039 -3.970 57.897 1.00 91.44 341 TYR A CA 1
ATOM 2648 C C . TYR A 1 341 ? -27.676 -5.336 58.145 1.00 91.44 341 TYR A C 1
ATOM 2650 O O . TYR A 1 341 ? -27.456 -6.262 57.378 1.00 91.44 341 TYR A O 1
ATOM 2658 N N . LEU A 1 342 ? -28.465 -5.475 59.208 1.00 88.12 342 LEU A N 1
ATOM 2659 C CA . LEU A 1 342 ? -29.284 -6.667 59.437 1.00 88.12 342 LEU A CA 1
ATOM 2660 C C . LEU A 1 342 ? -30.734 -6.254 59.727 1.00 88.12 342 LEU A C 1
ATOM 2662 O O . LEU A 1 342 ? -30.965 -5.225 60.367 1.00 88.12 342 LEU A O 1
ATOM 2666 N N . PRO A 1 343 ? -31.741 -7.031 59.293 1.00 82.62 343 PRO A N 1
ATOM 2667 C CA . PRO A 1 343 ? -33.119 -6.821 59.724 1.00 82.62 343 PRO A CA 1
ATOM 2668 C C . PRO A 1 343 ? -33.263 -7.052 61.239 1.00 82.62 343 PRO A C 1
ATOM 2670 O O . PRO A 1 343 ? -32.815 -8.075 61.756 1.00 82.62 343 PRO A O 1
ATOM 2673 N N . ALA A 1 344 ? -33.943 -6.151 61.955 1.00 74.12 344 ALA A N 1
ATOM 2674 C CA . ALA A 1 344 ? -34.181 -6.309 63.392 1.00 74.12 344 ALA A CA 1
ATOM 2675 C C . ALA A 1 344 ? -35.066 -7.542 63.697 1.00 74.12 344 ALA A C 1
ATOM 2677 O O . ALA A 1 344 ? -36.269 -7.567 63.399 1.00 74.12 344 ALA A O 1
ATOM 2678 N N . PHE A 1 345 ? -34.502 -8.580 64.327 1.00 55.72 345 PHE A N 1
ATOM 2679 C CA . PHE A 1 345 ? -35.252 -9.782 64.707 1.00 55.72 345 PHE A CA 1
ATOM 2680 C C . PHE A 1 345 ? -36.261 -9.474 65.829 1.00 55.72 345 PHE A C 1
ATOM 2682 O O . PHE A 1 345 ? -35.899 -9.227 66.977 1.00 55.72 345 PHE A O 1
ATOM 2689 N N . GLY A 1 346 ? -37.558 -9.517 65.499 1.00 56.50 346 GLY A N 1
ATOM 2690 C CA . GLY A 1 346 ? -38.673 -9.403 66.456 1.00 56.50 346 GLY A CA 1
ATOM 2691 C C . GLY A 1 346 ? -39.517 -8.126 66.346 1.00 56.50 346 GLY A C 1
ATOM 2692 O O . GLY A 1 346 ? -40.624 -8.090 66.884 1.00 56.50 346 GLY A O 1
ATOM 2693 N N . LYS A 1 347 ? -39.057 -7.113 65.601 1.00 52.94 347 LYS A N 1
ATOM 2694 C CA . LYS A 1 347 ? -39.841 -5.934 65.191 1.00 52.94 347 LYS A CA 1
ATOM 2695 C C . LYS A 1 347 ? -39.427 -5.551 63.770 1.00 52.94 347 LYS A C 1
ATOM 2697 O O . LYS A 1 347 ? -38.524 -4.752 63.580 1.00 52.94 347 LYS A O 1
ATOM 2702 N N . VAL A 1 348 ? -40.075 -6.153 62.773 1.00 55.28 348 VAL A N 1
ATOM 2703 C CA . VAL A 1 348 ? -39.792 -5.937 61.341 1.00 55.28 348 VAL A CA 1
ATOM 2704 C C . VAL A 1 348 ? -40.266 -4.541 60.918 1.00 55.28 348 VAL A C 1
ATOM 2706 O O . VAL A 1 348 ? -41.317 -4.402 60.298 1.00 55.28 348 VAL A O 1
ATOM 2709 N N . VAL A 1 349 ? -39.543 -3.499 61.323 1.00 64.88 349 VAL A N 1
ATOM 2710 C CA . VAL A 1 349 ? -39.861 -2.111 60.958 1.00 64.88 349 VAL A CA 1
ATOM 2711 C C . VAL A 1 349 ? -38.666 -1.450 60.268 1.00 64.88 349 VAL A C 1
ATOM 2713 O O . VAL A 1 349 ? -38.859 -0.895 59.191 1.00 64.88 349 VAL A O 1
ATOM 2716 N N . ASP A 1 350 ? -37.442 -1.639 60.783 1.00 78.69 350 ASP A N 1
ATOM 2717 C CA . ASP A 1 350 ? -36.228 -0.970 60.286 1.00 78.69 350 ASP A CA 1
ATOM 2718 C C . ASP A 1 350 ? -35.021 -1.926 60.137 1.00 78.69 350 ASP A C 1
ATOM 2720 O O . ASP A 1 350 ? -34.962 -2.983 60.775 1.00 78.69 350 ASP A O 1
ATOM 2724 N N . LEU A 1 351 ? -34.051 -1.538 59.298 1.00 85.31 351 LEU A N 1
ATOM 2725 C CA . LEU A 1 351 ? -32.699 -2.111 59.268 1.00 85.31 351 LEU A CA 1
ATOM 2726 C C . LEU A 1 351 ? -31.854 -1.563 60.423 1.00 85.31 351 LEU A C 1
ATOM 2728 O O . LEU A 1 351 ? -31.829 -0.351 60.657 1.00 85.31 351 LEU A O 1
ATOM 2732 N N . GLU A 1 352 ? -31.097 -2.443 61.076 1.00 86.62 352 GLU A N 1
ATOM 2733 C CA . GLU A 1 352 ? -30.136 -2.083 62.116 1.00 86.62 352 GLU A CA 1
ATOM 2734 C C . GLU A 1 352 ? -28.699 -2.106 61.562 1.00 86.62 352 GLU A C 1
ATOM 2736 O O . GLU A 1 352 ? -28.298 -3.083 60.917 1.00 86.62 352 GLU A O 1
ATOM 2741 N N . PRO A 1 353 ? -27.907 -1.040 61.779 1.00 88.88 353 PRO A N 1
ATOM 2742 C CA . PRO A 1 353 ? -26.497 -1.032 61.416 1.00 88.88 353 PRO A CA 1
ATOM 2743 C C . PRO A 1 353 ? -25.712 -1.996 62.316 1.00 88.88 353 PRO A C 1
ATOM 2745 O O . PRO A 1 353 ? -25.861 -1.997 63.538 1.00 88.88 353 PRO A O 1
ATOM 2748 N N . THR A 1 354 ? -24.855 -2.817 61.714 1.00 90.56 354 THR A N 1
ATOM 2749 C CA . THR A 1 354 ? -24.018 -3.783 62.447 1.00 90.56 354 THR A CA 1
ATOM 2750 C C . THR A 1 354 ? -22.716 -3.166 62.982 1.00 90.56 354 THR A C 1
ATOM 2752 O O . THR A 1 354 ? -22.375 -2.010 62.726 1.00 90.56 354 THR A O 1
ATOM 2755 N N . SER A 1 355 ? -21.918 -3.956 63.704 1.00 89.94 355 SER A N 1
ATOM 2756 C CA . SER A 1 355 ? -20.522 -3.606 64.000 1.00 89.94 355 SER A CA 1
ATOM 2757 C C . SER A 1 355 ? -19.560 -3.876 62.834 1.00 89.94 355 SER A C 1
ATOM 2759 O O . SER A 1 355 ? -18.372 -3.595 62.976 1.00 89.94 355 SER A O 1
ATOM 2761 N N . LEU A 1 356 ? -20.042 -4.402 61.700 1.00 92.50 356 LEU A N 1
ATOM 2762 C CA . LEU A 1 356 ? -19.213 -4.798 60.561 1.00 92.50 356 LEU A CA 1
ATOM 2763 C C . LEU A 1 356 ? -18.895 -3.588 59.686 1.00 92.50 356 LEU A C 1
ATOM 2765 O O . LEU A 1 356 ? -19.786 -3.012 59.056 1.00 92.50 356 LEU A O 1
ATOM 2769 N N . TRP A 1 357 ? -17.628 -3.193 59.652 1.00 95.38 357 TRP A N 1
ATOM 2770 C CA . TRP A 1 357 ? -17.189 -1.972 58.983 1.00 95.38 357 TRP A CA 1
ATOM 2771 C C . TRP A 1 357 ? -15.824 -2.147 58.333 1.00 95.38 357 TRP A C 1
ATOM 2773 O O . TRP A 1 357 ? -14.903 -2.705 58.923 1.00 95.38 357 TRP A O 1
ATOM 2783 N N . TYR A 1 358 ? -15.673 -1.561 57.152 1.00 95.69 358 TYR A N 1
ATOM 2784 C CA . TYR A 1 358 ? -14.384 -1.246 56.556 1.00 95.69 358 TYR A CA 1
ATOM 2785 C C . TYR A 1 358 ? -14.293 0.266 56.361 1.00 95.69 358 TYR A C 1
ATOM 2787 O O . TYR A 1 358 ? -15.196 0.860 55.775 1.00 95.69 358 TYR A O 1
ATOM 2795 N N . LEU A 1 359 ? -13.201 0.879 56.822 1.00 95.75 359 LEU A N 1
ATOM 2796 C CA . LEU A 1 359 ? -12.867 2.279 56.564 1.00 95.75 359 LEU A CA 1
ATOM 2797 C C . LEU A 1 359 ? -11.434 2.345 56.026 1.00 95.75 359 LEU A C 1
ATOM 2799 O O . LEU A 1 359 ? -10.494 2.003 56.741 1.00 95.75 359 LEU A O 1
ATOM 2803 N N . ALA A 1 360 ? -11.258 2.804 54.785 1.00 93.31 360 ALA A N 1
ATOM 2804 C CA . ALA A 1 360 ? -9.928 2.985 54.193 1.00 93.31 360 ALA A CA 1
ATOM 2805 C C . ALA A 1 360 ? -9.125 4.095 54.897 1.00 93.31 360 ALA A C 1
ATOM 2807 O O . ALA A 1 360 ? -7.905 4.014 55.001 1.00 93.31 360 ALA A O 1
ATOM 2808 N N . ASP A 1 361 ? -9.829 5.113 55.397 1.00 94.94 361 ASP A N 1
ATOM 2809 C CA . ASP A 1 361 ? -9.288 6.213 56.198 1.00 94.94 361 ASP A CA 1
ATOM 2810 C C . ASP A 1 361 ? -10.201 6.409 57.419 1.00 94.94 361 ASP A C 1
ATOM 2812 O O . ASP A 1 361 ? -11.247 7.061 57.301 1.00 94.94 361 ASP A O 1
ATOM 2816 N N . PRO A 1 362 ? -9.879 5.774 58.562 1.00 94.31 362 PRO A N 1
ATOM 2817 C CA . PRO A 1 362 ? -10.702 5.855 59.759 1.00 94.31 362 PRO A CA 1
ATOM 2818 C C . PRO A 1 362 ? -10.855 7.284 60.277 1.00 94.31 362 PRO A C 1
ATOM 2820 O O . PRO A 1 362 ? -11.965 7.675 60.608 1.00 94.31 362 PRO A O 1
ATOM 2823 N N . GLU A 1 363 ? -9.792 8.093 60.293 1.00 93.69 363 GLU A N 1
ATOM 2824 C CA . GLU A 1 363 ? -9.852 9.461 60.830 1.00 93.69 363 GLU A CA 1
ATOM 2825 C C . GLU A 1 363 ? -10.830 10.333 60.041 1.00 93.69 363 GLU A C 1
ATOM 2827 O O . GLU A 1 363 ? -11.650 11.050 60.618 1.00 93.69 363 GLU A O 1
ATOM 2832 N N . ARG A 1 364 ? -10.780 10.236 58.710 1.00 95.12 364 ARG A N 1
ATOM 2833 C CA . ARG A 1 364 ? -11.651 11.009 57.828 1.00 95.12 364 ARG A CA 1
ATOM 2834 C C . ARG A 1 364 ? -13.098 10.524 57.838 1.00 95.12 364 ARG A C 1
ATOM 2836 O O . ARG A 1 364 ? -14.007 11.349 57.764 1.00 95.12 364 ARG A O 1
ATOM 2843 N N . HIS A 1 365 ? -13.325 9.212 57.868 1.00 95.88 365 HIS A N 1
ATOM 2844 C CA . HIS A 1 365 ? -14.658 8.632 57.668 1.00 95.88 365 HIS A CA 1
ATOM 2845 C C . HIS A 1 365 ? -15.400 8.291 58.968 1.00 95.88 365 HIS A C 1
ATOM 2847 O O . HIS A 1 365 ? -16.595 7.991 58.919 1.00 95.88 365 HIS A O 1
ATOM 2853 N N . GLU A 1 366 ? -14.753 8.396 60.130 1.00 95.31 366 GLU A N 1
ATOM 2854 C CA . GLU A 1 366 ? -15.383 8.155 61.432 1.00 95.31 366 GLU A CA 1
ATOM 2855 C C . GLU A 1 366 ? -16.668 8.975 61.671 1.00 95.31 366 GLU A C 1
ATOM 2857 O O . GLU A 1 366 ? -17.651 8.394 62.140 1.00 95.31 366 GLU A O 1
ATOM 2862 N N . PRO A 1 367 ? -16.765 10.269 61.288 1.00 95.50 367 PRO A N 1
ATOM 2863 C CA . PRO A 1 367 ? -18.016 11.017 61.426 1.00 95.50 367 PRO A CA 1
ATOM 2864 C C . PRO A 1 367 ? -19.184 10.385 60.656 1.00 95.50 367 PRO A C 1
ATOM 2866 O O . PRO A 1 367 ? -20.319 10.381 61.133 1.00 95.50 367 PRO A O 1
ATOM 2869 N N . PHE A 1 368 ? -18.911 9.813 59.478 1.00 95.31 368 PHE A N 1
ATOM 2870 C CA . PHE A 1 368 ? -19.920 9.118 58.682 1.00 95.31 368 PHE A CA 1
ATOM 2871 C C . PHE A 1 368 ? -20.325 7.783 59.313 1.00 95.31 368 PHE A C 1
ATOM 2873 O O . PHE A 1 368 ? -21.511 7.439 59.300 1.00 95.31 368 PHE A O 1
ATOM 2880 N N . ARG A 1 369 ? -19.369 7.057 59.909 1.00 95.38 369 ARG A N 1
ATOM 2881 C CA . ARG A 1 369 ? -19.641 5.830 60.669 1.00 95.38 369 ARG A CA 1
ATOM 2882 C C . ARG A 1 369 ? -20.563 6.115 61.853 1.00 95.38 369 ARG A C 1
ATOM 2884 O O . ARG A 1 369 ? -21.609 5.484 61.964 1.00 95.38 369 ARG A O 1
ATOM 2891 N N . ILE A 1 370 ? -20.218 7.099 62.688 1.00 93.88 370 ILE A N 1
ATOM 2892 C CA . ILE A 1 370 ? -21.010 7.495 63.864 1.00 93.88 370 ILE A CA 1
ATOM 2893 C C . ILE A 1 370 ? -22.426 7.903 63.447 1.00 93.88 370 ILE A C 1
ATOM 2895 O O . ILE A 1 370 ? -23.394 7.364 63.975 1.00 93.88 370 ILE A O 1
ATOM 2899 N N . ASN A 1 371 ? -22.561 8.780 62.447 1.00 93.81 371 ASN A N 1
ATOM 2900 C CA . ASN A 1 371 ? -23.879 9.201 61.972 1.00 93.81 371 ASN A CA 1
ATOM 2901 C C . ASN A 1 371 ? -24.701 8.033 61.406 1.00 93.81 371 ASN A C 1
ATOM 2903 O O . ASN A 1 371 ? -25.908 7.966 61.621 1.00 93.81 371 ASN A O 1
ATOM 2907 N N . THR A 1 372 ? -24.057 7.087 60.718 1.00 92.88 372 THR A N 1
ATOM 2908 C CA . THR A 1 372 ? -24.735 5.888 60.211 1.00 92.88 372 THR A CA 1
ATOM 2909 C C . THR A 1 372 ? -25.246 5.001 61.342 1.00 92.88 372 THR A C 1
ATOM 2911 O O . THR A 1 372 ? -26.368 4.520 61.245 1.00 92.88 372 THR A O 1
ATOM 2914 N N . MET A 1 373 ? -24.475 4.828 62.420 1.00 90.75 373 MET A N 1
ATOM 2915 C CA . MET A 1 373 ? -24.895 4.039 63.587 1.00 90.75 373 MET A CA 1
ATOM 2916 C C . MET A 1 373 ? -26.130 4.620 64.296 1.00 90.75 373 MET A C 1
ATOM 2918 O O . MET A 1 373 ? -26.852 3.882 64.958 1.00 90.75 373 MET A O 1
ATOM 2922 N N . GLU A 1 374 ? -26.380 5.923 64.152 1.00 89.25 374 GLU A N 1
ATOM 2923 C CA . GLU A 1 374 ? -27.551 6.624 64.700 1.00 89.25 374 GLU A CA 1
ATOM 2924 C C . GLU A 1 374 ? -28.708 6.752 63.688 1.00 89.25 374 GLU A C 1
ATOM 2926 O O . GLU A 1 374 ? -29.782 7.248 64.029 1.00 89.25 374 GLU A O 1
ATOM 2931 N N . THR A 1 375 ? -28.507 6.330 62.433 1.00 87.69 375 THR A N 1
ATOM 2932 C CA . THR A 1 375 ? -29.510 6.453 61.367 1.00 87.69 375 THR A CA 1
ATOM 2933 C C . THR A 1 375 ? -30.311 5.162 61.221 1.00 87.69 375 THR A C 1
ATOM 2935 O O . THR A 1 375 ? -29.756 4.103 60.936 1.00 87.69 375 THR A O 1
ATOM 2938 N N . HIS A 1 376 ? -31.636 5.266 61.325 1.00 83.88 376 HIS A N 1
ATOM 2939 C CA . HIS A 1 376 ? -32.557 4.158 61.071 1.00 83.88 376 HIS A CA 1
ATOM 2940 C C . HIS A 1 376 ? -33.060 4.179 59.623 1.00 83.88 376 HIS A C 1
ATOM 2942 O O . HIS A 1 376 ? -33.445 5.232 59.109 1.00 83.88 376 HIS A O 1
ATOM 2948 N N . PHE A 1 377 ? -33.079 3.013 58.970 1.00 88.94 377 PHE A N 1
ATOM 2949 C CA . PHE A 1 377 ? -33.552 2.868 57.591 1.00 88.94 377 PHE A CA 1
ATOM 2950 C C . PHE A 1 377 ? -34.786 1.966 57.526 1.00 88.94 377 PHE A C 1
ATOM 2952 O O . PHE A 1 377 ? -34.678 0.740 57.594 1.00 88.94 377 PHE A O 1
ATOM 2959 N N . ALA A 1 378 ? -35.952 2.582 57.336 1.00 88.56 378 ALA A N 1
ATOM 2960 C CA . ALA A 1 378 ? -37.173 1.876 56.967 1.00 88.56 378 ALA A CA 1
ATOM 2961 C C . ALA A 1 378 ? -37.098 1.372 55.513 1.00 88.56 378 ALA A C 1
ATOM 2963 O O . ALA A 1 378 ? -36.281 1.840 54.711 1.00 88.56 378 ALA A O 1
ATOM 2964 N N . ARG A 1 379 ? -37.989 0.448 55.134 1.00 89.31 379 ARG A N 1
ATOM 2965 C CA . ARG A 1 379 ? -38.121 0.004 53.733 1.00 89.31 379 ARG A CA 1
ATOM 2966 C C . ARG A 1 379 ? -38.339 1.189 52.789 1.00 89.31 379 ARG A C 1
ATOM 2968 O O . ARG A 1 379 ? -39.129 2.081 53.082 1.00 89.31 379 ARG A O 1
ATOM 2975 N N . GLY A 1 380 ? -37.608 1.193 51.677 1.00 89.75 380 GLY A N 1
ATOM 2976 C CA . GLY A 1 380 ? -37.644 2.243 50.657 1.00 89.75 380 GLY A CA 1
ATOM 2977 C C . GLY A 1 380 ? -36.882 3.524 51.016 1.00 89.75 380 GLY A C 1
ATOM 2978 O O . GLY A 1 380 ? -36.650 4.355 50.137 1.00 89.75 380 GLY A O 1
ATOM 2979 N N . ILE A 1 381 ? -36.441 3.690 52.270 1.00 92.00 381 ILE A N 1
ATOM 2980 C CA . ILE A 1 381 ? -35.789 4.915 52.751 1.00 92.00 381 ILE A CA 1
ATOM 2981 C C . ILE A 1 381 ? -34.268 4.760 52.767 1.00 92.00 381 ILE A C 1
ATOM 2983 O O . ILE A 1 381 ? -33.723 3.803 53.320 1.00 92.00 381 ILE A O 1
ATOM 2987 N N . GLY A 1 382 ? -33.546 5.727 52.201 1.00 92.12 382 GLY A N 1
ATOM 2988 C CA . GLY A 1 382 ? -32.094 5.614 52.086 1.00 92.12 382 GLY A CA 1
ATOM 2989 C C . GLY A 1 382 ? -31.653 4.588 51.047 1.00 92.12 382 GLY A C 1
ATOM 2990 O O . GLY A 1 382 ? -32.441 3.880 50.423 1.00 92.12 382 GLY A O 1
ATOM 2991 N N . LEU A 1 383 ? -30.339 4.496 50.842 1.00 93.25 383 LEU A N 1
ATOM 2992 C CA . LEU A 1 383 ? -29.767 3.445 50.002 1.00 93.25 383 LEU A CA 1
ATOM 2993 C C . LEU A 1 383 ? -30.012 2.029 50.575 1.00 93.25 383 LEU A C 1
ATOM 2995 O O . LEU A 1 383 ? -30.492 1.186 49.820 1.00 93.25 383 LEU A O 1
ATOM 2999 N N . PRO A 1 384 ? -29.787 1.760 51.882 1.00 93.19 384 PRO A N 1
ATOM 3000 C CA . PRO A 1 384 ? -30.035 0.431 52.451 1.00 93.19 384 PRO A CA 1
ATOM 3001 C C . PRO A 1 384 ? -31.517 0.033 52.414 1.00 93.19 384 PRO A C 1
ATOM 3003 O O . PRO A 1 384 ? -31.847 -1.087 52.031 1.00 93.19 384 PRO A O 1
ATOM 3006 N N . GLY A 1 385 ? -32.432 0.958 52.729 1.00 92.50 385 GLY A N 1
ATOM 3007 C CA . GLY A 1 385 ? -33.869 0.675 52.717 1.00 92.50 385 GLY A CA 1
ATOM 3008 C C . GLY A 1 385 ? -34.427 0.398 51.321 1.00 92.50 385 GLY A C 1
ATOM 3009 O O . GLY A 1 385 ? -35.304 -0.455 51.184 1.00 92.50 385 GLY A O 1
ATOM 3010 N N . ARG A 1 386 ? -33.902 1.051 50.271 1.00 93.94 386 ARG A N 1
ATOM 3011 C CA . ARG A 1 386 ? -34.250 0.755 48.865 1.00 93.94 386 ARG A CA 1
ATOM 3012 C C . ARG A 1 386 ? -33.870 -0.668 48.459 1.00 93.94 386 ARG A C 1
ATOM 3014 O O . ARG A 1 386 ? -34.667 -1.367 47.833 1.00 93.94 386 ARG A O 1
ATOM 3021 N N . VAL A 1 387 ? -32.669 -1.108 48.829 1.00 94.00 387 VAL A N 1
ATOM 3022 C CA . VAL A 1 387 ? -32.215 -2.486 48.583 1.00 94.00 387 VAL A CA 1
ATOM 3023 C C . VAL A 1 387 ? -33.067 -3.481 49.367 1.00 94.00 387 VAL A C 1
ATOM 3025 O O . VAL A 1 387 ? -33.473 -4.506 48.825 1.00 94.00 387 VAL A O 1
ATOM 3028 N N . TRP A 1 388 ? -33.419 -3.151 50.610 1.00 91.69 388 TRP A N 1
ATOM 3029 C CA . TRP A 1 388 ? -34.261 -4.005 51.445 1.00 91.69 388 TRP A CA 1
ATOM 3030 C C . TRP A 1 388 ? -35.697 -4.154 50.928 1.00 91.69 388 TRP A C 1
ATOM 3032 O O . TRP A 1 388 ? -36.285 -5.228 51.038 1.00 91.69 388 TRP A O 1
ATOM 3042 N N . GLU A 1 389 ? -36.270 -3.092 50.359 1.00 91.19 389 GLU A N 1
ATOM 3043 C CA . GLU A 1 389 ? -37.605 -3.126 49.756 1.00 91.19 389 GLU A CA 1
ATOM 3044 C C . GLU A 1 389 ? -37.621 -3.877 48.423 1.00 91.19 389 GLU A C 1
ATOM 3046 O O . GLU A 1 389 ? -38.501 -4.707 48.195 1.00 91.19 389 GLU A O 1
ATOM 3051 N N . SER A 1 390 ? -36.655 -3.589 47.550 1.00 92.56 390 SER A N 1
ATOM 3052 C CA . SER A 1 390 ? -36.620 -4.145 46.194 1.00 92.56 390 SER A CA 1
ATOM 3053 C C . SER A 1 390 ? -36.057 -5.564 46.126 1.00 92.56 390 SER A C 1
ATOM 3055 O O . SER A 1 390 ? -36.370 -6.295 45.187 1.00 92.56 390 SER A O 1
ATOM 3057 N N . GLY A 1 391 ? -35.197 -5.951 47.073 1.00 90.38 391 GLY A N 1
ATOM 3058 C CA . GLY A 1 391 ? -34.390 -7.165 46.965 1.00 90.38 391 GLY A CA 1
ATOM 3059 C C . GLY A 1 391 ? -33.426 -7.134 45.774 1.00 90.38 391 GLY A C 1
ATOM 3060 O O . GLY A 1 391 ? -33.000 -8.189 45.312 1.00 90.38 391 GLY A O 1
ATOM 3061 N N . GLN A 1 392 ? -33.097 -5.946 45.255 1.00 93.50 392 GLN A N 1
ATOM 3062 C CA . GLN A 1 392 ? -32.196 -5.735 44.122 1.00 93.50 392 GLN A CA 1
ATOM 3063 C C . GLN A 1 392 ? -31.075 -4.756 44.497 1.00 93.50 392 GLN A C 1
ATOM 3065 O O . GLN A 1 392 ? -31.256 -3.930 45.396 1.00 93.50 392 GLN A O 1
ATOM 3070 N N . PRO A 1 393 ? -29.914 -4.811 43.820 1.00 95.44 393 PRO A N 1
ATOM 3071 C CA . PRO A 1 393 ? -28.873 -3.806 43.985 1.00 95.44 393 PRO A CA 1
ATOM 3072 C C . PRO A 1 393 ? -29.363 -2.400 43.629 1.00 95.44 393 PRO A C 1
ATOM 3074 O O . PRO A 1 393 ? -30.137 -2.217 42.688 1.00 95.44 393 PRO A O 1
ATOM 3077 N N . ALA A 1 394 ? -28.861 -1.400 44.348 1.00 95.25 394 ALA A N 1
ATOM 3078 C CA . ALA A 1 394 ? -29.134 0.008 44.090 1.00 95.25 394 ALA A CA 1
ATOM 3079 C C . ALA A 1 394 ? -27.844 0.831 44.178 1.00 95.25 394 ALA A C 1
ATOM 3081 O O . ALA A 1 394 ? -26.929 0.511 44.942 1.00 95.25 394 ALA A O 1
ATOM 3082 N N . TRP A 1 395 ? -27.780 1.917 43.409 1.00 95.31 395 TRP A N 1
ATOM 3083 C CA . TRP A 1 395 ? -26.667 2.863 43.432 1.00 95.31 395 TRP A CA 1
ATOM 3084 C C . TRP A 1 395 ? -27.154 4.307 43.440 1.00 95.31 395 TRP A C 1
ATOM 3086 O O . TRP A 1 395 ? -28.256 4.621 42.994 1.00 95.31 395 TRP A O 1
ATOM 3096 N N . ILE A 1 396 ? -26.297 5.179 43.954 1.00 94.38 396 ILE A N 1
ATOM 3097 C CA . ILE A 1 396 ? -26.428 6.629 43.909 1.00 94.38 396 ILE A CA 1
ATOM 3098 C C . ILE A 1 396 ? -25.160 7.158 43.252 1.00 94.38 396 ILE A C 1
ATOM 3100 O O . ILE A 1 396 ? -24.076 6.985 43.808 1.00 94.38 396 ILE A O 1
ATOM 3104 N N . GLU A 1 397 ? -25.287 7.791 42.087 1.00 91.75 397 GLU A N 1
ATOM 3105 C CA . GLU A 1 397 ? -24.147 8.389 41.372 1.00 91.75 397 GLU A CA 1
ATOM 3106 C C . GLU A 1 397 ? -23.643 9.664 42.055 1.00 91.75 397 GLU A C 1
ATOM 3108 O O . GLU A 1 397 ? -22.443 9.928 42.070 1.00 91.75 397 GLU A O 1
ATOM 3113 N N . ASP A 1 398 ? -24.559 10.430 42.653 1.00 92.56 398 ASP A N 1
ATOM 3114 C CA . ASP A 1 398 ? -24.244 11.637 43.404 1.00 92.56 398 ASP A CA 1
ATOM 3115 C C . ASP A 1 398 ? -25.146 11.773 44.640 1.00 92.56 398 ASP A C 1
ATOM 3117 O O . ASP A 1 398 ? -26.338 12.073 44.552 1.00 92.56 398 ASP A O 1
ATOM 3121 N N . VAL A 1 399 ? -24.565 11.563 45.821 1.00 91.50 399 VAL A N 1
ATOM 3122 C CA . VAL A 1 399 ? -25.276 11.617 47.109 1.00 91.50 399 VAL A CA 1
ATOM 3123 C C . VAL A 1 399 ? -25.791 13.009 47.473 1.00 91.50 399 VAL A C 1
ATOM 3125 O O . VAL A 1 399 ? -26.590 13.132 48.397 1.00 91.50 399 VAL A O 1
ATOM 3128 N N . ARG A 1 400 ? -25.344 14.063 46.780 1.00 87.00 400 ARG A N 1
ATOM 3129 C CA . ARG A 1 400 ? -25.753 15.452 47.050 1.00 87.00 400 ARG A CA 1
ATOM 3130 C C . ARG A 1 400 ? -27.118 15.786 46.461 1.00 87.00 400 ARG A C 1
ATOM 3132 O O . ARG A 1 400 ? -27.753 16.728 46.923 1.00 87.00 400 ARG A O 1
ATOM 3139 N N . VAL A 1 401 ? -27.534 15.054 45.429 1.00 90.81 401 VAL A N 1
ATOM 3140 C CA . VAL A 1 401 ? -28.782 15.309 44.692 1.00 90.81 401 VAL A CA 1
ATOM 3141 C C . VAL A 1 401 ? -29.852 14.250 44.952 1.00 90.81 401 VAL A C 1
ATOM 3143 O O . VAL A 1 401 ? -30.995 14.429 44.544 1.00 90.81 401 VAL A O 1
ATOM 3146 N N . ASP A 1 402 ? -29.510 13.156 45.634 1.00 91.31 402 ASP A N 1
ATOM 3147 C CA . ASP A 1 402 ? -30.475 12.130 46.025 1.00 91.31 402 ASP A CA 1
ATOM 3148 C C . ASP A 1 402 ? -31.247 12.580 47.277 1.00 91.31 402 ASP A C 1
ATOM 3150 O O . ASP A 1 402 ? -30.746 12.520 48.401 1.00 91.31 402 ASP A O 1
ATOM 3154 N N . GLU A 1 403 ? -32.490 13.025 47.079 1.00 90.69 403 GLU A N 1
ATOM 3155 C CA . GLU A 1 403 ? -33.381 13.488 48.156 1.00 90.69 403 GLU A CA 1
ATOM 3156 C C . GLU A 1 403 ? -33.733 12.385 49.172 1.00 90.69 403 GLU A C 1
ATOM 3158 O O . GLU A 1 403 ? -34.119 12.679 50.303 1.00 90.69 403 GLU A O 1
ATOM 3163 N N . ASN A 1 404 ? -33.575 11.113 48.796 1.00 91.56 404 ASN A N 1
ATOM 3164 C CA . ASN A 1 404 ? -33.810 9.960 49.661 1.00 91.56 404 ASN A CA 1
ATOM 3165 C C . ASN A 1 404 ? -32.523 9.516 50.384 1.00 91.56 404 ASN A C 1
ATOM 3167 O O . ASN A 1 404 ? -32.523 8.524 51.112 1.00 91.56 404 ASN A O 1
ATOM 3171 N N . PHE A 1 405 ? -31.400 10.222 50.228 1.00 92.38 405 PHE A N 1
ATOM 3172 C CA . PHE A 1 405 ? -30.159 9.913 50.928 1.00 92.38 405 PHE A CA 1
ATOM 3173 C C . PHE A 1 405 ? -30.043 10.695 52.246 1.00 92.38 405 PHE A C 1
ATOM 3175 O O . PHE A 1 405 ? -29.451 11.769 52.325 1.00 92.38 405 PHE A O 1
ATOM 3182 N N . LEU A 1 406 ? -30.551 10.093 53.328 1.00 90.19 406 LEU A N 1
ATOM 3183 C CA . LEU A 1 406 ? -30.637 10.698 54.671 1.00 90.19 406 LEU A CA 1
ATOM 3184 C C . LEU A 1 406 ? -29.319 11.264 55.235 1.00 90.19 406 LEU A C 1
ATOM 3186 O O . LEU A 1 406 ? -29.334 12.124 56.111 1.00 90.19 406 LEU A O 1
ATOM 3190 N N . ARG A 1 407 ? -28.175 10.770 54.753 1.00 92.44 407 ARG A N 1
ATOM 3191 C CA . ARG A 1 407 ? -26.838 11.090 55.276 1.00 92.44 407 ARG A CA 1
ATOM 3192 C C . ARG A 1 407 ? -26.059 12.054 54.375 1.00 92.44 407 ARG A C 1
ATOM 3194 O O . ARG A 1 407 ? -24.845 12.173 54.531 1.00 92.44 407 ARG A O 1
ATOM 3201 N N . ALA A 1 408 ? -26.720 12.735 53.435 1.00 90.19 408 ALA A N 1
ATOM 3202 C CA . ALA A 1 408 ? -26.064 13.625 52.470 1.00 90.19 408 ALA A CA 1
ATOM 3203 C C . ALA A 1 408 ? -25.122 14.664 53.114 1.00 90.19 408 ALA A C 1
ATOM 3205 O O . ALA A 1 408 ? -23.978 14.761 52.662 1.00 90.19 408 ALA A O 1
ATOM 3206 N N . PRO A 1 409 ? -25.505 15.381 54.198 1.00 91.00 409 PRO A N 1
ATOM 3207 C CA . PRO A 1 409 ? -24.644 16.417 54.771 1.00 91.00 409 PRO A CA 1
ATOM 32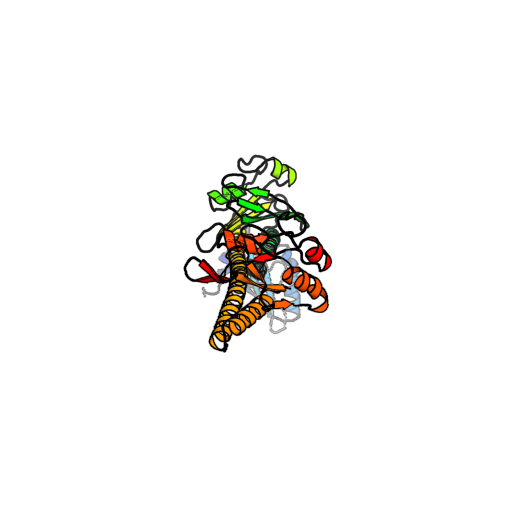08 C C . PRO A 1 409 ? -23.323 15.866 55.321 1.00 91.00 409 PRO A C 1
ATOM 3210 O O . PRO A 1 409 ? -22.258 16.426 55.062 1.00 91.00 409 PRO A O 1
ATOM 3213 N N . VAL A 1 410 ? -23.374 14.744 56.051 1.00 93.50 410 VAL A N 1
ATOM 3214 C CA . VAL A 1 410 ? -22.167 14.120 56.612 1.00 93.50 410 VAL A CA 1
ATOM 3215 C C . VAL A 1 410 ? -21.336 13.442 55.525 1.00 93.50 410 VAL A C 1
ATOM 3217 O O . VAL A 1 410 ? -20.115 13.561 55.546 1.00 93.50 410 VAL A O 1
ATOM 3220 N N . ALA A 1 411 ? -21.976 12.802 54.540 1.00 92.25 411 ALA A N 1
ATOM 3221 C CA . ALA A 1 411 ? -21.294 12.180 53.411 1.00 92.25 411 ALA A CA 1
ATOM 3222 C C . ALA A 1 411 ? -20.472 13.208 52.633 1.00 92.25 411 ALA A C 1
ATOM 3224 O O . ALA A 1 411 ? -19.289 12.991 52.376 1.00 92.25 411 ALA A O 1
ATOM 3225 N N . GLN A 1 412 ? -21.069 14.366 52.348 1.00 90.44 412 GLN A N 1
ATOM 3226 C CA . GLN A 1 412 ? -20.393 15.462 51.672 1.00 90.44 412 GLN A CA 1
ATOM 3227 C C . GLN A 1 412 ? -19.222 16.011 52.498 1.00 90.44 412 GLN A C 1
ATOM 3229 O O . GLN A 1 412 ? -18.154 16.258 51.938 1.00 90.44 412 GLN A O 1
ATOM 3234 N N . ALA A 1 413 ? -19.389 16.162 53.816 1.00 92.38 413 ALA A N 1
ATOM 3235 C CA . ALA A 1 413 ? -18.338 16.667 54.702 1.00 92.38 413 ALA A CA 1
ATOM 3236 C C . ALA A 1 413 ? -17.095 15.761 54.736 1.00 92.38 413 ALA A C 1
ATOM 3238 O O . ALA A 1 413 ? -15.976 16.263 54.823 1.00 92.38 413 ALA A O 1
ATOM 3239 N N . VAL A 1 414 ? -17.278 1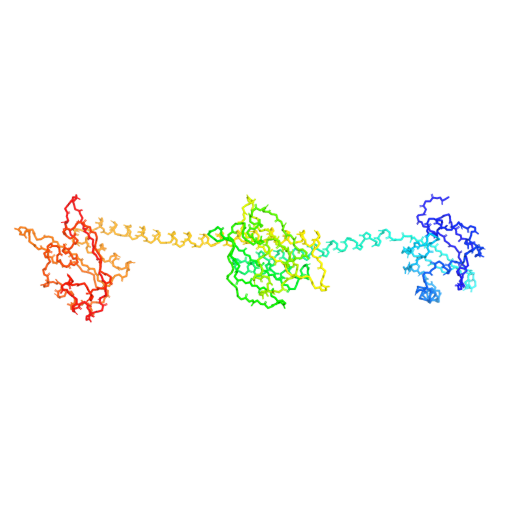4.441 54.619 1.00 93.81 414 VAL A N 1
ATOM 3240 C CA . VAL A 1 414 ? -16.167 13.475 54.557 1.00 93.81 414 VAL A CA 1
ATOM 3241 C C . VAL A 1 414 ? -15.744 13.138 53.118 1.00 93.81 414 VAL A C 1
ATOM 3243 O O . VAL A 1 414 ? -14.774 12.412 52.902 1.00 93.81 414 VAL A O 1
ATOM 3246 N N . GLY A 1 415 ? -16.411 13.705 52.110 1.00 91.75 415 GLY A N 1
ATOM 3247 C CA . GLY A 1 415 ? -16.099 13.542 50.687 1.00 91.75 415 GLY A CA 1
ATOM 3248 C C . GLY A 1 415 ? -16.532 12.208 50.072 1.00 91.75 415 GLY A C 1
ATOM 3249 O O . GLY A 1 415 ? -15.910 11.753 49.115 1.00 91.75 415 GLY A O 1
ATOM 3250 N N . ILE A 1 416 ? -17.588 11.590 50.600 1.00 93.06 416 ILE A N 1
ATOM 3251 C CA . ILE A 1 416 ? -18.304 10.497 49.935 1.00 93.06 416 ILE A CA 1
ATOM 3252 C C . ILE A 1 416 ? -19.183 11.115 48.846 1.00 93.06 416 ILE A C 1
ATOM 3254 O O . ILE A 1 416 ? -20.018 11.971 49.134 1.00 93.06 416 ILE A O 1
ATOM 3258 N N . ALA A 1 417 ? -18.983 10.688 47.599 1.00 91.69 417 ALA A N 1
ATOM 3259 C CA . ALA A 1 417 ? -19.692 11.230 46.438 1.00 91.69 417 ALA A CA 1
ATOM 3260 C C . ALA A 1 417 ? -20.805 10.307 45.923 1.00 91.69 417 ALA A C 1
ATOM 3262 O O . ALA A 1 417 ? -21.827 10.794 45.462 1.00 91.69 417 ALA A O 1
ATOM 3263 N N . ALA A 1 418 ? -20.624 8.994 46.033 1.00 94.44 418 ALA A N 1
ATOM 3264 C CA . ALA A 1 418 ? -21.513 7.980 45.478 1.00 94.44 418 ALA A CA 1
ATOM 3265 C C . ALA A 1 418 ? -21.701 6.835 46.481 1.00 94.44 418 ALA A C 1
ATOM 3267 O O . ALA A 1 418 ? -20.933 6.705 47.439 1.00 94.44 418 ALA A O 1
ATOM 3268 N N . GLY A 1 419 ? -22.707 5.993 46.259 1.00 93.19 419 GLY A N 1
ATOM 3269 C CA . GLY A 1 419 ? -22.951 4.807 47.078 1.00 93.19 419 GLY A CA 1
ATOM 3270 C C . GLY A 1 419 ? -23.476 3.642 46.252 1.00 93.19 419 GLY A C 1
ATOM 3271 O O . GLY A 1 419 ? -24.231 3.842 45.307 1.00 93.19 419 GLY A O 1
ATOM 3272 N N . TYR A 1 420 ? -23.102 2.424 46.633 1.00 94.75 420 TYR A N 1
ATOM 3273 C CA . TYR A 1 420 ? -23.616 1.179 46.065 1.00 94.75 420 TYR A CA 1
ATOM 3274 C C . TYR A 1 420 ? -23.993 0.235 47.204 1.00 94.75 420 TYR A C 1
ATOM 3276 O O . TYR A 1 420 ? -23.262 0.132 48.188 1.00 94.75 420 TYR A O 1
ATOM 3284 N N . ALA A 1 421 ? -25.136 -0.430 47.083 1.00 93.56 421 ALA A N 1
ATOM 3285 C CA . ALA A 1 421 ? -25.581 -1.442 48.027 1.00 93.56 421 ALA A CA 1
ATOM 3286 C C . ALA A 1 421 ? -26.249 -2.594 47.274 1.00 93.56 421 ALA A C 1
ATOM 3288 O O . ALA A 1 421 ? -26.880 -2.395 46.235 1.00 93.56 421 ALA A O 1
ATOM 3289 N N . PHE A 1 422 ? -26.117 -3.800 47.809 1.00 93.50 422 PHE A N 1
ATOM 3290 C CA . PHE A 1 422 ? -26.699 -5.013 47.253 1.00 93.50 422 PHE A CA 1
ATOM 3291 C C . PHE A 1 422 ? -27.182 -5.911 48.393 1.00 93.50 422 PHE A C 1
ATOM 3293 O O . PHE A 1 422 ? -26.594 -5.862 49.473 1.00 93.50 422 PHE A O 1
ATOM 3300 N N . PRO A 1 423 ? -28.250 -6.695 48.181 1.00 92.25 423 PRO A N 1
ATOM 3301 C CA . PRO A 1 423 ? -28.807 -7.529 49.232 1.00 92.25 423 PRO A CA 1
ATOM 3302 C C . PRO A 1 423 ? -28.012 -8.828 49.361 1.00 92.25 423 PRO A C 1
ATOM 3304 O O . PRO A 1 423 ? -27.629 -9.438 48.358 1.00 92.25 423 PRO A O 1
ATOM 3307 N N . VAL A 1 424 ? -27.842 -9.304 50.589 1.00 87.75 424 VAL A N 1
ATOM 3308 C CA . VAL A 1 424 ? -27.516 -10.704 50.861 1.00 87.75 424 VAL A CA 1
ATOM 3309 C C . VAL A 1 424 ? -28.832 -11.449 51.037 1.00 87.75 424 VAL A C 1
ATOM 3311 O O . VAL A 1 424 ? -29.667 -11.077 51.863 1.00 87.75 424 VAL A O 1
ATOM 3314 N N . LEU A 1 425 ? -29.043 -12.486 50.229 1.00 85.81 425 LEU A N 1
ATOM 3315 C CA . LEU A 1 425 ? -30.303 -13.222 50.177 1.00 85.81 425 LEU A CA 1
ATOM 3316 C C . LEU A 1 425 ? -30.155 -14.613 50.792 1.00 85.81 425 LEU A C 1
ATOM 3318 O O . LEU A 1 425 ? -29.247 -15.365 50.440 1.00 85.81 425 LEU A O 1
ATOM 3322 N N . GLU A 1 426 ? -31.111 -14.991 51.635 1.00 83.25 426 GLU A N 1
ATOM 3323 C CA . GLU A 1 426 ? -31.374 -16.386 51.976 1.00 83.25 426 GLU A CA 1
ATOM 3324 C C . GLU A 1 426 ? -32.699 -16.794 51.319 1.00 83.25 426 GLU A C 1
ATOM 3326 O O . GLU A 1 426 ? -33.780 -16.340 51.702 1.00 83.25 426 GLU A O 1
ATOM 3331 N N . ARG A 1 427 ? -32.616 -17.642 50.283 1.00 82.75 427 ARG A N 1
ATOM 3332 C CA . ARG A 1 427 ? -33.731 -17.929 49.360 1.00 82.75 427 ARG A CA 1
ATOM 3333 C C . ARG A 1 427 ? -34.235 -16.633 48.706 1.00 82.75 427 ARG A C 1
ATOM 3335 O O . ARG A 1 427 ? -33.508 -16.061 47.906 1.00 82.75 427 ARG A O 1
ATOM 3342 N N . ASP A 1 428 ? -35.425 -16.166 49.080 1.00 81.19 428 ASP A N 1
ATOM 3343 C CA . ASP A 1 428 ? -36.068 -14.961 48.536 1.00 81.19 428 ASP A CA 1
ATOM 3344 C C . ASP A 1 428 ? -36.185 -13.834 49.582 1.00 81.19 428 ASP A C 1
ATOM 3346 O O . ASP A 1 428 ? -36.941 -12.880 49.398 1.00 81.19 428 ASP A O 1
ATOM 3350 N N . GLN A 1 429 ? -35.485 -13.950 50.718 1.00 83.94 429 GLN A N 1
ATOM 3351 C CA . GLN A 1 429 ? -35.509 -12.950 51.787 1.00 83.94 429 GLN A CA 1
ATOM 3352 C C . GLN A 1 429 ? -34.154 -12.260 51.927 1.00 83.94 429 GLN A C 1
ATOM 3354 O O . GLN A 1 429 ? -33.118 -12.915 51.994 1.00 83.94 429 GLN A O 1
ATOM 3359 N N . VAL A 1 430 ? -34.180 -10.927 52.002 1.00 85.38 430 VAL A N 1
ATOM 3360 C CA . VAL A 1 430 ? -33.007 -10.110 52.334 1.00 85.38 430 VAL A CA 1
ATOM 3361 C C . VAL A 1 430 ? -32.659 -10.330 53.803 1.00 85.38 430 VAL A C 1
ATOM 3363 O O . VAL A 1 430 ? -33.465 -10.008 54.681 1.00 85.38 430 VAL A O 1
ATOM 3366 N N . VAL A 1 431 ? -31.474 -10.885 54.046 1.00 84.62 431 VAL A N 1
ATOM 3367 C CA . VAL A 1 431 ? -30.948 -11.197 55.381 1.00 84.62 431 VAL A CA 1
ATOM 3368 C C . VAL A 1 431 ? -29.828 -10.257 55.820 1.00 84.62 431 VAL A C 1
ATOM 3370 O O . VAL A 1 431 ? -29.617 -10.150 57.024 1.00 84.62 431 VAL A O 1
ATOM 3373 N N . ALA A 1 432 ? -29.164 -9.557 54.889 1.00 80.19 432 ALA A N 1
ATOM 3374 C CA . ALA A 1 432 ? -28.213 -8.477 55.174 1.00 80.19 432 ALA A CA 1
ATOM 3375 C C . ALA A 1 432 ? -28.130 -7.447 54.036 1.00 80.19 432 ALA A C 1
ATOM 3377 O O . ALA A 1 432 ? -28.460 -7.827 52.883 1.00 80.19 432 ALA A O 1
#

pLDDT: mean 91.64, std 7.47, range [39.41, 98.75]

Radius of gyration: 44.71 Å; chains: 1; bounding box: 102×45×119 Å

Sequence (432 aa):
MQNLPGMAYRCRNDRQWTMEFVNDGCLELTGYRPEQLTNNADVAFAELIHPEDQEALWQAVQTALSAREPFQFHYRLLAAGGDTKQVWAQGRGVSDENGELLALEGFIIDVSARAAAESELQRRQHKLQTLSEASRRINAVLEIPVVLRTLVEVARELVDAESGAAAVVEDGELVFSEYNKTGEVFPIDYRFPRSYGVPGHVMEIQAPYRSQDAVNDPHVIPEIQQALGFKVLVDVPILGRDLELLGCFEMHDKHGGVPFDEEDVRLLQCLAASAATAIENAQILKQHAHAETRLARHGELVQLLRDVAMASNEAGSVDEAMQSCLEQVCRSTGFCIGHAYLPAFGKVVDLEPTSLWYLADPERHEPFRINTMETHFARGIGLPGRVWESGQPAWIEDVRVDENFLRAPVAQAVGIAAGYAFPVLERDQVVA

Secondary structure (DSSP, 8-state):
----SSEEEEE-SSTT--EEEE-TTHHHHHS--HHHHBTTSS--HHHHB-HHHHHHHHHHHHHHHHHT--EEEEEEEE-TTS-EEEEEEEEEEEE-TTS-EEEEEEEEEE-HHHHHHHHHHHHHHHHHHHHHHHHHHHHT--SHHHHHHHHHHHHHHHHTEEEEEEEEEETTEEEEEEEEETTEEEEEEEEE-TTSHHHHHHHHH-S-EEES-TTT-TTS-HHHHHHH--S-EEEEEEE-TTS-EEEEEEEEEEGGGPPP-HHHHHHHHHHHHHHHHHHHHHHHHHHHHHHHHHHHHHHHHHHHHHHHHHHHHH-SSHHHHHHHHHHHHHHHHT-SEEEEEEE-TT-TTEEEEEEEEEESSHHHHHHHHHHHHT--EETTSHHHHHHHHHSS-EEES-TTT-TT-TTHHHHHHHT---EEE---EETTEE--